Protein 2XUA (pdb70)

Nearest PDB structures (foldseek):
  2xua-assembly1_A  TM=1.000E+00  e=3.420E-52  Paraburkholderia xenovorans LB400
  3om8-assembly1_B  TM=9.610E-01  e=1.926E-29  Pseudomonas aeruginosa PAO1
  3qvm-assembly1_A  TM=8.849E-01  e=1.514E-15  Oleispira antarctica
  4lyd-assembly1_A-2  TM=8.108E-01  e=6.173E-17  Rhizorhabdus wittichii RW1
  4l0c-assembly6_F  TM=7.522E-01  e=4.398E-15  Pseudomonas putida S16

Foldseek 3Di:
DWDCFPVWIKAKDKAADPVDDAAEEEEAEDQLFAQVVVLQRVVCNVGHTYMYIGFALFDPIHPDAFLDALVNRLRRVVRVVRVPQQAHAYEYALSLCNQLCCQLPPVSRHAEYERELHFLAWDECVPLVVLLVCLVPPQLVCLVVVLCQAWPPVLVVCVVVSCSSVRNSPGRSSSSSSVSVNRNPGRRLVRLLSRDHEYEYEHEPAEPRQHPVRSVSSQVSYPNYHYHYDPTYRNCCPSVVVVVSVVVSVSVVD/DWDCFLNWIKAKDKAAPLPDDAAAEEEAEDQLFAQVVVLQRVLVNVRHIYMYIGQALFDPIHNDAFLDALVSRLRRVVRVVVSVRQAHEYEYALSLCNQLVCQLVPVRNYAEYERELHFLAWDECVPLVVLLVCCVPPNLVVLVVVVCLFWPPVVCVPVPVSVSSVRNSPRRSSSSSSVSVHRNPGRCLVRLLRGDHEYEFEHECAEPRRHLVRSVSSQVSYVNYYYHYHPTYRNCCPVVVVVVSVVVSVSVVD

CATH classification: 3.40.50.1820

InterPro domains:
  IPR000073 Alpha/beta hydrolase fold-1 [PF00561] (24-247)
  IPR000073 Alpha/beta hydrolase fold-1 [PR00111] (49-64)
  IPR000073 Alpha/beta hydrolase fold-1 [PR00111] (93-106)
  IPR000073 Alpha/beta hydrolase fold-1 [PR00111] (107-120)
  IPR026968 3-oxoadipate enol-lactonase 1/2 [TIGR02427] (11-260)
  IPR029058 Alpha/Beta hydrolase fold [G3DSA:3.40.50.1820] (1-263)
  IPR029058 Alpha/Beta hydrolase fold [SSF53474] (1-260)
  IPR050471 AB hydrolase [PTHR43433] (20-259)

Secondary structure (DSSP, 8-state):
-EEE-SSSEEEEEEES-SSS-PPEEEEEPPTT-----GGGHHHHHTTSEEEEEPPTTSTTS---SS---HHHHHHHHHH--TT---SEEEEEE--HHHHHHHHHH-GGGEEEEEEES--SS-S-HHHHHHHHHHHHHH--TTHHHHHHHHS-S-----HHHH--HHHHHTS-HHHHHHHHHHHHH---GGGGGG--S-EEEEEETT-SSS-HHHHHHHHHHSTT-EEEEES--SSHHHHTHHHHHHHHHHHHT-/-EEEETTEEEEEEEES-TTS-SPEEEEEPPTT-----HHHHHHHHHHSEEEEEPPTTSTTS---SS---HHHHHHHHHH--TT----EEEEEE--HHHHHHHHHH-GGGEEEEEEES--SS-S-HHHHHHHHHHHHHH--HHHHHHGGGTS-S-----HHHH--HHHHHTS-HHHHHHHHHHHHH---TTTGGG--S-EEEEEETT-SSS-HHHHHHHHHHSTT-EEEEESS-S-HHHHTHHHHHHHHHHHHH-

Structure (mmCIF, N/CA/C/O backbone):
data_2XUA
#
_entry.id   2XUA
#
_cell.length_a   66.720
_cell.length_b   101.160
_cell.length_c   72.520
_cell.angle_alpha   90.00
_cell.angle_beta   90.00
_cell.angle_gamma   90.00
#
_symmetry.space_group_name_H-M   'P 21 21 2'
#
loop_
_entity.id
_entity.type
_entity.pdbx_description
1 polymer '3-OXOADIPATE ENOL-LACTONASE'
2 non-polymer 'LAEVULINIC ACID'
3 water water
#
loop_
_atom_site.group_PDB
_atom_site.id
_atom_site.type_symbol
_atom_site.label_atom_id
_atom_site.label_alt_id
_atom_site.label_comp_id
_atom_site.label_asym_id
_atom_site.label_entity_id
_atom_site.label_seq_id
_atom_site.pdbx_PDB_ins_code
_atom_site.Cartn_x
_atom_site.Cartn_y
_atom_site.Cartn_z
_atom_site.occupancy
_atom_site.B_iso_or_equiv
_atom_site.auth_seq_id
_atom_site.auth_comp_id
_atom_site.auth_asym_id
_atom_site.auth_atom_id
_atom_site.pdbx_PDB_model_num
ATOM 1 N N . PRO A 1 5 ? -8.588 -19.627 28.392 1.00 28.53 5 PRO A N 1
ATOM 2 C CA . PRO A 1 5 ? -8.368 -20.370 29.658 1.00 26.79 5 PRO A CA 1
ATOM 3 C C . PRO A 1 5 ? -7.777 -21.782 29.463 1.00 26.47 5 PRO A C 1
ATOM 4 O O . PRO A 1 5 ? -8.263 -22.587 28.622 1.00 24.68 5 PRO A O 1
ATOM 8 N N . TYR A 1 6 ? -6.698 -22.043 30.202 1.00 25.79 6 TYR A N 1
ATOM 9 C CA . TYR A 1 6 ? -5.843 -23.257 30.066 1.00 26.45 6 TYR A CA 1
ATOM 10 C C . TYR A 1 6 ? -5.425 -23.567 31.467 1.00 26.01 6 TYR A C 1
ATOM 11 O O . TYR A 1 6 ? -5.241 -22.628 32.263 1.00 24.61 6 TYR A O 1
ATOM 20 N N . ALA A 1 7 ? -5.299 -24.855 31.773 1.00 25.45 7 ALA A N 1
ATOM 21 C CA . ALA A 1 7 ? -4.897 -25.340 33.120 1.00 25.78 7 ALA A CA 1
ATO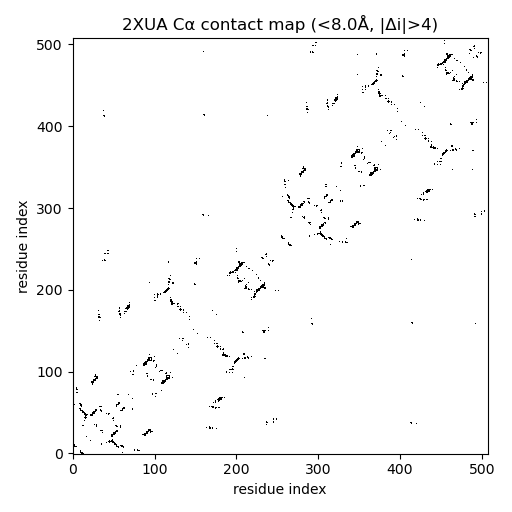M 22 C C . ALA A 1 7 ? -3.772 -26.316 32.885 1.00 27.38 7 ALA A C 1
ATOM 23 O O . ALA A 1 7 ? -3.883 -27.164 31.995 1.00 27.09 7 ALA A O 1
ATOM 25 N N . ALA A 1 8 ? -2.642 -26.160 33.589 1.00 28.88 8 ALA A N 1
ATOM 26 C CA . ALA A 1 8 ? -1.560 -27.156 33.514 1.00 30.32 8 ALA A CA 1
ATOM 27 C C . ALA A 1 8 ? -2.009 -28.342 34.390 1.00 31.99 8 ALA A C 1
ATOM 28 O O . ALA A 1 8 ? -2.201 -28.184 35.599 1.00 31.61 8 ALA A O 1
ATOM 30 N N . VAL A 1 9 ? -2.246 -29.513 33.805 1.00 33.09 9 VAL A N 1
ATOM 31 C CA . VAL A 1 9 ? -2.785 -30.582 34.653 1.00 35.07 9 VAL A CA 1
ATOM 32 C C . VAL A 1 9 ? -1.823 -31.713 34.890 1.00 36.48 9 VAL A C 1
ATOM 33 O O . VAL A 1 9 ? -1.344 -31.867 36.004 1.00 38.23 9 VAL A O 1
ATOM 37 N N . ASN A 1 10 ? -1.446 -32.500 33.912 1.00 36.96 10 ASN A N 1
ATOM 38 C CA . ASN A 1 10 ? -0.435 -33.455 34.382 1.00 38.62 10 ASN A CA 1
ATOM 39 C C . ASN A 1 10 ? 0.941 -33.223 33.771 1.00 37.26 10 ASN A C 1
ATOM 40 O O . ASN A 1 10 ? 1.605 -34.148 33.341 1.00 37.83 10 ASN A O 1
ATOM 45 N N . GLY A 1 11 ? 1.370 -31.958 33.778 1.00 37.20 11 GLY A N 1
ATOM 46 C CA . GLY A 1 11 ? 2.429 -31.517 32.857 1.00 36.74 11 GLY A CA 1
ATOM 47 C C . GLY A 1 11 ? 1.847 -31.453 31.446 1.00 36.42 11 GLY A C 1
ATOM 48 O O . GLY A 1 11 ? 2.594 -31.307 30.460 1.00 37.35 11 GLY A O 1
ATOM 49 N N . THR A 1 12 ? 0.510 -31.528 31.348 1.00 33.89 12 THR A N 1
ATOM 50 C CA . THR A 1 12 ? -0.154 -31.283 30.079 1.00 32.20 12 THR A CA 1
ATOM 51 C C . THR A 1 12 ? -1.131 -30.080 30.131 1.00 30.35 12 THR A C 1
ATOM 52 O O . THR A 1 12 ? -1.749 -29.798 31.147 1.00 30.93 12 THR A O 1
ATOM 56 N N . GLU A 1 13 ? -1.217 -29.329 29.054 1.00 27.95 13 GLU A N 1
ATOM 57 C CA . GLU A 1 13 ? -2.042 -28.136 29.084 1.00 26.88 13 GLU A CA 1
ATOM 58 C C . GLU A 1 13 ? -3.403 -28.394 28.424 1.00 25.87 13 GLU A C 1
ATOM 59 O O . GLU A 1 13 ? -3.452 -28.790 27.245 1.00 25.39 13 GLU A O 1
ATOM 65 N N . LEU A 1 14 ? -4.479 -28.144 29.176 1.00 24.09 14 LEU A N 1
ATOM 66 C CA . LEU A 1 14 ? -5.840 -28.330 28.689 1.00 22.55 14 LEU A CA 1
ATOM 67 C C . LEU A 1 14 ? -6.630 -27.056 28.616 1.00 21.72 14 LEU A C 1
ATOM 68 O O . LEU A 1 14 ? -6.724 -26.314 29.589 1.00 21.37 14 LEU A O 1
ATOM 73 N N . HIS A 1 15 ? -7.239 -26.836 27.451 1.00 21.70 15 HIS A N 1
ATOM 74 C CA . HIS A 1 15 ? -8.151 -25.732 27.246 1.00 20.60 15 HIS A CA 1
ATOM 75 C C . HIS A 1 15 ? -9.499 -26.105 27.836 1.00 20.62 15 HIS A C 1
ATOM 76 O O . HIS A 1 15 ? -9.986 -27.260 27.719 1.00 17.85 15 HIS A O 1
ATOM 83 N N . TYR A 1 16 ? -10.097 -25.149 28.522 1.00 19.45 16 TYR A N 1
ATOM 84 C CA . TYR A 1 16 ? -11.370 -25.420 29.184 1.00 20.43 16 TYR A CA 1
ATOM 85 C C . TYR A 1 16 ? -12.213 -24.177 29.132 1.00 20.11 16 TYR A C 1
ATOM 86 O O . TYR A 1 16 ? -11.769 -23.083 28.697 1.00 20.82 16 TYR A O 1
ATOM 95 N N . ARG A 1 17 ? -13.464 -24.337 29.524 1.00 21.14 17 ARG A N 1
ATOM 96 C CA . ARG A 1 17 ? -14.433 -23.275 29.359 1.00 20.16 17 ARG A CA 1
ATOM 97 C C . ARG A 1 17 ? -15.503 -23.465 30.409 1.00 22.00 17 ARG A C 1
ATOM 98 O O . ARG A 1 17 ? -16.069 -24.581 30.541 1.00 22.01 17 ARG A O 1
ATOM 106 N N . ILE A 1 18 ? -15.783 -22.402 31.172 1.00 20.44 18 ILE A N 1
ATOM 107 C CA . ILE A 1 18 ? -16.771 -22.490 32.232 1.00 19.68 18 ILE A CA 1
ATOM 108 C C . ILE A 1 18 ? -18.043 -21.660 31.879 1.00 20.93 18 ILE A C 1
ATOM 109 O O . ILE A 1 18 ? -17.930 -20.560 31.368 1.00 18.96 18 ILE A O 1
ATOM 114 N N . ASP A 1 19 ? -19.239 -22.199 32.121 1.00 21.03 19 ASP A N 1
ATOM 115 C CA . 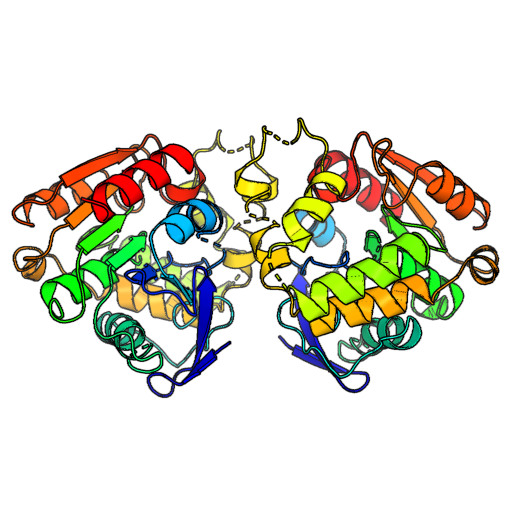ASP A 1 19 ? -20.479 -21.452 31.991 1.00 22.27 19 ASP A CA 1
ATOM 116 C C . ASP A 1 19 ? -21.285 -21.611 33.260 1.00 23.53 19 ASP A C 1
ATOM 117 O O . ASP A 1 19 ? -21.021 -22.474 34.043 1.00 22.20 19 ASP A O 1
ATOM 122 N N . GLY A 1 20 ? -22.282 -20.764 33.451 1.00 26.00 20 GLY A N 1
ATOM 123 C CA . GLY A 1 20 ? -23.117 -20.842 34.610 1.00 30.67 20 GLY A CA 1
ATOM 124 C C . GLY A 1 20 ? -22.670 -19.871 35.684 1.00 34.51 20 GLY A C 1
ATOM 125 O O . GLY A 1 20 ? -21.637 -19.197 35.572 1.00 34.87 20 GLY A O 1
ATOM 126 N N . GLU A 1 21 ? -23.411 -19.879 36.765 1.00 38.99 21 GLU A N 1
ATOM 127 C CA . GLU A 1 21 ? -23.264 -18.901 37.820 1.00 42.74 21 GLU A CA 1
ATOM 128 C C . GLU A 1 21 ? -21.995 -19.041 38.614 1.00 44.05 21 GLU A C 1
ATOM 129 O O . GLU A 1 21 ? -21.944 -19.758 39.596 1.00 44.47 21 GLU A O 1
ATOM 135 N N . ARG A 1 22 ? -20.958 -18.371 38.165 1.00 45.51 22 ARG A N 1
ATOM 136 C CA . ARG A 1 22 ? -19.677 -18.569 38.785 1.00 47.12 22 ARG A CA 1
ATOM 137 C C . ARG A 1 22 ? -19.622 -18.143 40.284 1.00 48.11 22 ARG A C 1
ATOM 138 O O . ARG A 1 22 ? -19.069 -18.849 41.112 1.00 47.93 22 ARG A O 1
ATOM 146 N N . HIS A 1 23 ? -20.208 -17.006 40.610 1.00 48.70 23 HIS A N 1
ATOM 147 C CA . HIS A 1 23 ? -20.283 -16.558 41.992 1.00 50.21 23 HIS A CA 1
ATOM 148 C C . HIS A 1 23 ? -21.245 -17.440 42.768 1.00 49.63 23 HIS A C 1
ATOM 149 O O . HIS A 1 23 ? -21.056 -17.713 43.940 1.00 49.59 23 HIS A O 1
ATOM 156 N N . GLY A 1 24 ? -22.294 -17.846 42.069 1.00 48.98 24 GLY A N 1
ATOM 157 C CA . GLY A 1 24 ? -23.264 -18.838 42.514 1.00 47.51 24 GLY A CA 1
ATOM 158 C C . GLY A 1 24 ? -22.785 -20.178 43.073 1.00 46.85 24 GLY A C 1
ATOM 159 O O . GLY A 1 24 ? -21.581 -20.514 43.194 1.00 47.14 24 GLY A O 1
ATOM 160 N N . ASN A 1 25 ? -23.780 -20.972 43.409 1.00 45.47 25 ASN A N 1
ATOM 161 C CA . ASN A 1 25 ? -23.590 -22.061 44.328 1.00 43.51 25 ASN A CA 1
ATOM 162 C C . ASN A 1 25 ? -23.981 -23.434 43.745 1.00 40.58 25 ASN A C 1
ATOM 163 O O . ASN A 1 25 ? -24.026 -24.432 44.465 1.00 40.44 25 ASN A O 1
ATOM 168 N N . ALA A 1 26 ? -24.268 -23.469 42.445 1.00 36.95 26 ALA A N 1
ATOM 169 C CA . ALA A 1 26 ? -24.893 -24.641 41.844 1.00 32.49 26 ALA A CA 1
ATOM 170 C C . ALA A 1 26 ? -23.887 -25.775 41.708 1.00 29.29 26 ALA A C 1
ATOM 171 O O . ALA A 1 26 ? -22.706 -25.528 41.552 1.00 28.60 26 ALA A O 1
ATOM 173 N N . PRO A 1 27 ? -24.364 -27.031 41.798 1.00 27.40 27 PRO A N 1
ATOM 174 C CA . PRO A 1 27 ? -23.551 -28.223 41.522 1.00 26.08 27 PRO A CA 1
ATOM 175 C C . PRO A 1 27 ? -22.844 -28.079 40.180 1.00 24.01 27 PRO A C 1
ATOM 176 O O . PRO A 1 27 ? -23.392 -27.417 39.264 1.00 22.61 27 PRO A O 1
ATOM 180 N N . TRP A 1 28 ? -21.682 -28.713 40.054 1.00 22.94 28 TRP A N 1
ATOM 181 C CA . TRP A 1 28 ? -20.973 -28.723 38.796 1.00 22.55 28 TRP A CA 1
ATOM 182 C C . TRP A 1 28 ? -21.448 -29.862 37.902 1.00 21.59 28 TRP A C 1
ATOM 183 O O . TRP A 1 28 ? -21.870 -30.943 38.383 1.00 20.23 28 TRP A O 1
ATOM 194 N N . ILE A 1 29 ? -21.331 -29.622 36.597 1.00 20.84 29 ILE A N 1
ATOM 195 C CA . ILE A 1 29 ? -21.388 -30.714 35.619 1.00 18.88 29 ILE A CA 1
ATOM 196 C C . ILE A 1 29 ? -20.134 -30.618 34.779 1.00 19.03 29 ILE A C 1
ATOM 197 O O . ILE A 1 29 ? -19.758 -29.525 34.307 1.00 19.45 29 ILE A O 1
ATOM 202 N N . VAL A 1 30 ? -19.422 -31.720 34.657 1.00 17.05 30 VAL A N 1
ATOM 203 C CA . VAL A 1 30 ? -18.267 -31.758 33.723 1.00 16.36 30 VAL A CA 1
ATOM 204 C C . VAL A 1 30 ? -18.719 -32.487 32.467 1.00 15.95 30 VAL A C 1
ATOM 205 O O . VAL A 1 30 ? -19.318 -33.569 32.582 1.00 15.98 30 VAL A O 1
ATOM 209 N N . LEU A 1 31 ? -18.397 -31.942 31.284 1.00 14.94 31 LEU A N 1
ATOM 210 C CA . LEU A 1 31 ? -18.724 -32.560 29.997 1.00 12.94 31 LEU A CA 1
ATOM 211 C C . LEU A 1 31 ? -17.464 -33.055 29.337 1.00 14.46 31 LEU A C 1
ATOM 212 O O . LEU A 1 31 ? -16.427 -32.350 29.331 1.00 15.89 31 LEU A O 1
ATOM 217 N N . SER A 1 32 ? -17.527 -34.243 28.743 1.00 13.89 32 SER A N 1
ATOM 218 C CA . SER A 1 32 ? -16.359 -34.851 28.154 1.00 14.25 32 SER A CA 1
ATOM 219 C C . SER A 1 32 ? -16.622 -35.264 26.718 1.00 14.31 32 SER A C 1
ATOM 220 O O . SER A 1 32 ? -17.589 -35.932 26.428 1.00 14.04 32 SER A O 1
ATOM 223 N N . ASN A 1 33 ? -15.763 -34.807 25.803 1.00 14.38 33 ASN A N 1
ATOM 224 C CA . ASN A 1 33 ? -16.053 -34.821 24.350 1.00 14.34 33 ASN A CA 1
ATOM 225 C C . ASN A 1 33 ? -15.781 -36.147 23.681 1.00 14.10 33 ASN A C 1
ATOM 226 O O . ASN A 1 33 ? -15.108 -36.997 24.270 1.00 14.65 33 ASN A O 1
ATOM 231 N N . SER A 1 34 ? -16.240 -36.293 22.428 1.00 14.47 34 SER A N 1
ATOM 232 C CA . SER A 1 34 ? -16.006 -37.486 21.572 1.00 16.42 34 SER A CA 1
ATOM 233 C C . SER A 1 34 ? -14.659 -37.342 20.863 1.00 16.74 34 SER A C 1
ATOM 234 O O . SER A 1 34 ? -14.137 -36.214 20.733 1.00 15.82 34 SER A O 1
ATOM 237 N N . LEU A 1 35 ? -14.098 -38.463 20.406 1.00 15.02 35 LEU A N 1
ATOM 238 C CA . LEU A 1 35 ? -12.903 -38.409 19.590 1.00 15.18 35 LEU A CA 1
ATOM 239 C C . LEU A 1 35 ? -13.117 -37.498 18.349 1.00 14.45 35 LEU A C 1
ATOM 240 O O . LEU A 1 35 ? -14.165 -37.566 17.665 1.00 15.24 35 LEU A O 1
ATOM 245 N N . GLY A 1 36 ? -12.166 -36.607 18.084 1.00 14.04 36 GLY A N 1
ATOM 246 C CA . GLY A 1 36 ? -12.235 -35.801 16.863 1.00 13.98 36 GLY A CA 1
ATOM 247 C C . GLY A 1 36 ? -13.142 -34.579 16.978 1.00 13.69 36 GLY A C 1
ATOM 248 O O . GLY A 1 36 ? -13.485 -33.980 15.980 1.00 15.25 36 GLY A O 1
ATOM 249 N N . THR A 1 37 ? -13.541 -34.217 18.188 1.00 14.37 37 THR A N 1
ATOM 250 C CA . THR A 1 37 ? -14.364 -33.013 18.475 1.00 12.51 37 THR A CA 1
ATOM 251 C C . THR A 1 37 ? -13.625 -32.079 19.440 1.00 13.33 37 THR A C 1
ATOM 252 O O . THR A 1 37 ? -12.533 -32.376 19.920 1.00 12.48 37 THR A O 1
ATOM 256 N N . ASP A 1 38 ? -14.233 -30.940 19.718 1.00 12.73 38 ASP A N 1
ATOM 257 C CA . ASP A 1 38 ? -13.753 -30.081 20.730 1.00 12.95 38 ASP A CA 1
ATOM 258 C C . ASP A 1 38 ? -14.961 -29.624 21.488 1.00 14.04 38 ASP A C 1
ATOM 259 O O . ASP A 1 38 ? -16.071 -30.140 21.286 1.00 13.63 38 ASP A O 1
ATOM 264 N N . LEU A 1 39 ? -14.746 -28.732 22.439 1.00 14.37 39 LEU A N 1
ATOM 265 C CA . LEU A 1 39 ? -15.780 -28.416 23.435 1.00 16.31 39 LEU A CA 1
ATOM 266 C C . LEU A 1 39 ? -16.959 -27.687 22.850 1.00 14.92 39 LEU A C 1
ATOM 267 O O . LEU A 1 39 ? -17.961 -27.433 23.513 1.00 15.51 39 LEU A O 1
ATOM 272 N N . SER A 1 40 ? -16.830 -27.322 21.591 1.00 15.30 40 SER A N 1
ATOM 273 C CA . SER A 1 40 ? -17.953 -26.678 20.864 1.00 15.79 40 SER A CA 1
ATOM 274 C C . SER A 1 40 ? -19.060 -27.685 20.609 1.00 15.63 40 SER A C 1
ATOM 275 O O . SER A 1 40 ? -20.264 -27.343 20.438 1.00 15.16 40 SER A O 1
ATOM 286 N N . TRP A 1 42 ? -20.620 -29.419 22.598 1.00 13.38 42 TRP A N 1
ATOM 287 C CA . TRP A 1 42 ? -21.634 -29.270 23.678 1.00 13.38 42 TRP A CA 1
ATOM 288 C C . TRP A 1 42 ? -22.493 -28.012 23.630 1.00 15.19 42 TRP A C 1
ATOM 289 O O . TRP A 1 42 ? -23.415 -27.854 24.433 1.00 15.30 42 TRP A O 1
ATOM 300 N N . ALA A 1 43 ? -22.270 -27.166 22.608 1.00 15.66 43 ALA A N 1
ATOM 301 C CA . ALA A 1 43 ? -22.928 -25.868 22.590 1.00 16.39 43 ALA A CA 1
ATOM 302 C C . ALA A 1 43 ? -24.447 -26.012 22.695 1.00 15.24 43 ALA A C 1
ATOM 303 O O . ALA A 1 43 ? -25.010 -25.268 23.442 1.00 15.74 43 ALA A O 1
ATOM 305 N N . PRO A 1 44 ? -25.117 -26.961 21.978 1.00 15.92 44 PRO A N 1
ATOM 306 C CA . PRO A 1 44 ? -26.584 -27.071 22.239 1.00 15.29 44 PRO A CA 1
ATOM 307 C C . PRO A 1 44 ? -27.071 -27.304 23.678 1.00 15.93 44 PRO A C 1
ATOM 308 O O . PRO A 1 44 ? -28.210 -26.920 23.989 1.00 16.79 44 PRO A O 1
ATOM 312 N N . GLN A 1 45 ? -26.263 -27.913 24.536 1.00 14.83 45 GLN A N 1
ATOM 313 C CA . GLN A 1 45 ? -26.697 -28.241 25.904 1.00 16.61 45 GLN A CA 1
ATOM 314 C C . GLN A 1 45 ? -26.414 -27.109 26.904 1.00 17.55 45 GLN A C 1
ATOM 315 O O . GLN A 1 45 ? -26.949 -27.125 28.007 1.00 17.05 45 GLN A O 1
ATOM 321 N N . VAL A 1 46 ? -25.620 -26.122 26.485 1.00 18.86 46 VAL A N 1
ATOM 322 C CA . VAL A 1 46 ? -24.977 -25.193 27.444 1.00 20.26 46 VAL A CA 1
ATOM 323 C C . VAL A 1 46 ? -26.043 -24.346 28.150 1.00 20.93 46 VAL A C 1
ATOM 324 O O . VAL A 1 46 ? -25.954 -24.146 29.362 1.00 21.17 46 VAL A O 1
ATOM 328 N N . ALA A 1 47 ? -27.054 -23.901 27.407 1.00 20.07 47 ALA A N 1
ATOM 329 C CA . ALA A 1 47 ? -28.103 -23.062 27.985 1.00 22.14 47 ALA A CA 1
ATOM 330 C C . ALA A 1 47 ? -28.906 -23.802 29.041 1.00 21.11 47 ALA A C 1
ATOM 331 O O . ALA A 1 47 ? -29.103 -23.269 30.131 1.00 22.11 47 ALA A O 1
ATOM 333 N N . ALA A 1 48 ? -29.369 -24.995 28.725 1.00 19.94 48 ALA A N 1
ATOM 334 C CA . ALA A 1 48 ? -30.191 -25.735 29.690 1.00 20.62 48 ALA A CA 1
ATOM 335 C C . ALA A 1 48 ? -29.367 -26.095 30.895 1.00 20.62 48 ALA A C 1
ATOM 336 O O . ALA A 1 48 ? -29.781 -25.822 32.031 1.00 22.82 48 ALA A O 1
ATOM 338 N N . LEU A 1 49 ? -28.156 -26.615 30.678 1.00 20.74 49 LEU A N 1
ATOM 339 C CA . LEU A 1 49 ? -27.300 -27.010 31.770 1.00 20.83 49 LEU A CA 1
ATOM 340 C C . LEU A 1 49 ? -26.998 -25.856 32.715 1.00 22.54 49 LEU A C 1
ATOM 341 O O . LEU A 1 49 ? -26.999 -26.034 33.930 1.00 23.06 49 LEU A O 1
ATOM 346 N N . SER A 1 50 ? -26.728 -24.692 32.136 1.00 23.48 50 SER A N 1
ATOM 347 C CA . SER A 1 50 ? -26.425 -23.479 32.884 1.00 24.50 50 SER A CA 1
ATOM 348 C C . SER A 1 50 ? -27.507 -22.992 33.841 1.00 24.47 50 SER A C 1
ATOM 349 O O . SER A 1 50 ? -27.180 -22.326 34.832 1.00 25.55 50 SER A O 1
ATOM 352 N N . LYS A 1 51 ? -28.762 -23.339 33.560 1.00 26.09 51 LYS A N 1
ATOM 353 C CA . LYS A 1 51 ? -29.897 -23.046 34.423 1.00 27.49 51 LYS A CA 1
ATOM 354 C C . LYS A 1 51 ? -29.844 -23.798 35.733 1.00 28.42 51 LYS A C 1
ATOM 355 O O . LYS A 1 51 ? -30.536 -23.401 36.644 1.00 28.87 51 LYS A O 1
ATOM 361 N N . HIS A 1 52 ? -29.035 -24.867 35.831 1.00 27.28 52 HIS A N 1
ATOM 362 C CA . HIS A 1 52 ? -29.041 -25.834 37.010 1.00 26.24 52 HIS A CA 1
ATOM 363 C C . HIS A 1 52 ? -27.625 -26.088 37.606 1.00 25.10 52 HIS A C 1
ATOM 364 O O . HIS A 1 52 ? -27.474 -26.467 38.770 1.00 26.22 52 HIS A O 1
ATOM 371 N N . PHE A 1 53 ? -26.592 -25.935 36.785 1.00 22.53 53 PHE A N 1
ATOM 372 C CA . PHE A 1 53 ? -25.235 -26.239 37.162 1.00 21.02 53 PHE A CA 1
ATOM 373 C C . PHE A 1 53 ? -24.266 -25.119 36.842 1.00 20.95 53 PHE A C 1
ATOM 374 O O . PHE A 1 53 ? -24.541 -24.238 35.965 1.00 18.70 53 PHE A O 1
ATOM 382 N N . ARG A 1 54 ? -23.111 -25.183 37.483 1.00 18.90 54 ARG A N 1
ATOM 383 C CA . ARG A 1 54 ? -21.917 -24.608 36.879 1.00 18.55 54 ARG A CA 1
ATOM 384 C C . ARG A 1 54 ? -21.374 -25.711 35.903 1.00 19.37 54 ARG A C 1
ATOM 385 O O . ARG A 1 54 ? -21.251 -26.883 36.294 1.00 19.06 54 ARG A O 1
ATOM 393 N N . VAL A 1 55 ? -20.997 -25.284 34.694 1.00 17.39 55 VAL A N 1
ATOM 394 C CA . VAL A 1 55 ? -20.632 -26.185 33.586 1.00 18.22 55 VAL A CA 1
ATOM 395 C C . VAL A 1 55 ? -19.152 -26.091 33.296 1.00 19.43 55 VAL A C 1
ATOM 396 O O . VAL A 1 55 ? -18.622 -24.969 33.089 1.00 19.94 55 VAL A O 1
ATOM 400 N N . LEU A 1 56 ? -18.475 -27.245 33.257 1.00 18.00 56 LEU A N 1
ATOM 401 C CA . LEU A 1 56 ? -17.072 -27.247 32.888 1.00 18.31 56 LEU A CA 1
ATOM 402 C C . LEU A 1 56 ? -16.926 -28.073 31.611 1.00 18.36 56 LEU A C 1
ATOM 403 O O . LEU A 1 56 ? -17.286 -29.268 31.575 1.00 17.67 56 LEU A O 1
ATOM 408 N N . ARG A 1 57 ? -16.423 -27.435 30.553 1.00 18.10 57 ARG A N 1
ATOM 409 C CA . ARG A 1 57 ? -16.078 -28.142 29.330 1.00 16.66 57 ARG A CA 1
ATOM 410 C C . ARG A 1 57 ? -14.615 -28.035 29.113 1.00 17.94 57 ARG A C 1
ATOM 411 O O . ARG A 1 57 ? -13.939 -27.120 29.642 1.00 18.81 57 ARG A O 1
ATOM 419 N N . TYR A 1 58 ? -14.080 -28.979 28.354 1.00 17.13 58 TYR A N 1
ATOM 420 C CA . TYR A 1 58 ? -12.665 -28.928 28.092 1.00 15.88 58 TYR A CA 1
ATOM 421 C C . TYR A 1 58 ? -12.337 -29.643 26.824 1.00 16.46 58 TYR A C 1
ATOM 422 O O . TYR A 1 58 ? -13.119 -30.480 26.356 1.00 16.51 58 TYR A O 1
ATOM 431 N N . ASP A 1 59 ? -11.176 -29.344 26.261 1.00 16.69 59 ASP A N 1
ATOM 432 C CA . ASP A 1 59 ? -10.674 -30.106 25.134 1.00 16.81 59 ASP A CA 1
ATOM 433 C C . ASP A 1 59 ? -9.785 -31.187 25.646 1.00 18.03 59 ASP A C 1
ATOM 434 O O . ASP A 1 59 ? -8.731 -30.947 26.309 1.00 18.36 59 ASP A O 1
ATOM 439 N N . THR A 1 60 ? -10.153 -32.397 25.299 1.00 16.13 60 THR A N 1
ATOM 440 C CA . THR A 1 60 ? -9.348 -33.571 25.646 1.00 15.94 60 THR A CA 1
ATOM 441 C C . THR A 1 60 ? -7.921 -33.485 25.113 1.00 16.82 60 THR A C 1
ATOM 442 O O . THR A 1 60 ? -7.640 -32.800 24.107 1.00 17.33 60 THR A O 1
ATOM 446 N N . ARG A 1 61 ? -6.990 -34.135 25.826 1.00 16.92 61 ARG A N 1
ATOM 447 C CA . ARG A 1 61 ? -5.617 -34.133 25.383 1.00 17.18 61 ARG A CA 1
ATOM 448 C C . ARG A 1 61 ? -5.562 -34.549 23.929 1.00 17.78 61 ARG A C 1
ATOM 449 O O . ARG A 1 61 ? -6.327 -35.443 23.492 1.00 17.83 61 ARG A O 1
ATOM 457 N N . GLY A 1 62 ? -4.694 -33.893 23.169 1.00 16.53 62 GLY A N 1
ATOM 458 C CA . GLY A 1 62 ? -4.619 -34.165 21.740 1.00 16.82 62 GLY A CA 1
ATOM 459 C C . GLY A 1 62 ? -5.690 -33.476 20.892 1.00 17.35 62 GLY A C 1
ATOM 460 O O . GLY A 1 62 ? -5.693 -33.661 19.700 1.00 19.77 62 GLY A O 1
ATOM 461 N N . HIS A 1 63 ? -6.594 -32.701 21.484 1.00 15.54 63 HIS A N 1
ATOM 462 C CA . HIS A 1 63 ? -7.769 -32.171 20.771 1.00 17.65 63 HIS A CA 1
ATOM 463 C C . HIS A 1 63 ? -7.899 -30.645 20.876 1.00 18.29 63 HIS A C 1
ATOM 464 O O . HIS A 1 63 ? -7.330 -30.045 21.794 1.00 17.84 63 HIS A O 1
ATOM 471 N N . GLY A 1 64 ? -8.604 -30.025 19.915 1.00 18.32 64 GLY A N 1
ATOM 472 C CA . GLY A 1 64 ? -9.045 -28.639 20.080 1.00 18.96 64 GLY A CA 1
ATOM 473 C C . GLY A 1 64 ? -7.853 -27.753 20.392 1.00 18.78 64 GLY A C 1
ATOM 474 O O . GLY A 1 64 ? -6.814 -27.847 19.713 1.00 18.78 64 GLY A O 1
ATOM 475 N N . HIS A 1 65 ? -7.971 -26.914 21.422 1.00 19.08 65 HIS A N 1
ATOM 476 C CA . HIS A 1 65 ? -6.857 -26.015 21.747 1.00 21.24 65 HIS A CA 1
ATOM 477 C C . HIS A 1 65 ? -5.989 -26.569 22.885 1.00 23.24 65 HIS A C 1
ATOM 478 O O . HIS A 1 65 ? -5.101 -25.869 23.438 1.00 24.38 65 HIS A O 1
ATOM 485 N N . SER A 1 66 ? -6.182 -27.842 23.227 1.00 21.60 66 SER A N 1
ATOM 486 C CA . SER A 1 66 ? -5.352 -28.424 24.265 1.00 21.43 66 SER A CA 1
ATOM 487 C C . SER A 1 66 ? -4.041 -28.925 23.677 1.00 22.05 66 SER A C 1
ATOM 488 O O . SER A 1 66 ? -3.885 -29.077 22.453 1.00 22.39 66 SER A O 1
ATOM 491 N N . GLU A 1 67 ? -3.090 -29.182 24.557 1.00 22.68 67 GLU A N 1
ATOM 492 C CA . GLU A 1 67 ? -1.828 -29.758 24.140 1.00 24.08 67 GLU A CA 1
ATOM 493 C C . GLU A 1 67 ? -1.996 -31.172 23.570 1.00 23.21 67 GLU A C 1
ATOM 494 O O . GLU A 1 67 ? -2.908 -31.909 23.977 1.00 20.63 67 GLU A O 1
ATOM 500 N N . ALA A 1 68 ? -1.090 -31.548 22.659 1.00 23.33 68 ALA A N 1
ATOM 501 C CA . ALA A 1 68 ? -0.922 -32.949 22.261 1.00 25.34 68 ALA A CA 1
ATOM 502 C C . ALA A 1 68 ? 0.377 -33.643 22.729 1.00 25.17 68 ALA A C 1
ATOM 503 O O . ALA A 1 68 ? 1.327 -33.731 21.983 1.00 24.41 68 ALA A O 1
ATOM 505 N N . PRO A 1 69 ? 0.397 -34.173 23.959 1.00 26.25 69 PRO A N 1
ATOM 506 C CA . PRO A 1 69 ? 1.674 -34.803 24.391 1.00 26.34 69 PRO A CA 1
ATOM 507 C C . PRO A 1 69 ? 1.973 -36.121 23.663 1.00 27.27 69 PRO A C 1
ATOM 508 O O . PRO A 1 69 ? 1.174 -36.576 22.842 1.00 24.83 69 PRO A O 1
ATOM 512 N N . LYS A 1 70 ? 3.133 -36.724 23.966 1.00 27.81 70 LYS A N 1
ATOM 513 C CA . LYS A 1 70 ? 3.539 -37.928 23.267 1.00 28.37 70 LYS A CA 1
ATOM 514 C C . LYS A 1 70 ? 2.570 -39.033 23.699 1.00 26.90 70 LYS A C 1
ATOM 515 O O . LYS A 1 70 ? 2.147 -39.086 24.880 1.00 26.93 70 LYS A O 1
ATOM 521 N N . GLY A 1 71 ? 2.176 -39.867 22.740 1.00 26.53 71 GLY A N 1
ATOM 522 C CA . GLY A 1 71 ? 1.353 -41.048 23.017 1.00 25.07 71 GLY A CA 1
ATOM 523 C C . GLY A 1 71 ? 2.173 -42.329 23.062 1.00 26.16 71 GLY A C 1
ATOM 524 O O . GLY A 1 71 ? 3.396 -42.282 23.078 1.00 26.73 71 GLY A O 1
ATOM 525 N N . PRO A 1 72 ? 1.509 -43.504 23.091 1.00 26.08 72 PRO A N 1
ATOM 526 C CA . PRO A 1 72 ? 0.051 -43.629 23.107 1.00 24.99 72 PRO A CA 1
ATOM 527 C C . PRO A 1 72 ? -0.526 -43.070 24.394 1.00 24.52 72 PRO A C 1
ATOM 528 O O . PRO A 1 72 ? 0.202 -42.895 25.371 1.00 24.73 72 PRO A O 1
ATOM 532 N N . TYR A 1 73 ? -1.814 -42.690 24.408 1.00 23.00 73 TYR A N 1
ATOM 533 C CA . TYR A 1 73 ? -2.416 -42.247 25.649 1.00 19.85 73 TYR A CA 1
ATOM 534 C C . TYR A 1 73 ? -3.091 -43.456 26.216 1.00 19.06 73 TYR A C 1
ATOM 535 O O . TYR A 1 73 ? -3.214 -44.487 25.534 1.00 19.67 73 TYR A O 1
ATOM 544 N N . THR A 1 74 ? -3.574 -43.344 27.443 1.00 18.11 74 THR A N 1
ATOM 545 C CA . THR A 1 74 ? -4.224 -44.441 28.121 1.00 19.44 74 THR A CA 1
ATOM 546 C C . THR A 1 74 ? -5.476 -43.912 28.772 1.00 19.54 74 THR A C 1
ATOM 547 O O . THR A 1 74 ? -5.581 -42.714 29.010 1.00 16.84 74 THR A O 1
ATOM 551 N N . ILE A 1 75 ? -6.395 -44.827 29.125 1.00 19.71 75 ILE A N 1
ATOM 552 C CA . ILE A 1 75 ? -7.571 -44.429 29.879 1.00 19.96 75 ILE A CA 1
ATOM 553 C C . ILE A 1 75 ? -7.232 -43.749 31.193 1.00 20.46 75 ILE A C 1
ATOM 554 O O . ILE A 1 75 ? -7.984 -42.900 31.682 1.00 19.17 75 ILE A O 1
ATOM 559 N N . GLU A 1 76 ? -6.108 -44.150 31.816 1.00 20.27 76 GLU A N 1
ATOM 560 C CA . GLU A 1 76 ? -5.773 -43.611 33.105 1.00 19.86 76 GLU A CA 1
ATOM 561 C C . GLU A 1 76 ? -5.305 -42.175 32.951 1.00 19.40 76 GLU A C 1
ATOM 562 O O . GLU A 1 76 ? -5.503 -41.367 33.839 1.00 18.60 76 GLU A O 1
ATOM 568 N N . GLN A 1 77 ? -4.611 -41.871 31.867 1.00 19.88 77 GLN A N 1
ATOM 569 C CA . GLN A 1 77 ? -4.282 -40.453 31.603 1.00 20.29 77 GLN A CA 1
ATOM 570 C C . GLN A 1 77 ? -5.547 -39.639 31.355 1.00 20.49 77 GLN A C 1
ATOM 571 O O . GLN A 1 77 ? -5.692 -38.509 31.791 1.00 19.39 77 GLN A O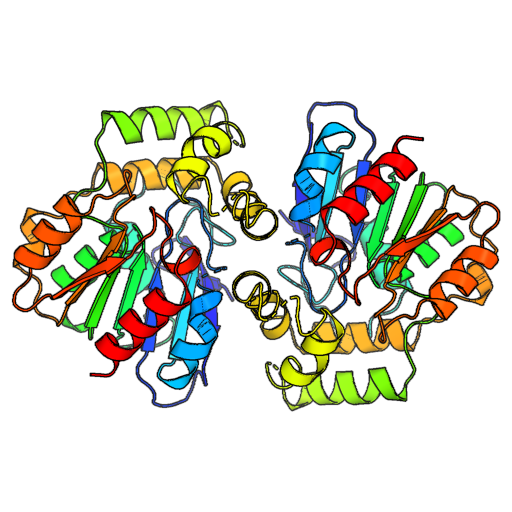 1
ATOM 577 N N . LEU A 1 78 ? -6.487 -40.226 30.623 1.00 20.67 78 LEU A N 1
ATOM 578 C CA . LEU A 1 78 ? -7.698 -39.456 30.267 1.00 20.25 78 LEU A CA 1
ATOM 579 C C . LEU A 1 78 ? -8.532 -39.224 31.509 1.00 21.03 78 LEU A C 1
ATOM 580 O O . LEU A 1 78 ? -9.170 -38.160 31.658 1.00 21.00 78 LEU A O 1
ATOM 585 N N . THR A 1 79 ? -8.506 -40.191 32.442 1.00 21.13 79 THR A N 1
ATOM 586 C CA . THR A 1 79 ? -9.209 -40.059 33.719 1.00 21.26 79 THR A CA 1
ATOM 587 C C . THR A 1 79 ? -8.495 -39.040 34.611 1.00 21.70 79 THR A C 1
ATOM 588 O O . THR A 1 79 ? -9.129 -38.187 35.263 1.00 20.79 79 THR A O 1
ATOM 592 N N . GLY A 1 80 ? -7.173 -39.166 34.665 1.00 21.88 80 GLY A N 1
ATOM 593 C CA . GLY A 1 80 ? -6.347 -38.273 35.474 1.00 22.17 80 GLY A CA 1
ATOM 594 C C . GLY A 1 80 ? -6.466 -36.805 35.042 1.00 22.61 80 GLY A C 1
ATOM 595 O O . GLY A 1 80 ? -6.393 -35.931 35.865 1.00 22.80 80 GLY A O 1
ATOM 596 N N . ASP A 1 81 ? -6.646 -36.529 33.744 1.00 23.00 81 ASP A N 1
ATOM 597 C CA . ASP A 1 81 ? -6.825 -35.138 33.267 1.00 21.99 81 ASP A CA 1
ATOM 598 C C . ASP A 1 81 ? -8.080 -34.483 33.831 1.00 22.20 81 ASP A C 1
ATOM 599 O O . ASP A 1 81 ? -8.087 -33.315 34.187 1.00 21.98 81 ASP A O 1
ATOM 604 N N . VAL A 1 82 ? -9.161 -35.259 33.923 1.00 21.88 82 VAL A N 1
ATOM 605 C CA . VAL A 1 82 ? -10.370 -34.748 34.433 1.00 20.52 82 VAL A CA 1
ATOM 606 C C . VAL A 1 82 ? -10.226 -34.440 35.922 1.00 20.93 82 VAL A C 1
ATOM 607 O O . VAL A 1 82 ? -10.670 -33.390 36.383 1.00 18.73 82 VAL A O 1
ATOM 611 N N . LEU A 1 83 ? -9.626 -35.378 36.664 1.00 20.78 83 LEU A N 1
ATOM 612 C CA . LEU A 1 83 ? -9.447 -35.188 38.090 1.00 22.03 83 LEU A CA 1
ATOM 613 C C . LEU A 1 83 ? -8.514 -33.984 38.332 1.00 22.56 83 LEU A C 1
ATOM 614 O O . LEU A 1 83 ? -8.813 -33.118 39.145 1.00 23.27 83 LEU A O 1
ATOM 619 N N . GLY A 1 84 ? -7.419 -33.946 37.584 1.00 24.09 84 GLY A N 1
ATOM 620 C CA . GLY A 1 84 ? -6.464 -32.857 37.694 1.00 24.00 84 GLY A CA 1
ATOM 621 C C . GLY A 1 84 ? -7.077 -31.520 37.391 1.00 23.88 84 GLY A C 1
ATOM 622 O O . GLY A 1 84 ? -6.746 -30.525 38.084 1.00 23.89 84 GLY A O 1
ATOM 623 N N . LEU A 1 85 ? -7.898 -31.459 36.331 1.00 23.23 85 LEU A N 1
ATOM 624 C CA . LEU A 1 85 ? -8.678 -30.232 36.007 1.00 24.11 85 LEU A CA 1
ATOM 625 C C . LEU A 1 85 ? -9.582 -29.793 37.136 1.00 23.90 85 LEU A C 1
ATOM 626 O O . LEU A 1 85 ? -9.601 -28.615 37.515 1.00 23.99 85 LEU A O 1
ATOM 639 N N . ASP A 1 87 ? -9.249 -30.719 40.334 1.00 28.18 87 ASP A N 1
ATOM 640 C CA . ASP A 1 87 ? -8.289 -30.264 41.360 1.00 28.67 87 ASP A CA 1
ATOM 641 C C . ASP A 1 87 ? -7.945 -28.803 41.162 1.00 30.56 87 ASP A C 1
ATOM 642 O O . ASP A 1 87 ? -8.236 -27.972 42.038 1.00 31.90 87 ASP A O 1
ATOM 647 N N . THR A 1 88 ? -7.390 -28.491 39.983 1.00 31.20 88 THR A N 1
ATOM 648 C CA . THR A 1 88 ? -6.983 -27.130 39.603 1.00 31.11 88 THR A CA 1
ATOM 649 C C . THR A 1 88 ? -8.080 -26.098 39.874 1.00 31.38 88 THR A C 1
ATOM 650 O O . THR A 1 88 ? -7.816 -25.045 40.426 1.00 30.65 88 THR A O 1
ATOM 654 N N . LEU A 1 89 ? -9.320 -26.416 39.514 1.00 30.32 89 LEU A N 1
ATOM 655 C CA . LEU A 1 89 ? -10.427 -25.483 39.707 1.00 29.48 89 LEU A CA 1
ATOM 656 C C . LEU A 1 89 ? -11.134 -25.631 41.043 1.00 28.94 89 LEU A C 1
ATOM 657 O O . LEU A 1 89 ? -12.205 -25.058 41.266 1.00 28.44 89 LEU A O 1
ATOM 662 N N . LYS A 1 90 ? -10.551 -26.446 41.910 1.00 29.70 90 LYS A N 1
ATOM 663 C CA . LYS A 1 90 ? -11.075 -26.680 43.255 1.00 31.02 90 LYS A CA 1
ATOM 664 C C . LYS A 1 90 ? -12.512 -27.177 43.219 1.00 30.91 90 LYS A C 1
ATOM 665 O O . LYS A 1 90 ? -13.366 -26.695 43.975 1.00 30.04 90 LYS A O 1
ATOM 671 N N . ILE A 1 91 ? -12.769 -28.138 42.320 1.00 29.55 91 ILE A N 1
ATOM 672 C CA . ILE A 1 91 ? -14.090 -28.754 42.223 1.00 29.41 91 ILE A CA 1
ATOM 673 C C . ILE A 1 91 ? -13.957 -30.050 42.992 1.00 29.76 91 ILE A C 1
ATOM 674 O O . ILE A 1 91 ? -13.142 -30.899 42.646 1.00 30.02 91 ILE A O 1
ATOM 679 N N . ALA A 1 92 ? -14.721 -30.180 44.066 1.00 29.40 92 ALA A N 1
ATOM 680 C CA . ALA A 1 92 ? -14.432 -31.259 44.988 1.00 30.47 92 ALA A CA 1
ATOM 681 C C . ALA A 1 92 ? -15.094 -32.490 44.400 1.00 29.94 92 ALA A C 1
ATOM 682 O O . ALA A 1 92 ? -14.495 -33.541 44.374 1.00 30.41 92 ALA A O 1
ATOM 684 N N . ARG A 1 93 ? -16.310 -32.278 43.889 1.00 29.62 93 ARG A N 1
ATOM 685 C CA . ARG A 1 93 ? -17.196 -33.305 43.348 1.00 30.20 93 ARG A CA 1
ATOM 686 C C . ARG A 1 93 ? -18.099 -32.754 42.194 1.00 28.13 93 ARG A C 1
ATOM 687 O O . ARG A 1 93 ? -18.608 -31.640 42.291 1.00 28.12 93 ARG A O 1
ATOM 695 N N . ALA A 1 94 ? -18.354 -33.528 41.137 1.00 26.60 94 ALA A N 1
ATOM 696 C CA . ALA A 1 94 ? -19.203 -33.008 40.048 1.00 25.34 94 ALA A CA 1
ATOM 697 C C . ALA A 1 94 ? -20.031 -34.096 39.399 1.00 23.85 94 ALA A C 1
ATOM 698 O O . ALA A 1 94 ? -19.616 -35.246 39.367 1.00 23.94 94 ALA A O 1
ATOM 700 N N . ASN A 1 95 ? -21.165 -33.724 38.843 1.00 22.86 95 ASN A N 1
ATOM 701 C CA . ASN A 1 95 ? -21.810 -34.560 37.809 1.00 21.09 95 ASN A CA 1
ATOM 702 C C . ASN A 1 95 ? -20.936 -34.609 36.557 1.00 19.45 95 ASN A C 1
ATOM 703 O O . ASN A 1 95 ? -20.086 -33.743 36.310 1.00 18.55 95 ASN A O 1
ATOM 708 N N . PHE A 1 96 ? -21.111 -35.687 35.806 1.00 17.38 96 PHE A N 1
ATOM 709 C CA . PHE A 1 96 ? -20.271 -35.975 34.677 1.00 15.78 96 PHE A CA 1
ATOM 710 C C . PHE A 1 96 ? -21.129 -36.502 33.528 1.00 15.69 96 PHE A C 1
ATOM 711 O O . PHE A 1 96 ? -22.006 -37.393 33.708 1.00 16.27 96 PHE A O 1
ATOM 719 N N . CYS A 1 97 ? -20.944 -35.901 32.357 1.00 15.73 97 CYS A N 1
ATOM 720 C CA . CYS A 1 97 ? -21.657 -36.323 31.133 1.00 14.47 97 CYS A CA 1
ATOM 721 C C . CYS A 1 97 ? -20.631 -36.389 29.996 1.00 16.12 97 CYS A C 1
ATOM 722 O O . CYS A 1 97 ? -19.984 -35.365 29.638 1.00 14.59 97 CYS A O 1
ATOM 725 N N . GLY A 1 98 ? -20.438 -37.602 29.476 1.00 14.77 98 GLY A N 1
ATOM 726 C CA . GLY A 1 98 ? -19.398 -37.846 28.523 1.00 15.44 98 GLY A CA 1
ATOM 727 C C . GLY A 1 98 ? -19.971 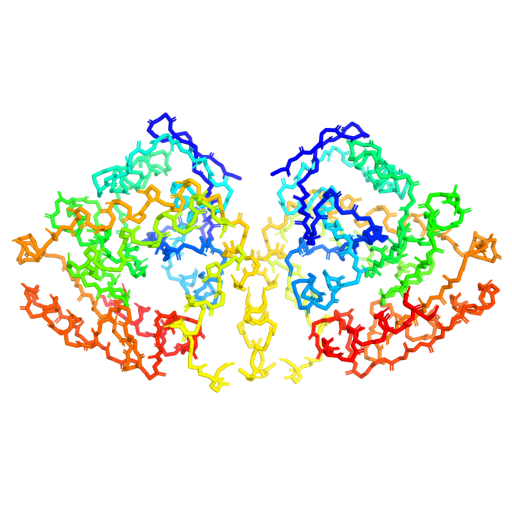-38.560 27.316 1.00 16.24 98 GLY A C 1
ATOM 728 O O . GLY A 1 98 ? -20.862 -39.433 27.445 1.00 15.40 98 GLY A O 1
ATOM 729 N N . LEU A 1 99 ? -19.439 -38.215 26.143 1.00 13.49 99 LEU A N 1
ATOM 730 C CA . LEU A 1 99 ? -19.955 -38.850 24.926 1.00 15.08 99 LEU A CA 1
ATOM 731 C C . LEU A 1 99 ? -18.855 -39.638 24.231 1.00 14.89 99 LEU A C 1
ATOM 732 O O . LEU A 1 99 ? -17.761 -39.117 23.957 1.00 15.22 99 LEU A O 1
ATOM 737 N N . SER A 1 100 ? -19.182 -40.885 23.892 1.00 14.92 100 SER A N 1
ATOM 738 C CA . SER A 1 100 ? -18.267 -41.888 23.299 1.00 14.36 100 SER A CA 1
ATOM 739 C C . SER A 1 100 ? -17.018 -42.076 24.169 1.00 14.26 100 SER A C 1
ATOM 740 O O . SER A 1 100 ? -17.137 -42.512 25.312 1.00 15.31 100 SER A O 1
ATOM 751 N N . GLY A 1 102 ? -15.642 -39.889 25.756 1.00 13.54 102 GLY A N 1
ATOM 752 C CA . GLY A 1 102 ? -16.036 -39.116 26.954 1.00 13.44 102 GLY A CA 1
ATOM 753 C C . GLY A 1 102 ? -16.832 -40.049 27.903 1.00 12.94 102 GLY A C 1
ATOM 754 O O . GLY A 1 102 ? -16.667 -40.009 29.134 1.00 11.56 102 GLY A O 1
ATOM 755 N N . GLY A 1 103 ? -17.696 -40.897 27.339 1.00 13.23 103 GLY A N 1
ATOM 756 C CA . GLY A 1 103 ? -18.473 -41.854 28.193 1.00 12.89 103 GLY A CA 1
ATOM 757 C C . GLY A 1 103 ? -17.551 -42.894 28.799 1.00 14.95 103 GLY A C 1
ATOM 758 O O . GLY A 1 103 ? -17.651 -43.215 29.991 1.00 16.34 103 GLY A O 1
ATOM 759 N N . LEU A 1 104 ? -16.593 -43.364 28.001 1.00 14.46 104 LEU A N 1
ATOM 760 C CA . LEU A 1 104 ? -15.630 -44.340 28.482 1.00 16.89 104 LEU A CA 1
ATOM 761 C C . LEU A 1 104 ? -14.825 -43.809 29.678 1.00 17.25 104 LEU A C 1
ATOM 762 O O . LEU A 1 104 ? -14.645 -44.515 30.673 1.00 15.72 104 LEU A O 1
ATOM 767 N N . THR A 1 105 ? -14.303 -42.582 29.549 1.00 16.69 105 THR A N 1
ATOM 768 C CA . THR A 1 105 ? -13.744 -41.874 30.703 1.00 16.91 105 THR A CA 1
ATOM 769 C C . THR A 1 105 ? -14.728 -41.817 31.911 1.00 16.80 105 THR A C 1
ATOM 770 O O . THR A 1 105 ? -14.315 -41.990 33.064 1.00 16.94 105 THR A O 1
ATOM 774 N N . GLY A 1 106 ? -16.017 -41.587 31.629 1.00 16.79 106 GLY A N 1
ATOM 775 C CA . GLY A 1 106 ? -17.035 -41.523 32.683 1.00 16.97 106 GLY A CA 1
ATOM 776 C C . GLY A 1 106 ? -17.122 -42.882 33.391 1.00 17.26 106 GLY A C 1
ATOM 777 O O . GLY A 1 106 ? -17.329 -42.954 34.593 1.00 17.56 106 GLY A O 1
ATOM 778 N N . VAL A 1 107 ? -17.025 -43.952 32.627 1.00 17.20 107 VAL A N 1
ATOM 779 C CA . VAL A 1 107 ? -17.045 -45.263 33.240 1.00 18.78 107 VAL A CA 1
ATOM 780 C C . VAL A 1 107 ? -15.866 -45.364 34.214 1.00 19.13 107 VAL A C 1
ATOM 781 O O . VAL A 1 107 ? -16.085 -45.718 35.364 1.00 20.84 107 VAL A O 1
ATOM 785 N N . ALA A 1 108 ? -14.639 -45.101 33.760 1.00 19.31 108 ALA A N 1
ATOM 786 C CA . ALA A 1 108 ? -13.451 -45.171 34.657 1.00 20.58 108 ALA A CA 1
ATOM 787 C C . ALA A 1 108 ? -13.602 -44.287 35.888 1.00 20.81 108 ALA A C 1
ATOM 788 O O . ALA A 1 108 ? -13.266 -44.718 37.029 1.00 22.16 108 ALA A O 1
ATOM 790 N N . LEU A 1 109 ? -14.122 -43.073 35.687 1.00 20.25 109 LEU A N 1
ATOM 791 C CA . LEU A 1 109 ? -14.299 -42.092 36.771 1.00 20.81 109 LEU A CA 1
ATOM 792 C C . LEU A 1 109 ? -15.340 -42.570 37.804 1.00 20.56 109 LEU A C 1
ATOM 793 O O . LEU A 1 109 ? -15.118 -42.464 39.008 1.00 21.25 109 LEU A O 1
ATOM 798 N N . ALA A 1 110 ? -16.479 -43.036 37.316 1.00 20.01 110 ALA A N 1
ATOM 799 C CA . ALA A 1 110 ? -17.531 -43.501 38.185 1.00 21.28 110 ALA A CA 1
ATOM 800 C C . ALA A 1 110 ? -17.146 -44.801 38.956 1.00 21.77 110 ALA A C 1
ATOM 801 O O . ALA A 1 110 ? -17.540 -44.966 40.120 1.00 21.80 110 ALA A O 1
ATOM 803 N N . ALA A 1 111 ? -16.417 -45.702 38.298 1.00 22.58 111 ALA A N 1
ATOM 804 C CA . ALA A 1 111 ? -16.049 -46.982 38.888 1.00 24.35 111 ALA A CA 1
ATOM 805 C C . ALA A 1 111 ? -14.940 -46.773 39.937 1.00 25.22 111 ALA A C 1
ATOM 806 O O . ALA A 1 111 ? -14.962 -47.338 41.026 1.00 25.47 111 ALA A O 1
ATOM 808 N N . ARG A 1 112 ? -13.986 -45.919 39.605 1.00 25.02 112 ARG A N 1
ATOM 809 C CA . ARG A 1 112 ? -12.780 -45.796 40.374 1.00 24.68 112 ARG A CA 1
ATOM 810 C C . ARG A 1 112 ? -12.750 -44.522 41.236 1.00 24.51 112 ARG A C 1
ATOM 811 O O . ARG A 1 112 ? -11.984 -44.460 42.169 1.00 25.25 112 ARG A O 1
ATOM 819 N N . HIS A 1 113 ? -13.564 -43.504 40.951 1.00 24.32 113 HIS A N 1
ATOM 820 C CA . HIS A 1 113 ? -13.425 -42.225 41.650 1.00 24.28 113 HIS A CA 1
ATOM 821 C C . HIS A 1 113 ? -14.745 -41.628 42.019 1.00 24.59 113 HIS A C 1
ATOM 822 O O . HIS A 1 113 ? -14.991 -40.470 41.730 1.00 24.79 113 HIS A O 1
ATOM 829 N N . ALA A 1 114 ? -15.606 -42.421 42.666 1.00 24.76 114 ALA A N 1
ATOM 830 C CA . ALA A 1 114 ? -16.958 -42.012 42.968 1.00 24.53 114 ALA A CA 1
ATOM 831 C C . ALA A 1 114 ? -16.985 -40.880 44.019 1.00 24.88 114 ALA A C 1
ATOM 832 O O . ALA A 1 114 ? -17.979 -40.163 44.127 1.00 22.69 114 ALA A O 1
ATOM 834 N N . ASP A 1 115 ? -15.896 -40.736 44.791 1.00 26.00 115 ASP A N 1
ATOM 835 C CA . ASP A 1 115 ? -15.782 -39.626 45.753 1.00 27.20 115 ASP A CA 1
ATOM 836 C C . ASP A 1 115 ? -15.668 -38.295 45.016 1.00 26.40 115 ASP A C 1
ATOM 837 O O . ASP A 1 115 ? -15.636 -37.263 45.640 1.00 27.58 115 ASP A O 1
ATOM 842 N N . ARG A 1 116 ? -15.553 -38.324 43.681 1.00 25.67 116 ARG A N 1
ATOM 843 C CA . ARG A 1 116 ? -15.420 -37.093 42.878 1.00 24.65 116 ARG A CA 1
ATOM 844 C C . ARG A 1 116 ? -16.588 -36.872 41.947 1.00 25.08 116 ARG A C 1
ATOM 845 O O . ARG A 1 116 ? -16.712 -35.809 41.362 1.00 22.67 116 ARG A O 1
ATOM 853 N N . ILE A 1 117 ? -17.477 -37.870 41.891 1.00 25.50 117 ILE A N 1
ATOM 854 C CA . ILE A 1 117 ? -18.544 -37.947 40.906 1.00 25.64 117 ILE A CA 1
ATOM 855 C C . ILE A 1 117 ? -19.839 -38.061 41.605 1.00 26.49 117 ILE A C 1
ATOM 856 O O . ILE A 1 117 ? -19.973 -38.907 42.479 1.00 28.13 117 ILE A O 1
ATOM 861 N N . GLU A 1 118 ? -20.798 -37.197 41.274 1.00 27.27 118 GLU A N 1
ATOM 862 C CA . GLU A 1 118 ? -22.122 -37.328 41.854 1.00 30.16 118 GLU A CA 1
ATOM 863 C C . GLU A 1 118 ? -22.964 -38.299 41.050 1.00 29.22 118 GLU A C 1
ATOM 864 O O . GLU A 1 118 ? -23.357 -39.339 41.542 1.00 29.37 118 GLU A O 1
ATOM 870 N N . ARG A 1 119 ? -23.302 -37.892 39.829 1.00 29.56 119 ARG A N 1
ATOM 871 C CA . ARG A 1 119 ? -24.078 -38.707 38.880 1.00 28.82 119 ARG A CA 1
ATOM 872 C C . ARG A 1 119 ? -23.350 -38.777 37.554 1.00 27.44 119 ARG A C 1
ATOM 873 O O . ARG A 1 119 ? -22.518 -37.914 37.264 1.00 27.87 119 ARG A O 1
ATOM 881 N N . VAL A 1 120 ? -23.639 -39.807 36.748 1.00 25.91 120 VAL A N 1
ATOM 882 C CA . VAL A 1 120 ? -22.894 -40.014 35.513 1.00 23.95 120 VAL A CA 1
ATOM 883 C C . VAL A 1 120 ? -23.878 -40.223 34.348 1.00 22.52 120 VAL A C 1
ATOM 884 O O . VAL A 1 120 ? -24.862 -40.977 34.506 1.00 22.43 120 VAL A O 1
ATOM 888 N N . ALA A 1 121 ? -23.688 -39.489 33.238 1.00 19.56 121 ALA A N 1
ATOM 889 C CA . ALA A 1 121 ? -24.426 -39.724 32.004 1.00 18.41 121 ALA A CA 1
ATOM 890 C C . ALA A 1 121 ? -23.414 -40.241 30.968 1.00 17.33 121 ALA A C 1
ATOM 891 O O . ALA A 1 121 ? -22.371 -39.624 30.725 1.00 16.46 121 ALA A O 1
ATOM 893 N N . LEU A 1 122 ? -23.708 -41.423 30.461 1.00 15.54 122 LEU A N 1
ATOM 894 C CA . LEU A 1 122 ? -22.784 -42.159 29.620 1.00 15.98 122 LEU A CA 1
ATOM 895 C C . LEU A 1 122 ? -23.396 -42.260 28.263 1.00 15.22 122 LEU A C 1
ATOM 896 O O . LEU A 1 122 ? -24.257 -43.108 28.015 1.00 16.13 122 LEU A O 1
ATOM 901 N N . CYS A 1 123 ? -22.944 -41.425 27.340 1.00 15.11 123 CYS A N 1
ATOM 902 C CA . CYS A 1 123 ? -23.707 -41.217 26.085 1.00 14.27 123 CYS A CA 1
ATOM 903 C C . CYS A 1 123 ? -22.993 -41.740 24.835 1.00 13.53 123 CYS A C 1
ATOM 904 O O . CYS A 1 123 ? -21.811 -41.478 24.651 1.00 12.96 123 CYS A O 1
ATOM 907 N N . ASN A 1 124 ? -23.708 -42.488 23.983 1.00 13.31 124 ASN A N 1
ATOM 908 C CA . ASN A 1 124 ? -23.144 -42.974 22.731 1.00 13.30 124 ASN A CA 1
ATOM 909 C C . ASN A 1 124 ? -21.803 -43.658 22.975 1.00 14.28 124 ASN A C 1
ATOM 910 O O . ASN A 1 124 ? -20.768 -43.422 22.301 1.00 10.96 124 ASN A O 1
ATOM 915 N N . THR A 1 125 ? -21.820 -44.513 23.969 1.00 14.56 125 THR A N 1
ATOM 916 C CA . THR A 1 125 ? -20.564 -45.127 24.422 1.00 15.55 125 THR A CA 1
ATOM 917 C C . THR A 1 125 ? -20.732 -46.633 24.722 1.00 17.51 125 THR A C 1
ATOM 918 O O . THR A 1 125 ? -21.793 -47.212 24.489 1.00 17.90 125 THR A O 1
ATOM 922 N N . ALA A 1 126 ? -19.673 -47.279 25.183 1.00 17.17 126 ALA A N 1
ATOM 923 C CA . ALA A 1 126 ? -19.744 -48.659 25.558 1.00 18.22 126 ALA A CA 1
ATOM 924 C C . ALA A 1 126 ? -18.602 -48.815 26.568 1.00 19.31 126 ALA A C 1
ATOM 925 O O . ALA A 1 126 ? -17.718 -47.963 26.660 1.00 18.38 126 ALA A O 1
ATOM 927 N N . ALA A 1 127 ? -18.634 -49.903 27.332 1.00 20.23 127 ALA A N 1
ATOM 928 C CA . ALA A 1 127 ? -17.545 -50.208 28.262 1.00 20.10 127 ALA A CA 1
ATOM 929 C C . ALA A 1 127 ? -16.234 -50.555 27.492 1.00 19.79 127 ALA A C 1
ATOM 930 O O . ALA A 1 127 ? -15.101 -50.400 28.022 1.00 19.98 127 ALA A O 1
ATOM 932 N N . ARG A 1 128 ? -16.395 -51.056 26.276 1.00 19.43 128 ARG A N 1
ATOM 933 C CA . ARG A 1 128 ? -15.290 -51.353 25.386 1.00 18.84 128 ARG A CA 1
ATOM 934 C C . ARG A 1 128 ? -15.700 -50.874 24.019 1.00 18.40 128 ARG A C 1
ATOM 935 O O . ARG A 1 128 ? -16.613 -51.452 23.402 1.00 14.39 128 ARG A O 1
ATOM 943 N N . ILE A 1 129 ? -15.053 -49.804 23.543 1.00 17.84 129 ILE A N 1
ATOM 944 C CA . ILE A 1 129 ? -15.499 -49.183 22.271 1.00 17.52 129 ILE A CA 1
ATOM 945 C C . ILE A 1 129 ? -14.732 -49.735 21.063 1.00 18.09 129 ILE A C 1
ATOM 946 O O . ILE A 1 129 ? -13.514 -49.703 21.074 1.00 17.52 129 ILE A O 1
ATOM 951 N N . GLY A 1 130 ? -15.455 -50.192 20.021 1.00 18.07 130 GLY A N 1
ATOM 952 C CA . GLY A 1 130 ? -14.822 -50.642 18.734 1.00 18.96 130 GLY A CA 1
ATOM 953 C C . GLY A 1 130 ? -13.925 -51.860 18.956 1.00 19.62 130 GLY A C 1
ATOM 954 O O . GLY A 1 130 ? -14.186 -52.644 19.850 1.00 19.04 130 GLY A O 1
ATOM 955 N N . SER A 1 131 ? -12.866 -52.004 18.162 1.00 19.89 131 SER A N 1
ATOM 956 C CA . SER A 1 131 ? -11.975 -53.188 18.188 1.00 20.19 131 SER A CA 1
ATOM 957 C C . SER A 1 131 ? -10.688 -52.780 17.493 1.00 20.68 131 SER A C 1
ATOM 958 O O . SER A 1 131 ? -10.660 -51.735 16.841 1.00 20.24 131 SER A O 1
ATOM 961 N N . PRO A 1 132 ? -9.617 -53.636 17.554 1.00 20.52 132 PRO A N 1
ATOM 962 C CA . PRO A 1 132 ? -8.413 -53.270 16.806 1.00 20.31 132 PRO A CA 1
ATOM 963 C C . PRO A 1 132 ? -8.654 -53.110 15.275 1.00 22.22 132 PRO A C 1
ATOM 964 O O . PRO A 1 132 ? -7.945 -52.322 14.646 1.00 21.21 132 PRO A O 1
ATOM 968 N N . GLU A 1 133 ? -9.637 -53.818 14.683 1.00 22.22 133 GLU A N 1
ATOM 969 C CA . GLU A 1 133 ? -9.965 -53.633 13.242 1.00 23.24 133 GLU A CA 1
ATOM 970 C C . GLU A 1 133 ? -10.443 -52.190 12.975 1.00 23.13 133 GLU A C 1
ATOM 971 O O . GLU A 1 133 ? -10.239 -51.661 11.905 1.00 24.29 133 GLU A O 1
ATOM 977 N N . VAL A 1 134 ? -11.019 -51.530 13.975 1.00 22.93 134 VAL A N 1
ATOM 978 C CA . VAL A 1 134 ? -11.355 -50.121 13.855 1.00 22.01 134 VAL A CA 1
ATOM 979 C C . VAL A 1 134 ? -10.137 -49.225 14.175 1.00 20.69 134 VAL A C 1
ATOM 980 O O . VAL A 1 134 ? -9.778 -48.375 13.371 1.00 20.44 134 VAL A O 1
ATOM 984 N N . TRP A 1 135 ? -9.486 -49.441 15.317 1.00 18.97 135 TRP A N 1
ATOM 985 C CA . TRP A 1 135 ? -8.565 -48.408 15.871 1.00 18.19 135 TRP A CA 1
ATOM 986 C C . TRP A 1 135 ? -7.169 -48.372 15.259 1.00 17.82 135 TRP A C 1
ATOM 987 O O . TRP A 1 135 ? -6.575 -47.288 15.072 1.00 16.02 135 TRP A O 1
ATOM 998 N N . VAL A 1 136 ? -6.651 -49.549 14.931 1.00 17.58 136 VAL A N 1
ATOM 999 C CA . VAL A 1 136 ? -5.302 -49.609 14.354 1.00 19.14 136 VAL A CA 1
ATOM 1000 C C . VAL A 1 136 ? -5.282 -48.935 12.966 1.00 19.51 136 VAL A C 1
ATOM 1001 O O . VAL A 1 136 ? -4.522 -48.027 12.738 1.00 19.54 136 VAL A O 1
ATOM 1005 N N . PRO A 1 137 ? -6.171 -49.344 12.045 1.00 20.25 137 PRO A N 1
ATOM 1006 C CA . PRO A 1 137 ? -6.125 -48.702 10.731 1.00 20.52 137 PRO A CA 1
ATOM 1007 C C . PRO A 1 137 ? -6.400 -47.182 10.798 1.00 20.87 137 PRO A C 1
ATOM 1008 O O . PRO A 1 137 ? -5.842 -46.422 10.004 1.00 21.15 137 PRO A O 1
ATOM 1012 N N . ARG A 1 138 ? -7.293 -46.787 11.706 1.00 18.55 138 ARG A N 1
ATOM 1013 C CA . ARG A 1 138 ? -7.658 -45.384 11.915 1.00 19.47 138 ARG A CA 1
ATOM 1014 C C . ARG A 1 138 ? -6.425 -44.558 12.364 1.00 18.01 138 ARG A C 1
ATOM 1015 O O . ARG A 1 138 ? -6.168 -43.483 11.853 1.00 17.47 138 ARG A O 1
ATOM 1023 N N . ALA A 1 139 ? -5.662 -45.094 13.291 1.00 17.15 139 ALA A N 1
ATOM 1024 C CA . ALA A 1 139 ? -4.484 -44.373 13.754 1.00 18.88 139 ALA A CA 1
ATOM 1025 C C . ALA A 1 139 ? -3.437 -44.305 12.633 1.00 20.15 139 ALA A C 1
ATOM 1026 O O . ALA A 1 139 ? -2.851 -43.248 12.437 1.00 20.12 139 ALA A O 1
ATOM 1028 N N . VAL A 1 140 ? -3.247 -45.384 11.869 1.00 21.63 140 VAL A N 1
ATOM 1029 C CA . VAL A 1 140 ? -2.267 -45.381 10.743 1.00 23.30 140 VAL A CA 1
ATOM 1030 C C . VAL A 1 140 ? -2.680 -44.359 9.721 1.00 23.51 140 VAL A C 1
ATOM 1031 O O . VAL A 1 140 ? -1.869 -43.492 9.348 1.00 23.78 140 VAL A O 1
ATOM 1035 N N . LYS A 1 141 ? -3.964 -44.395 9.343 1.00 23.94 141 LYS A N 1
ATOM 1036 C CA . LYS A 1 141 ? -4.486 -43.448 8.377 1.00 24.22 141 LYS A CA 1
ATOM 1037 C C . LYS A 1 141 ? -4.329 -41.987 8.842 1.00 23.87 141 LYS A C 1
ATOM 1038 O O . LYS A 1 141 ? -3.898 -41.136 8.024 1.00 23.89 141 LYS A O 1
ATOM 1044 N N . ALA A 1 142 ? -4.721 -41.711 10.096 1.00 22.40 142 ALA A N 1
ATOM 1045 C CA . ALA A 1 142 ? -4.508 -40.403 10.718 1.00 23.29 142 ALA A CA 1
ATOM 1046 C C . ALA A 1 142 ? -3.047 -39.989 10.576 1.00 22.74 142 ALA A C 1
ATOM 1047 O O . ALA A 1 142 ? -2.756 -38.904 10.108 1.00 22.73 142 ALA A O 1
ATOM 1049 N N . ARG A 1 143 ? -2.130 -40.846 11.011 1.00 23.21 143 ARG A N 1
ATOM 1050 C CA . ARG A 1 143 ? -0.702 -40.489 11.004 1.00 24.26 143 ARG A CA 1
ATOM 1051 C C . ARG A 1 143 ? -0.123 -40.334 9.598 1.00 25.24 143 ARG A C 1
ATOM 1052 O O . ARG A 1 143 ? 0.683 -39.414 9.340 1.00 23.82 143 ARG A O 1
ATOM 1060 N N . THR A 1 144 ? -0.556 -41.190 8.676 1.00 24.92 144 THR A N 1
ATOM 1061 C CA . THR A 1 144 ? 0.133 -41.244 7.404 1.00 27.35 144 THR A CA 1
ATOM 1062 C C . THR A 1 144 ? -0.523 -40.352 6.338 1.00 27.16 144 THR A C 1
ATOM 1063 O O . THR A 1 144 ? 0.128 -39.910 5.403 1.00 28.29 144 THR A O 1
ATOM 1067 N N . GLU A 1 145 ? -1.807 -40.102 6.468 1.00 25.39 145 GLU A N 1
ATOM 1068 C CA . GLU A 1 145 ? -2.494 -39.360 5.443 1.00 25.87 145 GLU A CA 1
ATOM 1069 C C . GLU A 1 145 ? -3.056 -38.035 5.992 1.00 24.90 145 GLU A C 1
ATOM 1070 O O . GLU A 1 145 ? -3.450 -37.173 5.229 1.00 24.73 145 GLU A O 1
ATOM 1076 N N . GLY A 1 146 ? -3.083 -37.874 7.303 1.00 24.22 146 GLY A N 1
ATOM 1077 C CA . GLY A 1 146 ? -3.782 -36.699 7.856 1.00 23.60 146 GLY A CA 1
ATOM 1078 C C . GLY A 1 146 ? -5.298 -36.817 8.050 1.00 21.50 146 GLY A C 1
ATOM 1079 O O . GLY A 1 146 ? -5.955 -37.724 7.537 1.00 21.83 146 GLY A O 1
ATOM 1088 N N . HIS A 1 148 ? -7.860 -34.830 7.028 1.00 24.93 148 HIS A N 1
ATOM 1089 C CA . HIS A 1 148 ? -8.753 -34.510 5.918 1.00 28.96 148 HIS A CA 1
ATOM 1090 C C . HIS A 1 148 ? -9.212 -35.842 5.263 1.00 29.02 148 HIS A C 1
ATOM 1091 O O . HIS A 1 148 ? -10.392 -36.074 5.024 1.00 28.13 148 HIS A O 1
ATOM 1098 N N . ALA A 1 149 ? -8.260 -36.749 5.061 1.00 29.57 149 ALA A N 1
ATOM 1099 C CA . ALA A 1 149 ? -8.534 -38.045 4.445 1.00 30.01 149 ALA A CA 1
ATOM 1100 C C . ALA A 1 149 ? -9.513 -38.916 5.270 1.00 30.36 149 ALA A C 1
ATOM 1101 O O . ALA A 1 149 ? -10.260 -39.715 4.710 1.00 32.38 149 ALA A O 1
ATOM 1103 N N . LEU A 1 150 ? -9.499 -38.747 6.593 1.00 28.42 150 LEU A N 1
ATOM 1104 C CA . LEU A 1 150 ? -10.306 -39.543 7.506 1.00 27.98 150 LEU A CA 1
ATOM 1105 C C . LEU A 1 150 ? -11.752 -39.053 7.602 1.00 27.80 150 LEU A C 1
ATOM 1106 O O . LEU A 1 150 ? -12.653 -39.845 7.883 1.00 25.84 150 LEU A O 1
ATOM 1111 N N . ALA A 1 151 ? -11.967 -37.756 7.357 1.00 26.92 151 ALA A N 1
ATOM 1112 C CA . ALA A 1 151 ? -13.280 -37.133 7.618 1.00 27.01 151 ALA A CA 1
ATOM 1113 C C . ALA A 1 151 ? -14.333 -37.746 6.779 1.00 26.43 151 ALA A C 1
ATOM 1114 O O . ALA A 1 151 ? -15.404 -38.011 7.267 1.00 27.26 151 ALA A O 1
ATOM 1116 N N . ASP A 1 152 ? -14.050 -37.945 5.502 1.00 27.89 152 ASP A N 1
ATOM 1117 C CA . ASP A 1 152 ? -15.028 -38.579 4.606 1.00 28.48 152 ASP A CA 1
ATOM 1118 C C . ASP A 1 152 ? -15.566 -39.897 5.143 1.00 27.45 152 ASP A C 1
ATOM 1119 O O . ASP A 1 152 ? -16.752 -40.146 5.025 1.00 27.80 152 ASP A O 1
ATOM 1124 N N . ALA A 1 153 ? -14.708 -40.737 5.710 1.00 25.76 153 ALA A N 1
ATOM 1125 C CA . ALA A 1 153 ? -15.187 -42.040 6.251 1.00 26.00 153 ALA A CA 1
ATOM 1126 C C . ALA A 1 153 ? -15.871 -41.930 7.605 1.00 25.68 153 ALA A C 1
ATOM 1127 O O . ALA A 1 153 ? -16.843 -42.630 7.860 1.00 27.74 153 ALA A O 1
ATOM 1129 N N . VAL A 1 154 ? -15.380 -41.055 8.461 1.00 22.70 154 VAL A N 1
ATOM 1130 C CA . VAL A 1 154 ? -15.808 -41.006 9.841 1.00 22.30 154 VAL A CA 1
ATOM 1131 C C . VAL A 1 154 ? -17.102 -40.216 9.970 1.00 20.74 154 VAL A C 1
ATOM 1132 O O . VAL A 1 154 ? -18.034 -40.678 10.622 1.00 20.21 154 VAL A O 1
ATOM 1136 N N . LEU A 1 155 ? -17.189 -39.073 9.313 1.00 18.69 155 LEU A N 1
ATOM 1137 C CA . LEU A 1 155 ? -18.346 -38.175 9.547 1.00 19.41 155 LEU A CA 1
ATOM 1138 C C . LEU A 1 155 ? -19.710 -38.817 9.277 1.00 17.26 155 LEU A C 1
ATOM 1139 O O . LEU A 1 155 ? -20.668 -38.553 9.991 1.00 17.05 155 LEU A O 1
ATOM 1144 N N . PRO A 1 156 ? -19.814 -39.682 8.242 1.00 17.55 156 PRO A N 1
ATOM 1145 C CA . PRO A 1 156 ? -21.109 -40.348 8.034 1.00 16.60 156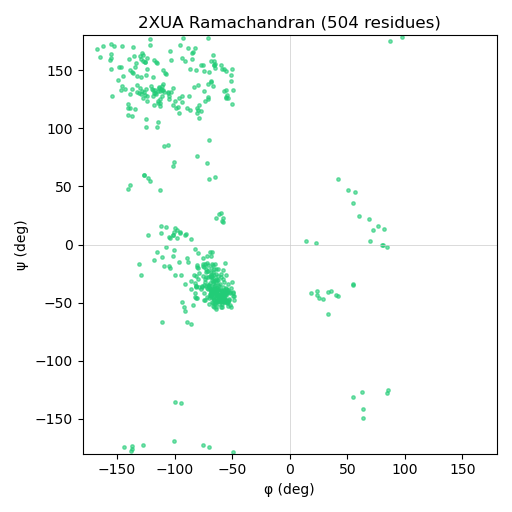 PRO A CA 1
ATOM 1146 C C . PRO A 1 156 ? -21.573 -41.244 9.152 1.00 17.63 156 PRO A C 1
ATOM 1147 O O . PRO A 1 156 ? -22.748 -41.549 9.236 1.00 18.86 156 PRO A O 1
ATOM 1151 N N . ARG A 1 157 ? -20.658 -41.691 9.994 1.00 17.48 157 ARG A N 1
ATOM 1152 C CA . ARG A 1 157 ? -20.995 -42.473 11.177 1.00 19.00 157 ARG A CA 1
ATOM 1153 C C . ARG A 1 157 ? -21.582 -41.619 12.318 1.00 18.19 157 ARG A C 1
ATOM 1154 O O . ARG A 1 157 ? -22.201 -42.158 13.260 1.00 18.32 157 ARG A O 1
ATOM 1162 N N . TRP A 1 158 ? -21.365 -40.307 12.252 1.00 17.01 158 TRP A N 1
ATOM 1163 C CA . TRP A 1 158 ? -21.789 -39.411 13.312 1.00 15.45 158 TRP A CA 1
ATOM 1164 C C . TRP A 1 158 ? -23.224 -38.907 13.221 1.00 14.61 158 TRP A C 1
ATOM 1165 O O . TRP A 1 158 ? -23.845 -38.614 14.223 1.00 14.86 158 TRP A O 1
ATOM 1176 N N . PHE A 1 159 ? -23.739 -38.763 12.008 1.00 14.64 159 PHE A N 1
ATOM 1177 C CA . PHE A 1 159 ? -25.067 -38.193 11.784 1.00 14.25 159 PHE A CA 1
ATOM 1178 C C . PHE A 1 159 ? -25.758 -39.003 10.712 1.00 15.15 159 PHE A C 1
ATOM 1179 O O . PHE A 1 159 ? -25.094 -39.576 9.858 1.00 15.30 159 PHE A O 1
ATOM 1187 N N . THR A 1 160 ? -27.084 -39.080 10.755 1.00 15.05 160 THR A N 1
ATOM 1188 C CA . THR A 1 160 ? -27.780 -39.753 9.629 1.00 15.45 160 THR A CA 1
ATOM 1189 C C . THR A 1 160 ? -27.625 -38.897 8.379 1.00 15.55 160 THR A C 1
ATOM 1190 O O . THR A 1 160 ? -27.358 -37.674 8.504 1.00 13.38 160 THR A O 1
ATOM 1194 N N . ALA A 1 161 ? -27.775 -39.546 7.223 1.00 11.92 161 ALA A N 1
ATOM 1195 C CA . ALA A 1 161 ? -27.597 -38.939 5.908 1.00 14.27 161 ALA A CA 1
ATOM 1196 C C . ALA A 1 161 ? -28.624 -37.820 5.758 1.00 13.25 161 ALA A C 1
ATOM 1197 O O . ALA A 1 161 ? -28.305 -36.719 5.236 1.00 15.99 161 ALA A O 1
ATOM 1199 N N . ASP A 1 162 ? -29.822 -38.042 6.259 1.00 14.17 162 ASP A N 1
ATOM 1200 C CA . ASP A 1 162 ? -30.838 -36.942 6.200 1.00 13.99 162 ASP A CA 1
ATOM 1201 C C . ASP A 1 162 ? -30.399 -35.700 7.019 1.00 14.95 162 ASP A C 1
ATOM 1202 O O . ASP A 1 162 ? -30.581 -34.571 6.571 1.00 14.23 162 ASP A O 1
ATOM 1207 N N . TYR A 1 163 ? -29.858 -35.921 8.219 1.00 12.95 163 TYR A N 1
ATOM 1208 C CA . TYR A 1 163 ? -29.480 -34.811 9.083 1.00 13.35 163 TYR A CA 1
ATOM 1209 C C . TYR A 1 163 ? -28.359 -34.020 8.377 1.00 13.11 163 TYR A C 1
ATOM 1210 O O . TYR A 1 163 ? -28.404 -32.781 8.294 1.00 11.41 163 TYR A O 1
ATOM 1227 N N . GLU A 1 165 ? -27.574 -33.842 5.118 1.00 14.48 165 GLU A N 1
ATOM 1228 C CA . GLU A 1 165 ? -28.198 -33.086 3.988 1.00 14.96 165 GLU A CA 1
ATOM 1229 C C . GLU A 1 165 ? -28.983 -31.856 4.454 1.00 15.59 165 GLU A C 1
ATOM 1230 O O . GLU A 1 165 ? -28.972 -30.801 3.791 1.00 16.52 165 GLU A O 1
ATOM 1236 N N . ARG A 1 166 ? -29.700 -31.976 5.561 1.00 15.05 166 ARG A N 1
ATOM 1237 C CA . ARG A 1 166 ? -30.504 -30.830 6.003 1.00 14.61 166 ARG A CA 1
ATOM 1238 C C . ARG A 1 166 ? -29.699 -29.751 6.708 1.00 13.77 166 ARG A C 1
ATOM 1239 O O . ARG A 1 166 ? -30.141 -28.618 6.789 1.00 13.48 166 ARG A O 1
ATOM 1247 N N . GLU A 1 167 ? -28.559 -30.132 7.280 1.00 11.81 167 GLU A N 1
ATOM 1248 C CA . GLU A 1 167 ? -27.832 -29.256 8.175 1.00 12.21 167 GLU A CA 1
ATOM 1249 C C . GLU A 1 167 ? -26.351 -29.100 7.730 1.00 13.54 167 GLU A C 1
ATOM 1250 O O . GLU A 1 167 ? -25.421 -29.471 8.507 1.00 12.46 167 GLU A O 1
ATOM 1256 N N . PRO A 1 168 ? -26.121 -28.585 6.503 1.00 13.02 168 PRO A N 1
ATOM 1257 C CA . PRO A 1 168 ? -24.760 -28.513 6.000 1.00 13.58 168 PRO A CA 1
ATOM 1258 C C . PRO A 1 168 ? -23.869 -27.503 6.826 1.00 14.38 168 PRO A C 1
ATOM 1259 O O . PRO A 1 168 ? -22.643 -27.650 6.809 1.00 13.63 168 PRO A O 1
ATOM 1263 N N . VAL A 1 169 ? -24.474 -26.521 7.514 1.00 12.39 169 VAL A N 1
ATOM 1264 C CA . VAL A 1 169 ? -23.636 -25.549 8.301 1.00 11.84 169 VAL A CA 1
ATOM 1265 C C . VAL A 1 169 ? -23.132 -26.296 9.559 1.00 13.74 169 VAL A C 1
ATOM 1266 O O . VAL A 1 169 ? -21.936 -26.242 9.881 1.00 11.97 169 VAL A O 1
ATOM 1270 N N . VAL A 1 170 ? -24.046 -26.989 10.253 1.00 12.61 170 VAL A N 1
ATOM 1271 C CA . VAL A 1 170 ? -23.635 -27.802 11.450 1.00 13.60 170 VAL A CA 1
ATOM 1272 C C . VAL A 1 170 ? -22.574 -28.807 10.987 1.00 12.74 170 VAL A C 1
ATOM 1273 O O . VAL A 1 170 ? -21.503 -28.953 11.594 1.00 14.58 170 VAL A O 1
ATOM 1277 N N . LEU A 1 171 ? -22.861 -29.530 9.907 1.00 12.60 171 LEU A N 1
ATOM 1278 C CA . LEU A 1 171 ? -21.881 -30.515 9.467 1.00 12.89 171 LEU A CA 1
ATOM 1279 C C . LEU A 1 171 ? -20.520 -29.842 9.163 1.00 12.35 171 LEU A C 1
ATOM 1280 O O . LEU A 1 171 ? -19.423 -30.334 9.584 1.00 12.37 171 LEU A O 1
ATOM 1285 N N . ALA A 1 172 ? -20.567 -28.735 8.422 1.00 11.78 172 ALA A N 1
ATOM 1286 C CA . ALA A 1 172 ? -19.317 -28.033 8.088 1.00 12.18 172 ALA A CA 1
ATOM 1287 C C . ALA A 1 172 ? -18.559 -27.570 9.319 1.00 11.03 172 ALA A C 1
ATOM 1288 O O . ALA A 1 172 ? -17.328 -27.607 9.323 1.00 10.59 172 ALA A O 1
ATOM 1298 N N . ILE A 1 174 ? -18.675 -28.976 12.385 1.00 11.38 174 ILE A N 1
ATOM 1299 C CA . ILE A 1 174 ? -18.178 -30.132 13.080 1.00 12.55 174 ILE A CA 1
ATOM 1300 C C . ILE A 1 174 ? -17.012 -30.712 12.305 1.00 11.65 174 ILE A C 1
ATOM 1301 O O . ILE A 1 174 ? -16.014 -31.128 12.897 1.00 12.71 174 ILE A O 1
ATOM 1306 N N . ARG A 1 175 ? -17.145 -30.752 10.973 1.00 13.12 175 ARG A N 1
ATOM 1307 C CA . ARG A 1 175 ? -16.143 -31.319 10.108 1.00 14.15 175 ARG A CA 1
ATOM 1308 C C . ARG A 1 175 ? -14.862 -30.448 10.256 1.00 14.55 175 ARG A C 1
ATOM 1309 O O . ARG A 1 175 ? -13.762 -30.993 10.284 1.00 13.30 175 ARG A O 1
ATOM 1317 N N . ASP A 1 176 ? -15.037 -29.126 10.311 1.00 12.29 176 ASP A N 1
ATOM 1318 C CA . ASP A 1 176 ? -13.832 -28.240 10.416 1.00 14.65 176 ASP A CA 1
ATOM 1319 C C . ASP A 1 176 ? -13.030 -28.584 11.672 1.00 14.00 176 ASP A C 1
ATOM 1320 O O . ASP A 1 176 ? -11.792 -28.655 11.597 1.00 15.28 176 ASP A O 1
ATOM 1325 N N . VAL A 1 177 ? -13.711 -28.789 12.824 1.00 12.63 177 VAL A N 1
ATOM 1326 C CA . VAL A 1 177 ? -12.985 -29.137 14.081 1.00 12.21 177 VAL A CA 1
ATOM 1327 C C . VAL A 1 177 ? -12.258 -30.507 13.916 1.00 13.18 177 VAL A C 1
ATOM 1328 O O . VAL A 1 177 ? -11.119 -30.642 14.342 1.00 12.36 177 VAL A O 1
ATOM 1332 N N . PHE A 1 178 ? -12.928 -31.488 13.287 1.00 11.42 178 PHE A N 1
ATOM 1333 C CA . PHE A 1 178 ? -12.363 -32.829 13.098 1.00 12.55 178 PHE A CA 1
ATOM 1334 C C . PHE A 1 178 ? -11.084 -32.767 12.247 1.00 12.34 178 PHE A C 1
ATOM 1335 O O . PHE A 1 178 ? -10.011 -33.336 12.546 1.00 12.73 178 PHE A O 1
ATOM 1343 N N . VAL A 1 179 ? -11.193 -32.038 11.169 1.00 12.05 179 VAL A N 1
ATOM 1344 C CA . VAL A 1 179 ? -10.147 -32.034 10.146 1.00 15.14 179 VAL A CA 1
ATOM 1345 C C . VAL A 1 179 ? -8.913 -31.211 10.651 1.00 14.02 179 VAL A C 1
ATOM 1346 O O . VAL A 1 179 ? -7.748 -31.384 10.205 1.00 13.26 179 VAL A O 1
ATOM 1350 N N . HIS A 1 180 ? -9.156 -30.385 11.637 1.00 12.38 180 HIS A N 1
ATOM 1351 C CA . HIS A 1 180 ? -8.057 -29.625 12.220 1.00 14.20 180 HIS A CA 1
ATOM 1352 C C . HIS A 1 180 ? -7.535 -30.183 13.548 1.00 15.06 180 HIS A C 1
ATOM 1353 O O . HIS A 1 180 ? -6.712 -29.568 14.213 1.00 14.85 180 HIS A O 1
ATOM 1360 N N . THR A 1 181 ? -8.025 -31.367 13.923 1.00 13.46 181 THR A N 1
ATOM 1361 C CA . THR A 1 181 ? -7.510 -32.024 15.139 1.00 15.22 181 THR A CA 1
ATOM 1362 C C . THR A 1 181 ? -6.099 -32.483 14.812 1.00 14.80 181 THR A C 1
ATOM 1363 O O . THR A 1 181 ? -5.817 -32.997 13.703 1.00 15.07 181 THR A O 1
ATOM 1367 N N . ASP A 1 182 ? -5.213 -32.290 15.783 1.00 16.59 182 ASP A N 1
ATOM 1368 C CA . ASP A 1 182 ? -3.834 -32.783 15.708 1.00 17.93 182 ASP A CA 1
ATOM 1369 C C . ASP A 1 182 ? -3.851 -34.283 15.322 1.00 17.12 182 ASP A C 1
ATOM 1370 O O . ASP A 1 182 ? -4.454 -35.066 16.014 1.00 18.51 182 ASP A O 1
ATOM 1375 N N . LYS A 1 183 ? -3.218 -34.672 14.219 1.00 16.22 183 LYS A N 1
ATOM 1376 C CA . LYS A 1 183 ? -3.286 -36.037 13.766 1.00 17.83 183 LYS A CA 1
ATOM 1377 C C . LYS A 1 183 ? -2.623 -37.020 14.747 1.00 17.72 183 LYS A C 1
ATOM 1378 O O . LYS A 1 183 ? -3.151 -38.141 14.972 1.00 17.55 183 LYS A O 1
ATOM 1384 N N . GLU A 1 184 ? -1.517 -36.599 15.365 1.00 18.39 184 GLU A N 1
ATOM 1385 C CA . GLU A 1 184 ? -0.831 -37.443 16.389 1.00 18.52 184 GLU A CA 1
ATOM 1386 C C . GLU A 1 184 ? -1.680 -37.568 17.681 1.00 18.62 184 GLU A C 1
ATOM 1387 O O . GLU A 1 184 ? -1.752 -38.657 18.303 1.00 15.74 184 GLU A O 1
ATOM 1393 N N . GLY A 1 185 ? -2.355 -36.461 18.069 1.00 17.31 185 GLY A N 1
ATOM 1394 C CA . GLY A 1 185 ? -3.158 -36.481 19.288 1.00 17.09 185 GLY A CA 1
ATOM 1395 C C . GLY A 1 185 ? -4.327 -37.419 19.043 1.00 17.48 185 GLY A C 1
ATOM 1396 O O . GLY A 1 185 ? -4.693 -38.242 19.866 1.00 17.78 185 GLY A O 1
ATOM 1397 N N . TYR A 1 186 ? -4.831 -37.329 17.841 1.00 17.74 186 TYR A N 1
ATOM 1398 C CA . TYR A 1 186 ? -5.950 -38.142 17.420 1.00 16.94 186 TYR A CA 1
ATOM 1399 C C . TYR A 1 186 ? -5.534 -39.599 17.428 1.00 18.01 186 TYR A C 1
ATOM 1400 O O . TYR A 1 186 ? -6.185 -40.397 18.063 1.00 17.69 186 TYR A O 1
ATOM 1409 N N . ALA A 1 187 ? -4.468 -39.953 16.727 1.00 18.19 187 ALA A N 1
ATOM 1410 C CA . ALA A 1 187 ? -4.020 -41.357 16.733 1.00 19.39 187 ALA A CA 1
ATOM 1411 C C . ALA A 1 187 ? -3.719 -41.898 18.157 1.00 18.31 187 ALA A C 1
ATOM 1412 O O . ALA A 1 187 ? -4.033 -43.069 18.471 1.00 18.50 187 ALA A O 1
ATOM 1414 N N . SER A 1 188 ? -3.122 -41.059 19.004 1.00 18.31 188 SER A N 1
ATOM 1415 C CA . SER A 1 188 ? -2.700 -41.454 20.335 1.00 17.05 188 SER A CA 1
ATOM 1416 C C . SER A 1 188 ? -3.945 -41.757 21.185 1.00 17.45 188 SER A C 1
ATOM 1417 O O . SER A 1 188 ? -3.917 -42.665 22.049 1.00 16.88 188 SER A O 1
ATOM 1420 N N . ASN A 1 189 ? -5.058 -41.052 20.906 1.00 16.31 189 ASN A N 1
ATOM 1421 C CA . ASN A 1 189 ? -6.338 -41.380 21.582 1.00 15.67 189 ASN A CA 1
ATOM 1422 C C . ASN A 1 189 ? -6.992 -42.620 21.005 1.00 15.94 189 ASN A C 1
ATOM 1423 O O . ASN A 1 189 ? -7.642 -43.381 21.735 1.00 15.44 189 ASN A O 1
ATOM 1428 N N . CYS A 1 190 ? -6.910 -42.802 19.685 1.00 15.55 190 CYS A N 1
ATOM 1429 C CA . CYS A 1 190 ? -7.317 -44.086 19.085 1.00 16.48 190 CYS A CA 1
ATOM 1430 C C . CYS A 1 190 ? -6.659 -45.244 19.853 1.00 17.65 190 CYS A C 1
ATOM 1431 O O . CYS A 1 190 ? -7.303 -46.261 20.176 1.00 16.98 190 CYS A O 1
ATOM 1434 N N . GLU A 1 191 ? -5.392 -45.051 20.187 1.00 16.82 191 GLU A N 1
ATOM 1435 C CA . GLU A 1 191 ? -4.649 -46.098 20.956 1.00 17.03 191 GLU A CA 1
ATOM 1436 C C . GLU A 1 191 ? -5.189 -46.248 22.399 1.00 17.85 191 GLU A C 1
ATOM 1437 O O . GLU A 1 191 ? -5.329 -47.385 22.897 1.00 18.82 191 GLU A O 1
ATOM 1443 N N . ALA A 1 192 ? -5.505 -45.126 23.079 1.00 17.33 192 ALA A N 1
ATOM 1444 C CA . ALA A 1 192 ? -6.086 -45.247 24.407 1.00 16.32 192 ALA A CA 1
ATOM 1445 C C . ALA A 1 192 ? -7.397 -46.026 24.349 1.00 18.00 192 ALA A C 1
ATOM 1446 O O . ALA A 1 192 ? -7.652 -46.892 25.207 1.00 14.98 192 ALA A O 1
ATOM 1448 N N . ILE A 1 193 ? -8.232 -45.693 23.357 1.00 16.32 193 ILE A N 1
ATOM 1449 C CA . ILE A 1 193 ? -9.553 -46.305 23.305 1.00 16.61 193 ILE A CA 1
ATOM 1450 C C . ILE A 1 193 ? -9.481 -47.806 23.013 1.00 17.10 193 ILE A C 1
ATOM 1451 O O . ILE A 1 193 ? -10.231 -48.594 23.646 1.00 18.86 193 ILE A O 1
ATOM 1456 N N . ASP A 1 194 ? -8.605 -48.193 22.093 1.00 15.49 194 ASP A N 1
ATOM 1457 C CA . ASP A 1 194 ? -8.428 -49.557 21.706 1.00 18.29 194 ASP A CA 1
ATOM 1458 C C . ASP A 1 194 ? -7.937 -50.391 22.889 1.00 19.94 194 ASP A C 1
ATOM 1459 O O . ASP A 1 194 ? -8.493 -51.482 23.144 1.00 20.18 194 ASP A O 1
ATOM 1464 N N . ALA A 1 195 ? -6.964 -49.844 23.619 1.00 19.55 195 ALA A N 1
ATOM 1465 C CA . ALA A 1 195 ? -6.403 -50.500 24.837 1.00 20.46 195 ALA A CA 1
ATOM 1466 C C . ALA A 1 195 ? -7.382 -50.587 26.009 1.00 20.83 195 ALA A C 1
ATOM 1467 O O . ALA A 1 195 ? -7.144 -51.337 26.976 1.00 21.68 195 ALA A O 1
ATOM 1469 N N . ALA A 1 196 ? -8.459 -49.815 25.987 1.00 19.45 196 ALA A N 1
ATOM 1470 C CA . ALA A 1 196 ? -9.291 -49.754 27.187 1.00 21.17 196 ALA A CA 1
ATOM 1471 C C . ALA A 1 196 ? -10.481 -50.697 27.118 1.00 21.12 196 ALA A C 1
ATOM 1472 O O . ALA A 1 196 ? -11.353 -50.589 26.248 1.00 23.13 196 ALA A O 1
ATOM 1474 N N . ASP A 1 197 ? -10.531 -51.637 28.038 1.00 20.85 197 ASP A N 1
ATOM 1475 C CA . ASP A 1 197 ? -11.745 -52.405 28.163 1.00 19.55 197 ASP A CA 1
ATOM 1476 C C . ASP A 1 197 ? -12.232 -52.302 29.582 1.00 20.42 197 ASP A C 1
ATOM 1477 O O . ASP A 1 197 ? -11.652 -52.907 30.507 1.00 20.76 197 ASP A O 1
ATOM 1482 N N . LEU A 1 198 ? -13.312 -51.576 29.784 1.00 19.01 198 LEU A N 1
ATOM 1483 C CA . LEU A 1 198 ? -13.740 -51.297 31.143 1.00 18.92 198 LEU A CA 1
ATOM 1484 C C . LEU A 1 198 ? -14.897 -52.216 31.563 1.00 19.47 198 LEU A C 1
ATOM 1485 O O . LEU A 1 198 ? -15.544 -51.953 32.560 1.00 20.47 198 LEU A O 1
ATOM 1490 N N . ARG A 1 199 ? -15.175 -53.239 30.757 1.00 19.75 199 ARG A N 1
ATOM 1491 C CA . ARG A 1 199 ? -16.220 -54.186 31.041 1.00 22.09 199 ARG A CA 1
ATOM 1492 C C . ARG A 1 199 ? -16.029 -54.767 32.456 1.00 23.69 199 ARG A C 1
ATOM 1493 O O . ARG A 1 199 ? -16.953 -54.737 33.210 1.00 24.14 199 ARG A O 1
ATOM 1501 N N . PRO A 1 200 ? -14.801 -55.224 32.826 1.00 26.48 200 PRO A N 1
ATOM 1502 C CA . PRO A 1 200 ? -14.646 -55.739 34.204 1.00 27.86 200 PRO A CA 1
ATOM 1503 C C . PRO A 1 200 ? -15.077 -54.797 35.314 1.00 28.92 200 PRO A C 1
ATOM 1504 O O . PRO A 1 200 ? -15.607 -55.302 36.290 1.00 31.05 200 PRO A O 1
ATOM 1508 N N . GLU A 1 201 ? -14.915 -53.470 35.184 1.00 29.06 201 GLU A N 1
ATOM 1509 C CA . GLU A 1 201 ? -15.295 -52.543 36.264 1.00 29.07 201 GLU A CA 1
ATOM 1510 C C . GLU A 1 201 ? -16.621 -51.802 36.152 1.00 27.64 201 GLU A C 1
ATOM 1511 O O . GLU A 1 201 ? -16.979 -51.076 37.060 1.00 27.63 201 GLU A O 1
ATOM 1517 N N . ALA A 1 202 ? -17.340 -51.939 35.048 1.00 27.14 202 ALA A N 1
ATOM 1518 C CA . ALA A 1 202 ? -18.647 -51.297 34.949 1.00 25.99 202 ALA A CA 1
ATOM 1519 C C . ALA A 1 202 ? -19.564 -51.715 36.107 1.00 25.35 202 ALA A C 1
ATOM 1520 O O . ALA A 1 202 ? -20.307 -50.874 36.638 1.00 23.62 202 ALA A O 1
ATOM 1522 N N . PRO A 1 203 ? -19.479 -52.998 36.535 1.00 25.15 203 PRO A N 1
ATOM 1523 C CA . PRO A 1 203 ? -20.429 -53.390 37.547 1.00 25.19 203 PRO A CA 1
ATOM 1524 C C . PRO A 1 203 ? -20.130 -52.785 38.892 1.00 24.61 203 PRO A C 1
ATOM 1525 O O . PRO A 1 203 ? -20.987 -52.816 39.756 1.00 23.29 203 PRO A O 1
ATOM 1529 N N . GLY A 1 204 ? -18.958 -52.158 39.040 1.00 23.29 204 GLY A N 1
ATOM 1530 C CA . GLY A 1 204 ? -18.572 -51.523 40.297 1.00 23.58 204 GLY A CA 1
ATOM 1531 C C . GLY A 1 204 ? -19.015 -50.070 40.366 1.00 22.95 204 GLY A C 1
ATOM 1532 O O . GLY A 1 204 ? -18.662 -49.337 41.274 1.00 23.09 204 GLY A O 1
ATOM 1533 N N . ILE A 1 205 ? -19.818 -49.637 39.409 1.00 22.20 205 ILE A N 1
ATOM 1534 C CA . ILE A 1 205 ? -20.290 -48.248 39.446 1.00 21.00 205 ILE A CA 1
ATOM 1535 C C . ILE A 1 205 ? -21.475 -48.152 40.431 1.00 20.16 205 ILE A C 1
ATOM 1536 O O . ILE A 1 205 ? -22.489 -48.802 40.254 1.00 20.15 205 ILE A O 1
ATOM 1541 N N . LYS A 1 206 ? -21.314 -47.379 41.490 1.00 20.88 206 LYS A N 1
ATOM 1542 C CA . LYS A 1 206 ? -22.377 -47.234 42.479 1.00 23.35 206 LYS A CA 1
ATOM 1543 C C . LYS A 1 206 ? -23.031 -45.839 42.538 1.00 24.35 206 LYS A C 1
ATOM 1544 O O . LYS A 1 206 ? -23.765 -45.541 43.470 1.00 27.21 206 LYS A O 1
ATOM 1550 N N . VAL A 1 207 ? -22.825 -45.013 41.528 1.00 23.50 207 VAL A N 1
ATOM 1551 C CA . VAL A 1 207 ? -23.489 -43.718 41.512 1.00 21.82 207 VAL A CA 1
ATOM 1552 C C . VAL A 1 207 ? -24.624 -43.820 40.551 1.00 21.61 207 VAL A C 1
ATOM 1553 O O . VAL A 1 207 ? -24.607 -44.738 39.712 1.00 21.07 207 VAL A O 1
ATOM 1557 N N . PRO A 1 208 ? -25.631 -42.919 40.685 1.00 20.13 208 PRO A N 1
ATOM 1558 C CA . PRO A 1 208 ? -26.722 -42.858 39.701 1.00 21.37 208 PRO A CA 1
ATOM 1559 C C . PRO A 1 208 ? -26.128 -42.676 38.286 1.00 21.37 208 PRO A C 1
ATOM 1560 O O . PRO A 1 208 ? -25.207 -41.850 38.095 1.00 21.78 208 PRO A O 1
ATOM 1564 N N . ALA A 1 209 ? -26.555 -43.530 37.349 1.00 20.82 209 ALA A N 1
ATOM 1565 C CA . ALA A 1 209 ? -25.953 -43.575 36.010 1.00 20.13 209 ALA A CA 1
ATOM 1566 C C . ALA A 1 209 ? -27.011 -43.589 34.956 1.00 19.16 209 ALA A C 1
ATOM 1567 O O . ALA A 1 209 ? -27.978 -44.287 35.104 1.00 19.42 209 ALA A O 1
ATOM 1569 N N . LEU A 1 210 ? -26.826 -42.809 33.878 1.00 16.86 210 LEU A N 1
ATOM 1570 C CA . LEU A 1 210 ? -27.737 -42.844 32.758 1.00 15.58 210 LEU A CA 1
ATOM 1571 C C . LEU A 1 210 ? -26.924 -43.248 31.527 1.00 15.18 210 LEU A C 1
ATOM 1572 O O . LEU A 1 210 ? -25.816 -42.766 31.343 1.00 16.93 210 LEU A O 1
ATOM 1577 N N . VAL A 1 211 ? -27.446 -44.145 30.709 1.00 13.95 211 VAL A N 1
ATOM 1578 C CA . VAL A 1 211 ? -26.799 -44.511 29.498 1.00 16.03 211 VAL A CA 1
ATOM 1579 C C . VAL A 1 211 ? -27.671 -44.065 28.361 1.00 15.23 211 VAL A C 1
ATOM 1580 O O . VAL A 1 211 ? -28.803 -44.516 28.266 1.00 15.19 211 VAL A O 1
ATOM 1584 N N . ILE A 1 212 ? -27.138 -43.226 27.484 1.00 14.55 212 ILE A N 1
ATOM 1585 C CA . ILE A 1 212 ? -27.899 -42.863 26.269 1.00 15.32 212 ILE A CA 1
ATOM 1586 C C . ILE A 1 212 ? -27.262 -43.502 25.074 1.00 15.77 212 ILE A C 1
ATOM 1587 O O . ILE A 1 212 ? -26.010 -43.405 24.928 1.00 17.61 212 ILE A O 1
ATOM 1592 N N . SER A 1 213 ? -28.080 -44.177 24.229 1.00 15.54 213 SER A N 1
ATOM 1593 C CA . SER A 1 213 ? -27.559 -44.696 22.937 1.00 15.41 213 SER A CA 1
ATOM 1594 C C . SER A 1 213 ? -28.360 -44.187 21.778 1.00 15.19 213 SER A C 1
ATOM 1595 O O . SER A 1 213 ? -29.496 -43.719 21.956 1.00 14.05 213 SER A O 1
ATOM 1598 N N . GLY A 1 214 ? -27.762 -44.251 20.607 1.00 14.34 214 GLY A N 1
ATOM 1599 C CA . GLY A 1 214 ? -28.440 -43.828 19.389 1.00 16.72 214 GLY A CA 1
ATOM 1600 C C . GLY A 1 214 ? -28.840 -45.054 18.593 1.00 16.71 214 GLY A C 1
ATOM 1601 O O . GLY A 1 214 ? -28.008 -45.940 18.328 1.00 17.35 214 GLY A O 1
ATOM 1602 N N . THR A 1 215 ? -30.096 -45.098 18.176 1.00 16.42 215 THR A N 1
ATOM 1603 C CA . THR A 1 215 ? -30.646 -46.206 17.373 1.00 16.45 215 THR A CA 1
ATOM 1604 C C . THR A 1 215 ? -29.795 -46.421 16.141 1.00 18.15 215 THR A C 1
ATOM 1605 O O . THR A 1 215 ? -29.571 -47.545 15.682 1.00 18.28 215 THR A O 1
ATOM 1609 N N . HIS A 1 216 ? -29.344 -45.337 15.544 1.00 18.73 216 HIS A N 1
ATOM 1610 C CA . HIS A 1 216 ? -28.612 -45.511 14.312 1.00 18.98 216 HIS A CA 1
ATOM 1611 C C . HIS A 1 216 ? -27.087 -45.549 14.472 1.00 17.76 216 HIS A C 1
ATOM 1612 O O . HIS A 1 216 ? -26.370 -45.496 13.496 1.00 17.66 216 HIS A O 1
ATOM 1619 N N . ASP A 1 217 ? -26.620 -45.626 15.698 1.00 16.60 217 ASP A N 1
ATOM 1620 C CA . ASP A 1 217 ? -25.208 -45.522 16.032 1.00 15.56 217 ASP A CA 1
ATOM 1621 C C . ASP A 1 217 ? -24.532 -46.870 15.758 1.00 16.37 217 ASP A C 1
ATOM 1622 O O . ASP A 1 217 ? -24.903 -47.890 16.361 1.00 14.90 217 ASP A O 1
ATOM 1627 N N . LEU A 1 218 ? -23.604 -46.866 14.793 1.00 15.85 218 LEU A N 1
ATOM 1628 C CA . LEU A 1 218 ? -22.793 -48.037 14.447 1.00 18.12 218 LEU A CA 1
ATOM 1629 C C . LEU A 1 218 ? -21.449 -48.017 15.131 1.00 18.18 218 LEU A C 1
ATOM 1630 O O . LEU A 1 218 ? -20.777 -49.054 15.194 1.00 20.65 218 LEU A O 1
ATOM 1635 N N . ALA A 1 219 ? -21.045 -46.872 15.666 1.00 16.87 219 ALA A N 1
ATOM 1636 C CA . ALA A 1 219 ? -19.740 -46.803 16.327 1.00 17.79 219 ALA A CA 1
ATOM 1637 C C . ALA A 1 219 ? -19.809 -47.343 17.783 1.00 17.88 219 ALA A C 1
ATOM 1638 O O . ALA A 1 219 ? -18.874 -47.950 18.263 1.00 18.21 219 ALA A O 1
ATOM 1640 N N . ALA A 1 220 ? -20.917 -47.098 18.471 1.00 16.44 220 ALA A N 1
ATOM 1641 C CA . ALA A 1 220 ? -21.171 -47.667 19.789 1.00 15.88 220 ALA A CA 1
ATOM 1642 C C . ALA A 1 220 ? -22.640 -47.981 19.686 1.00 16.45 220 ALA A C 1
ATOM 1643 O O . ALA A 1 220 ? -23.427 -47.095 19.410 1.00 15.04 220 ALA A O 1
ATOM 1645 N N . THR A 1 221 ? -23.020 -49.244 19.859 1.00 16.05 221 THR A N 1
ATOM 1646 C CA . THR A 1 221 ? -24.350 -49.677 19.428 1.00 16.35 221 THR A CA 1
ATOM 1647 C C . THR A 1 221 ? -25.406 -49.610 20.535 1.00 15.67 221 THR A C 1
ATOM 1648 O O . THR A 1 221 ? -25.067 -49.588 21.719 1.00 16.08 221 THR A O 1
ATOM 1652 N N . PRO A 1 222 ? -26.706 -49.592 20.160 1.00 15.05 222 PRO A N 1
ATOM 1653 C CA . PRO A 1 222 ? -27.741 -49.849 21.175 1.00 14.99 222 PRO A CA 1
ATOM 1654 C C . PRO A 1 222 ? -27.483 -51.128 22.054 1.00 15.79 222 PRO A C 1
ATOM 1655 O O . PRO A 1 222 ? -27.614 -51.085 23.307 1.00 16.81 222 PRO A O 1
ATOM 1659 N N . ALA A 1 223 ? -27.084 -52.233 21.445 1.00 16.45 223 ALA A N 1
ATOM 1660 C CA . ALA A 1 223 ? -26.767 -53.440 22.250 1.00 16.58 223 ALA A CA 1
ATOM 1661 C C . ALA A 1 223 ? -25.686 -53.140 23.311 1.00 17.07 223 ALA A C 1
ATOM 1662 O O . ALA A 1 223 ? -25.811 -53.501 24.507 1.00 16.77 223 ALA A O 1
ATOM 1664 N N . GLN A 1 224 ? -24.614 -52.460 22.890 1.00 15.87 224 GLN A N 1
ATOM 1665 C CA . GLN A 1 224 ? -23.547 -52.074 23.816 1.00 15.65 224 GLN A CA 1
ATOM 1666 C C . GLN A 1 224 ? -23.999 -51.184 24.949 1.00 13.82 224 GLN A C 1
ATOM 1667 O O . GLN A 1 224 ? -23.577 -51.326 26.104 1.00 14.42 224 GLN A O 1
ATOM 1673 N N . GLY A 1 225 ? -24.885 -50.253 24.639 1.00 13.26 225 GLY A N 1
ATOM 1674 C CA . GLY A 1 225 ? -25.403 -49.376 25.668 1.00 13.21 225 GLY A CA 1
ATOM 1675 C C . GLY A 1 225 ? -26.325 -50.137 26.596 1.00 12.48 225 GLY A C 1
ATOM 1676 O O . GLY A 1 225 ? -26.284 -49.999 27.804 1.00 13.75 225 GLY A O 1
ATOM 1677 N N . ARG A 1 226 ? -27.105 -51.042 26.064 1.00 15.26 226 ARG A N 1
ATOM 1678 C CA . ARG A 1 226 ? -27.909 -51.857 26.983 1.00 15.65 226 ARG A CA 1
ATOM 1679 C C . ARG A 1 226 ? -27.032 -52.746 27.868 1.00 15.92 226 ARG A C 1
ATOM 1680 O O . ARG A 1 226 ? -27.324 -52.877 29.023 1.00 16.56 226 ARG A O 1
ATOM 1688 N N . GLU A 1 227 ? -25.947 -53.314 27.336 1.00 17.11 227 GLU A N 1
ATOM 1689 C CA . GLU A 1 227 ? -25.015 -54.140 28.109 1.00 19.32 227 GLU A CA 1
ATOM 1690 C C . GLU A 1 227 ? -24.342 -53.348 29.251 1.00 19.18 227 GLU A C 1
ATOM 1691 O O . GLU A 1 227 ? -24.206 -53.803 30.425 1.00 18.93 227 GLU A O 1
ATOM 1697 N N . LEU A 1 228 ? -23.988 -52.100 28.933 1.00 19.34 228 LEU A N 1
ATOM 1698 C CA . LEU A 1 228 ? -23.356 -51.186 29.897 1.00 19.43 228 LEU A CA 1
ATOM 1699 C C . LEU A 1 228 ? -24.361 -50.844 31.020 1.00 19.28 228 LEU A C 1
ATOM 1700 O O . LEU A 1 228 ? -24.066 -50.918 32.231 1.00 17.74 228 LEU A O 1
ATOM 1705 N N . ALA A 1 229 ? -25.560 -50.440 30.616 1.00 19.04 229 ALA A N 1
ATOM 1706 C CA . ALA A 1 229 ? -26.615 -50.173 31.571 1.00 19.98 229 ALA A CA 1
ATOM 1707 C C . ALA A 1 229 ? -26.957 -51.381 32.436 1.00 21.23 229 ALA A C 1
ATOM 1708 O O . ALA A 1 229 ? -27.248 -51.192 33.601 1.00 21.98 229 ALA A O 1
ATOM 1710 N N . GLN A 1 230 ? -26.993 -52.590 31.852 1.00 23.06 230 GLN A N 1
ATOM 1711 C CA . GLN A 1 230 ? -27.388 -53.801 32.639 1.00 24.13 230 GLN A CA 1
ATOM 1712 C C . GLN A 1 230 ? -26.314 -54.126 33.700 1.00 23.93 230 GLN A C 1
ATOM 1713 O O . GLN A 1 230 ? -26.623 -54.681 34.748 1.00 22.13 230 GLN A O 1
ATOM 1719 N N . ALA A 1 231 ? -25.063 -53.748 33.425 1.00 23.15 231 ALA A N 1
ATOM 1720 C CA . ALA A 1 231 ? -23.926 -54.020 34.318 1.00 22.41 231 ALA A CA 1
ATOM 1721 C C . ALA A 1 231 ? -23.997 -53.122 35.523 1.00 22.34 231 ALA A C 1
ATOM 1722 O O . ALA A 1 231 ? -23.570 -53.500 36.613 1.00 22.59 231 ALA A O 1
ATOM 1724 N N . ILE A 1 232 ? -24.565 -51.936 35.359 1.00 21.37 232 ILE A N 1
ATOM 1725 C CA . ILE A 1 232 ? -24.571 -50.958 36.424 1.00 21.97 232 ILE A CA 1
ATOM 1726 C C . ILE A 1 232 ? -25.905 -51.042 37.198 1.00 22.76 232 ILE A C 1
ATOM 1727 O O . ILE A 1 232 ? -26.937 -50.731 36.649 1.00 23.05 232 ILE A O 1
ATOM 1732 N N . ALA A 1 233 ? -25.879 -51.461 38.467 1.00 23.77 233 ALA A N 1
ATOM 1733 C CA . ALA A 1 233 ? -27.092 -51.411 39.310 1.00 24.70 233 ALA A CA 1
ATOM 1734 C C . ALA A 1 233 ? -27.734 -50.027 39.340 1.00 24.46 233 ALA A C 1
ATOM 1735 O O . ALA A 1 233 ? -27.080 -49.029 39.676 1.00 24.76 233 ALA A O 1
ATOM 1737 N N . GLY A 1 234 ? -29.030 -50.003 39.007 1.00 24.04 234 GLY A N 1
ATOM 1738 C CA . GLY A 1 234 ? -29.857 -48.799 39.065 1.00 24.15 234 GLY A CA 1
ATOM 1739 C C . GLY A 1 234 ? -29.751 -47.927 37.811 1.00 23.55 234 GLY A C 1
ATOM 1740 O O . GLY A 1 234 ? -30.408 -46.913 37.721 1.00 20.20 234 GLY A O 1
ATOM 1741 N N . ALA A 1 235 ? -28.910 -48.334 36.862 1.00 23.26 235 ALA A N 1
ATOM 1742 C CA . ALA A 1 235 ? -28.704 -47.516 35.652 1.00 23.75 235 ALA A CA 1
ATOM 1743 C C . ALA A 1 235 ? -29.939 -47.499 34.775 1.00 24.10 235 ALA A C 1
ATOM 1744 O O . ALA A 1 235 ? -30.639 -48.510 34.618 1.00 25.03 235 ALA A O 1
ATOM 1746 N N . ARG A 1 236 ? -30.210 -46.328 34.223 1.00 23.57 236 ARG A N 1
ATOM 1747 C CA . ARG A 1 236 ? -31.306 -46.119 33.314 1.00 23.42 236 ARG A CA 1
ATOM 1748 C C . ARG A 1 236 ? -30.775 -46.050 31.872 1.00 22.62 236 ARG A C 1
ATOM 1749 O O . ARG A 1 236 ? -29.775 -45.343 31.573 1.00 22.05 236 ARG A O 1
ATOM 1757 N N . TYR A 1 237 ? -31.425 -46.806 30.980 1.00 20.63 237 TYR A N 1
ATOM 1758 C CA . TYR A 1 237 ? -31.058 -46.835 29.594 1.00 18.73 237 TYR A CA 1
ATOM 1759 C C . TYR A 1 237 ? -32.084 -46.027 28.807 1.00 18.96 237 TYR A C 1
ATOM 1760 O O . TYR A 1 237 ? -33.289 -46.314 28.884 1.00 17.65 237 TYR A O 1
ATOM 1769 N N . VAL A 1 238 ? -31.596 -45.072 28.006 1.00 17.49 238 VAL A N 1
ATOM 1770 C CA . VAL A 1 238 ? -32.476 -44.271 27.133 1.00 17.70 238 VAL A CA 1
ATOM 1771 C C . VAL A 1 238 ? -31.974 -44.341 25.689 1.00 18.68 238 VAL A C 1
ATOM 1772 O O . VAL A 1 238 ? -30.790 -44.123 25.454 1.00 18.16 238 VAL A O 1
ATOM 1776 N N . GLU A 1 239 ? -32.850 -44.623 24.722 1.00 16.90 239 GLU A N 1
ATOM 1777 C CA . GLU A 1 239 ? -32.416 -44.634 23.320 1.00 17.41 239 GLU A CA 1
ATOM 1778 C C . GLU A 1 239 ? -33.013 -43.473 22.558 1.00 18.31 239 GLU A C 1
ATOM 1779 O O . GLU A 1 239 ? -34.204 -43.191 22.691 1.00 18.92 239 GLU A O 1
ATOM 1785 N N . LEU A 1 240 ? -32.165 -42.772 21.798 1.00 17.86 240 LEU A N 1
ATOM 1786 C CA . LEU A 1 240 ? -32.597 -41.647 20.999 1.00 17.62 240 LEU A CA 1
ATOM 1787 C C . LEU A 1 240 ? -32.530 -41.994 19.531 1.00 18.45 240 LEU A C 1
ATOM 1788 O O . LEU A 1 240 ? -31.651 -42.744 19.092 1.00 17.73 240 LEU A O 1
ATOM 1793 N N . ASP A 1 241 ? -33.416 -41.374 18.749 1.00 18.12 241 ASP A N 1
ATOM 1794 C CA . ASP A 1 241 ? -33.484 -41.616 17.348 1.00 18.51 241 ASP A CA 1
ATOM 1795 C C . ASP A 1 241 ? -32.396 -40.796 16.661 1.00 18.96 241 ASP A C 1
ATOM 1796 O O . ASP A 1 241 ? -32.652 -39.735 16.002 1.00 19.27 241 ASP A O 1
ATOM 1801 N N . ALA A 1 242 ? -31.170 -41.301 16.795 1.00 16.96 242 ALA A N 1
ATOM 1802 C CA . ALA A 1 242 ? -30.009 -40.566 16.340 1.00 16.36 242 ALA A CA 1
ATOM 1803 C C . ALA A 1 242 ? -28.886 -41.533 16.037 1.00 16.10 242 ALA A C 1
ATOM 1804 O O . ALA A 1 242 ? -28.972 -42.721 16.336 1.00 13.27 242 ALA A O 1
ATOM 1806 N N . SER A 1 243 ? -27.807 -41.006 15.472 1.00 15.09 243 SER A N 1
ATOM 1807 C CA . SER A 1 243 ? -26.647 -41.798 15.240 1.00 15.90 243 SER A CA 1
ATOM 1808 C C . SER A 1 243 ? -25.668 -41.469 16.383 1.00 15.58 243 SER A C 1
ATOM 1809 O O . SER A 1 243 ? -26.093 -41.297 17.509 1.00 15.26 243 SER A O 1
ATOM 1812 N N . HIS A 1 244 ? -24.4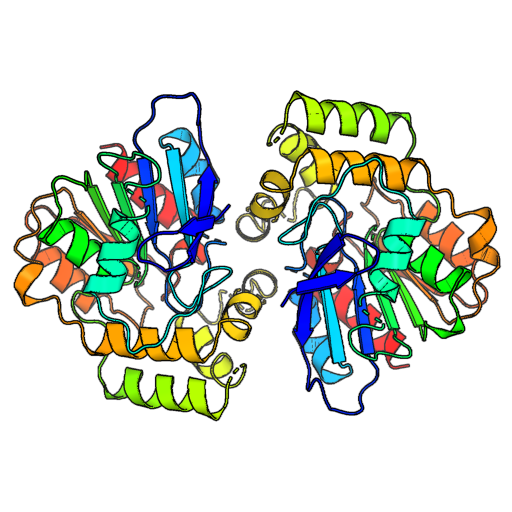08 -41.265 16.078 1.00 14.30 244 HIS A N 1
ATOM 1813 C CA . HIS A 1 244 ? -23.355 -41.289 17.106 1.00 15.41 244 HIS A CA 1
ATOM 1814 C C . HIS A 1 244 ? -23.186 -39.999 17.876 1.00 15.28 244 HIS A C 1
ATOM 1815 O O . HIS A 1 244 ? -22.958 -40.079 19.080 1.00 14.41 244 HIS A O 1
ATOM 1822 N N . ILE A 1 245 ? -23.410 -38.828 17.225 1.00 14.32 245 ILE A N 1
ATOM 1823 C CA . ILE A 1 245 ? -23.325 -37.539 17.935 1.00 13.90 245 ILE A CA 1
ATOM 1824 C C . ILE A 1 245 ? -24.741 -37.087 18.251 1.00 13.25 245 ILE A C 1
ATOM 1825 O O . ILE A 1 245 ? -25.294 -36.130 17.673 1.00 12.44 245 ILE A O 1
ATOM 1830 N N . SER A 1 246 ? -25.346 -37.805 19.186 1.00 12.39 246 SER A N 1
ATOM 1831 C CA . SER A 1 246 ? -26.772 -37.706 19.394 1.00 11.98 246 SER A CA 1
ATOM 1832 C C . SER A 1 246 ? -27.193 -36.362 20.049 1.00 12.87 246 SER A C 1
ATOM 1833 O O . SER A 1 246 ? -28.362 -35.940 19.935 1.00 12.56 246 SER A O 1
ATOM 1836 N N . ASN A 1 247 ? -26.260 -35.712 20.748 1.00 12.59 247 ASN A N 1
ATOM 1837 C CA . ASN A 1 247 ? -26.577 -34.472 21.445 1.00 13.33 247 ASN A CA 1
ATOM 1838 C C . ASN A 1 247 ? -26.737 -33.335 20.464 1.00 14.90 247 ASN A C 1
ATOM 1839 O O . ASN A 1 247 ? -27.306 -32.278 20.835 1.00 15.31 247 ASN A O 1
ATOM 1844 N N . ILE A 1 248 ? -26.243 -33.539 19.231 1.00 14.49 248 ILE A N 1
ATOM 1845 C CA . ILE A 1 248 ? -26.522 -32.583 18.146 1.00 13.99 248 ILE A CA 1
ATOM 1846 C C . ILE A 1 248 ? -27.747 -32.934 17.328 1.00 15.69 248 ILE A C 1
ATOM 1847 O O . ILE A 1 248 ? -28.663 -32.129 17.194 1.00 13.75 248 ILE A O 1
ATOM 1852 N N . GLU A 1 249 ? -27.792 -34.150 16.807 1.00 14.38 249 GLU A N 1
ATOM 1853 C CA . GLU A 1 249 ? -28.893 -34.525 15.918 1.00 15.49 249 GLU A CA 1
ATOM 1854 C C . GLU A 1 249 ? -30.263 -34.537 16.615 1.00 16.03 249 GLU A C 1
ATOM 1855 O O . GLU A 1 249 ? -31.274 -34.171 16.015 1.00 16.25 249 GLU A O 1
ATOM 1861 N N . ARG A 1 250 ? -30.282 -34.931 17.899 1.00 15.20 250 ARG A N 1
ATOM 1862 C CA . ARG A 1 250 ? -31.459 -34.891 18.733 1.00 16.03 250 ARG A CA 1
ATOM 1863 C C . ARG A 1 250 ? -31.188 -34.010 19.979 1.00 16.60 250 ARG A C 1
ATOM 1864 O O . ARG A 1 250 ? -31.346 -34.440 21.124 1.00 15.95 250 ARG A O 1
ATOM 1872 N N . ALA A 1 251 ? -30.764 -32.778 19.748 1.00 16.88 251 ALA A N 1
ATOM 1873 C CA . ALA A 1 251 ? -30.339 -31.888 20.850 1.00 17.30 251 ALA A CA 1
ATOM 1874 C C . ALA A 1 251 ? -31.396 -31.742 21.916 1.00 18.78 251 ALA A C 1
ATOM 1875 O O . ALA A 1 251 ? -31.115 -31.953 23.087 1.00 18.50 251 ALA A O 1
ATOM 1877 N N . ASP A 1 252 ? -32.629 -31.427 21.530 1.00 19.28 252 ASP A N 1
ATOM 1878 C CA . ASP A 1 252 ? -33.673 -31.205 22.548 1.00 21.97 252 ASP A CA 1
ATOM 1879 C C . ASP A 1 252 ? -33.942 -32.442 23.372 1.00 20.72 252 ASP A C 1
ATOM 1880 O O . ASP A 1 252 ? -34.129 -32.357 24.579 1.00 21.15 252 ASP A O 1
ATOM 1885 N N . ALA A 1 253 ? -34.028 -33.589 22.716 1.00 20.64 253 ALA A N 1
ATOM 1886 C CA . ALA A 1 253 ? -34.375 -34.815 23.452 1.00 20.10 253 ALA A CA 1
ATOM 1887 C C . ALA A 1 253 ? -33.197 -35.214 24.341 1.00 19.37 253 ALA A C 1
ATOM 1888 O O . ALA A 1 253 ? -33.374 -35.665 25.468 1.00 19.96 253 ALA A O 1
ATOM 1890 N N . PHE A 1 254 ? -31.987 -34.978 23.858 1.00 16.83 254 PHE A N 1
ATOM 1891 C CA . PHE A 1 254 ? -30.788 -35.321 24.627 1.00 17.00 254 PHE A CA 1
ATOM 1892 C C . PHE A 1 254 ? -30.755 -34.445 25.885 1.00 17.67 254 PHE A C 1
ATOM 1893 O O . PHE A 1 254 ? -30.640 -34.930 27.025 1.00 18.30 254 PHE A O 1
ATOM 1901 N N . THR A 1 255 ? -30.899 -33.139 25.672 1.00 16.87 255 THR A N 1
ATOM 1902 C CA . THR A 1 255 ? -30.740 -32.153 26.718 1.00 17.85 255 THR A CA 1
ATOM 1903 C C . THR A 1 255 ? -31.766 -32.405 27.792 1.00 18.85 255 THR A C 1
ATOM 1904 O O . THR A 1 255 ? -31.442 -32.433 28.972 1.00 20.29 255 THR A O 1
ATOM 1908 N N . LYS A 1 256 ? -33.007 -32.605 27.381 1.00 19.92 256 LYS A N 1
ATOM 1909 C CA . LYS A 1 256 ? -34.051 -32.883 28.337 1.00 20.44 256 LYS A CA 1
ATOM 1910 C C . LYS A 1 256 ? -33.728 -34.185 29.135 1.00 20.19 256 LYS A C 1
ATOM 1911 O O . LYS A 1 256 ? -33.882 -34.227 30.336 1.00 19.33 256 LYS A O 1
ATOM 1917 N N . THR A 1 257 ? -33.315 -35.248 28.457 1.00 19.84 257 THR A N 1
ATOM 1918 C CA . THR A 1 257 ? -32.981 -36.522 29.166 1.00 18.85 257 THR A CA 1
ATOM 1919 C C . THR A 1 257 ? -31.925 -36.289 30.246 1.00 18.24 257 THR A C 1
ATOM 1920 O O . THR A 1 257 ? -32.085 -36.723 31.354 1.00 16.37 257 THR A O 1
ATOM 1924 N N . VAL A 1 258 ? -30.839 -35.607 29.891 1.00 17.62 258 VAL A N 1
ATOM 1925 C CA . VAL A 1 258 ? -29.705 -35.471 30.782 1.00 18.97 258 VAL A CA 1
ATOM 1926 C C . VAL A 1 258 ? -30.082 -34.554 31.975 1.00 20.53 258 VAL A C 1
ATOM 1927 O O . VAL A 1 258 ? -29.824 -34.875 33.138 1.00 20.65 258 VAL A O 1
ATOM 1931 N N . VAL A 1 259 ? -30.724 -33.440 31.672 1.00 20.02 259 VAL A N 1
ATOM 1932 C CA . VAL A 1 259 ? -31.107 -32.478 32.709 1.00 20.70 259 VAL A CA 1
ATOM 1933 C C . VAL A 1 259 ? -32.086 -33.101 33.693 1.00 21.02 259 VAL A C 1
ATOM 1934 O O . VAL A 1 259 ? -31.910 -32.943 34.908 1.00 22.91 259 VAL A O 1
ATOM 1938 N N . ASP A 1 260 ? -33.126 -33.746 33.192 1.00 21.95 260 ASP A N 1
ATOM 1939 C CA . ASP A 1 260 ? -34.090 -34.427 34.056 1.00 23.09 260 ASP A CA 1
ATOM 1940 C C . ASP A 1 260 ? -33.357 -35.441 34.948 1.00 24.07 260 ASP A C 1
ATOM 1941 O O . ASP A 1 260 ? -33.636 -35.511 36.145 1.00 24.58 260 ASP A O 1
ATOM 1946 N N . PHE A 1 261 ? -32.462 -36.255 34.358 1.00 23.43 261 PHE A N 1
ATOM 1947 C CA . PHE A 1 261 ? -31.739 -37.294 35.121 1.00 23.39 261 PHE A CA 1
ATOM 1948 C C . PHE A 1 261 ? -30.861 -36.660 36.215 1.00 23.17 261 PHE A C 1
ATOM 1949 O O . PHE A 1 261 ? -30.866 -37.102 37.365 1.00 22.49 261 PHE A O 1
ATOM 1957 N N . LEU A 1 262 ? -30.111 -35.625 35.848 1.00 23.10 262 LEU A N 1
ATOM 1958 C CA . LEU A 1 262 ? -29.194 -34.969 36.775 1.00 24.84 262 LEU A CA 1
ATOM 1959 C C . LEU A 1 262 ? -29.842 -34.121 37.847 1.00 27.25 262 LEU A C 1
ATOM 1960 O O . LEU A 1 262 ? -29.209 -33.844 38.856 1.00 27.49 262 LEU A O 1
ATOM 1965 N N . THR A 1 263 ? -31.080 -33.699 37.631 1.00 29.83 263 THR A N 1
ATOM 1966 C CA . THR A 1 263 ? -31.759 -32.839 38.611 1.00 32.42 263 THR A CA 1
ATOM 1967 C C . THR A 1 263 ? -32.805 -33.636 39.415 1.00 35.43 263 THR A C 1
ATOM 1968 O O . THR A 1 263 ? -33.580 -33.042 40.174 1.00 35.88 263 THR A O 1
ATOM 1972 N N . GLU A 1 264 ? -32.839 -34.966 39.211 1.00 38.54 264 GLU A N 1
ATOM 1973 C CA . GLU A 1 264 ? -33.349 -35.918 40.213 1.00 41.08 264 GLU A CA 1
ATOM 1974 C C . GLU A 1 264 ? -32.321 -35.924 41.337 1.00 42.07 264 GLU A C 1
ATOM 1975 O O . GLU A 1 264 ? -32.672 -36.007 42.517 1.00 43.80 264 GLU A O 1
ATOM 1989 N N . PRO B 1 5 ? -2.068 -23.301 15.546 1.00 31.66 5 PRO H N 1
ATOM 1990 C CA . PRO B 1 5 ? -1.272 -22.238 14.898 1.00 29.71 5 PRO H CA 1
ATOM 1991 C C . PRO B 1 5 ? -1.544 -20.781 15.332 1.00 28.44 5 PRO H C 1
ATOM 1992 O O . PRO B 1 5 ? -2.677 -20.306 15.273 1.00 27.79 5 PRO H O 1
ATOM 1996 N N . TYR B 1 6 ? -0.485 -20.072 15.726 1.00 26.48 6 TYR H N 1
ATOM 1997 C CA . TYR B 1 6 ? -0.563 -18.664 16.186 1.00 26.76 6 TYR H CA 1
ATOM 1998 C C . TYR B 1 6 ? 0.593 -18.005 15.515 1.00 25.68 6 TYR H C 1
ATOM 1999 O O . TYR B 1 6 ? 1.595 -18.631 15.291 1.00 24.07 6 TYR H O 1
ATOM 2008 N N . ALA B 1 7 ? 0.438 -16.745 15.176 1.00 26.27 7 ALA H N 1
ATOM 2009 C CA . ALA B 1 7 ? 1.565 -15.927 14.689 1.00 26.48 7 ALA H CA 1
ATOM 2010 C C . ALA B 1 7 ? 1.590 -14.650 15.533 1.00 27.07 7 ALA H C 1
ATOM 2011 O O . ALA B 1 7 ? 0.533 -14.037 15.721 1.00 25.99 7 ALA H O 1
ATOM 2013 N N . ALA B 1 8 ? 2.775 -14.276 16.031 1.00 27.58 8 ALA H N 1
ATOM 2014 C CA . ALA B 1 8 ? 3.006 -12.979 16.658 1.00 28.19 8 ALA H CA 1
ATOM 2015 C C . ALA B 1 8 ? 3.206 -11.946 15.549 1.00 29.16 8 ALA H C 1
ATOM 2016 O O . ALA B 1 8 ? 4.179 -12.021 14.778 1.00 29.39 8 ALA H O 1
ATOM 2018 N N . VAL B 1 9 ? 2.266 -11.017 15.440 1.00 28.23 9 VAL H N 1
ATOM 2019 C CA . VAL B 1 9 ? 2.182 -10.123 14.319 1.00 29.81 9 VAL H CA 1
ATOM 2020 C C . VAL B 1 9 ? 1.675 -8.757 14.774 1.00 31.03 9 VAL H C 1
ATOM 2021 O O . VAL B 1 9 ? 0.761 -8.700 15.573 1.00 30.16 9 VAL H O 1
ATOM 2025 N N . ASN B 1 10 ? 2.282 -7.659 14.286 1.00 32.58 10 ASN H N 1
ATOM 2026 C CA . ASN B 1 10 ? 1.755 -6.284 14.540 1.00 33.77 10 ASN H CA 1
ATOM 2027 C C . ASN B 1 10 ? 1.597 -6.020 16.047 1.00 33.61 10 ASN H C 1
ATOM 2028 O O . ASN B 1 10 ? 0.667 -5.321 16.473 1.00 34.42 10 ASN H O 1
ATOM 2033 N N . GLY B 1 11 ? 2.508 -6.564 16.849 1.00 33.47 11 GLY H N 1
ATOM 2034 C CA . GLY B 1 11 ? 2.446 -6.426 18.304 1.00 33.40 11 GLY H CA 1
ATOM 2035 C C . GLY B 1 11 ? 1.310 -7.156 19.025 1.00 33.03 11 GLY H C 1
ATOM 2036 O O . GLY B 1 11 ? 0.964 -6.787 20.154 1.00 33.30 11 GLY H O 1
ATOM 2037 N N . THR B 1 12 ? 0.739 -8.190 18.391 1.00 32.28 12 THR H N 1
ATOM 2038 C CA . THR B 1 12 ? -0.175 -9.158 19.068 1.00 31.50 12 THR H CA 1
ATOM 2039 C C . THR B 1 12 ? 0.144 -10.578 18.637 1.00 30.24 12 THR H C 1
ATOM 2040 O O . THR B 1 12 ? 1.043 -10.791 17.849 1.00 30.63 12 THR H O 1
ATOM 2044 N N . GLU B 1 13 ? -0.700 -11.515 19.072 1.00 28.88 13 GLU H N 1
ATOM 2045 C CA . GLU B 1 13 ? -0.673 -12.908 18.667 1.00 28.13 13 GLU H CA 1
ATOM 2046 C C . GLU B 1 13 ? -2.050 -13.334 18.089 1.00 25.77 13 GLU H C 1
ATOM 2047 O O . GLU B 1 13 ? -3.075 -13.202 18.760 1.00 24.06 13 GLU H O 1
ATOM 2053 N N . LEU B 1 14 ? -2.067 -13.832 16.852 1.00 23.11 14 LEU H N 1
ATOM 2054 C CA . LEU B 1 14 ? -3.308 -14.272 16.220 1.00 19.68 14 LEU H CA 1
ATOM 2055 C C . LEU B 1 14 ? -3.351 -15.768 15.961 1.00 18.89 14 LEU H C 1
ATOM 2056 O O . LEU B 1 14 ? -2.432 -16.323 15.376 1.00 17.43 14 LEU H O 1
ATOM 2061 N N . HIS B 1 15 ? -4.473 -16.370 16.343 1.00 16.12 15 HIS H N 1
ATOM 2062 C CA . HIS B 1 15 ? -4.795 -17.740 15.986 1.00 16.81 15 HIS H CA 1
ATOM 2063 C C . HIS B 1 15 ? -5.216 -17.771 14.510 1.00 15.60 15 HIS H C 1
ATOM 2064 O O . HIS B 1 15 ? -6.039 -16.963 14.058 1.00 15.76 15 HIS H O 1
ATOM 2071 N N . TYR B 1 16 ? -4.660 -18.690 13.738 1.00 14.25 16 TYR H N 1
ATOM 2072 C CA . TYR B 1 16 ? -5.078 -18.789 12.334 1.00 13.47 16 TYR H CA 1
ATOM 2073 C C . TYR B 1 16 ? -5.296 -20.239 11.877 1.00 13.39 16 TYR H C 1
ATOM 2074 O O . TYR B 1 16 ? -4.873 -21.196 12.564 1.00 15.18 16 TYR H O 1
ATOM 2083 N N . ARG B 1 17 ? -5.868 -20.383 10.696 1.00 13.85 17 ARG H N 1
ATOM 2084 C CA . ARG B 1 17 ? -6.159 -21.727 10.136 1.00 14.26 17 ARG H CA 1
ATOM 2085 C C . ARG B 1 17 ? -6.020 -21.732 8.679 1.00 13.79 17 ARG H C 1
ATOM 2086 O O . ARG B 1 17 ? -6.558 -20.847 8.031 1.00 14.76 17 ARG H O 1
ATOM 2094 N N . ILE B 1 18 ? -5.322 -22.735 8.144 1.00 13.19 18 ILE H N 1
ATOM 2095 C CA . ILE B 1 18 ? -5.138 -22.840 6.677 1.00 13.27 18 ILE H CA 1
ATOM 2096 C C . ILE B 1 18 ? -5.879 -24.097 6.072 1.00 14.68 18 ILE H C 1
ATOM 2097 O O . ILE B 1 18 ? -5.819 -25.201 6.648 1.00 13.78 18 ILE H O 1
ATOM 2102 N N . ASP B 1 19 ? -6.600 -23.938 4.963 1.00 14.77 19 ASP H N 1
ATOM 2103 C CA . ASP B 1 19 ? -7.153 -25.102 4.265 1.00 15.64 19 ASP H CA 1
ATOM 2104 C C . ASP B 1 19 ? -6.759 -25.048 2.789 1.00 16.28 19 ASP H C 1
ATOM 2105 O O . ASP B 1 19 ? -6.376 -24.000 2.292 1.00 14.53 19 ASP H O 1
ATOM 2110 N N . GLY B 1 20 ? -6.872 -26.198 2.094 1.00 16.93 20 GLY H N 1
ATOM 2111 C CA . GLY B 1 20 ? -6.353 -26.348 0.750 1.00 16.66 20 GLY H CA 1
ATOM 2112 C C . GLY B 1 20 ? -4.885 -26.786 0.879 1.00 19.48 20 GLY H C 1
ATOM 2113 O O . GLY B 1 20 ? -4.339 -26.853 1.968 1.00 20.43 20 GLY H O 1
ATOM 2114 N N . GLU B 1 21 ? -4.220 -27.091 -0.224 1.00 21.57 21 GLU H N 1
ATOM 2115 C CA . GLU B 1 21 ? -2.842 -27.649 -0.154 1.00 22.99 21 GLU H CA 1
ATOM 2116 C C . GLU B 1 21 ? -1.885 -26.478 0.109 1.00 22.04 21 GLU H C 1
ATOM 2117 O O . GLU B 1 21 ? -1.685 -25.680 -0.779 1.00 21.70 21 GLU H O 1
ATOM 2123 N N . ARG B 1 22 ? -1.302 -26.354 1.290 1.00 22.60 22 ARG H N 1
ATOM 2124 C CA . ARG B 1 22 ? -0.747 -25.030 1.697 1.00 23.69 22 ARG H CA 1
ATOM 2125 C C . ARG B 1 22 ? 0.537 -24.621 0.896 1.00 23.93 22 ARG H C 1
ATOM 2126 O O . ARG B 1 22 ? 0.818 -23.416 0.689 1.00 20.53 22 ARG H O 1
ATOM 2134 N N . HIS B 1 23 ? 1.209 -25.649 0.347 1.00 23.32 23 HIS H N 1
ATOM 2135 C CA . HIS B 1 23 ? 2.323 -25.435 -0.618 1.00 23.75 23 HIS H CA 1
ATOM 2136 C C . HIS B 1 23 ? 2.007 -25.594 -2.101 1.00 22.97 23 HIS H C 1
ATOM 2137 O O . HIS B 1 23 ? 2.929 -25.682 -2.960 1.00 22.70 23 HIS H O 1
ATOM 2144 N N . GLY B 1 24 ? 0.713 -25.622 -2.404 1.00 20.58 24 GLY H N 1
ATOM 2145 C CA . GLY B 1 24 ? 0.266 -25.647 -3.790 1.00 18.56 24 GLY H CA 1
ATOM 2146 C C . GLY B 1 24 ? 0.417 -24.283 -4.439 1.00 17.37 24 GLY H C 1
ATOM 2147 O O . GLY B 1 24 ? 0.977 -23.318 -3.840 1.00 16.59 24 GLY H O 1
ATOM 2148 N N . ASN B 1 25 ? -0.121 -24.194 -5.653 1.00 17.16 25 ASN H N 1
ATOM 2149 C CA . ASN B 1 25 ? 0.034 -22.984 -6.472 1.00 15.67 25 ASN H CA 1
ATOM 2150 C C . ASN B 1 25 ? -1.271 -22.218 -6.665 1.00 16.63 25 ASN H C 1
ATOM 2151 O O . ASN B 1 25 ? -1.334 -21.341 -7.508 1.00 16.49 25 ASN H O 1
ATOM 2156 N N . ALA B 1 26 ? -2.333 -22.586 -5.936 1.00 15.42 26 ALA H N 1
ATOM 2157 C CA . ALA B 1 26 ? -3.634 -21.912 -6.178 1.00 13.80 26 ALA H CA 1
ATOM 2158 C C . ALA B 1 26 ? -3.502 -20.534 -5.544 1.00 13.87 26 ALA H C 1
ATOM 2159 O O . ALA B 1 26 ? -2.719 -20.371 -4.584 1.00 12.81 26 ALA H O 1
ATOM 2161 N N . PRO B 1 27 ? -4.274 -19.551 -6.049 1.00 13.07 27 PRO H N 1
ATOM 2162 C CA . PRO B 1 27 ? -4.302 -18.246 -5.419 1.00 14.05 27 PRO H CA 1
ATOM 2163 C C . PRO B 1 27 ? -4.769 -18.381 -3.964 1.00 15.12 27 PRO H C 1
ATOM 2164 O O . PRO B 1 27 ? -5.571 -19.275 -3.631 1.00 15.10 27 PRO H O 1
ATOM 2168 N N . TRP B 1 28 ? -4.302 -17.479 -3.123 1.00 15.00 28 TRP H N 1
ATOM 2169 C CA . TRP B 1 28 ? -4.751 -17.398 -1.747 1.00 14.89 28 TRP H CA 1
ATOM 2170 C C . TRP B 1 28 ? -6.076 -16.651 -1.645 1.00 14.93 28 TRP H C 1
ATOM 2171 O O . TRP B 1 28 ? -6.365 -15.779 -2.463 1.00 14.65 28 TRP H O 1
ATOM 2182 N N . ILE B 1 29 ? -6.878 -17.007 -0.637 1.00 14.93 29 ILE H N 1
ATOM 2183 C CA . ILE B 1 29 ? -8.012 -16.175 -0.184 1.00 14.05 29 ILE H CA 1
ATOM 2184 C C . ILE B 1 29 ? -7.897 -16.026 1.325 1.00 15.34 29 ILE H C 1
ATOM 2185 O O . ILE B 1 29 ? -7.583 -17.028 2.018 1.00 15.27 29 ILE H O 1
ATOM 2190 N N . VAL B 1 30 ? -8.082 -14.792 1.833 1.00 13.29 30 VAL H N 1
ATOM 2191 C CA . VAL B 1 30 ? -8.052 -14.555 3.293 1.00 12.42 30 VAL H CA 1
ATOM 2192 C C . VAL B 1 30 ? -9.472 -14.189 3.652 1.00 12.45 30 VAL H C 1
ATOM 2193 O O . VAL B 1 30 ? -10.096 -13.410 2.953 1.00 12.84 30 VAL H O 1
ATOM 2197 N N . LEU B 1 31 ? -9.997 -14.776 4.717 1.00 11.54 31 LEU H N 1
ATOM 2198 C CA . LEU B 1 31 ? -11.398 -14.471 5.112 1.00 11.02 31 LEU H CA 1
ATOM 2199 C C . LEU B 1 31 ? -11.253 -13.620 6.377 1.00 10.80 31 LEU H C 1
ATOM 2200 O O . LEU B 1 31 ? -10.401 -13.939 7.211 1.00 11.16 31 LEU H O 1
ATOM 2205 N N . SER B 1 32 ? -12.144 -12.657 6.610 1.00 10.37 32 SER H N 1
ATOM 2206 C CA . SER B 1 32 ? -12.052 -11.894 7.843 1.00 10.16 32 SER H CA 1
ATOM 2207 C C . SER B 1 32 ? -13.404 -11.772 8.518 1.00 9.64 32 SER H C 1
ATOM 2208 O O . SER B 1 32 ? -14.400 -11.529 7.861 1.00 10.24 32 SER H O 1
ATOM 2211 N N . ASN B 1 33 ? -13.449 -12.054 9.819 1.00 10.96 33 ASN H N 1
ATOM 2212 C CA . ASN B 1 33 ? -14.680 -12.389 10.547 1.00 10.81 33 ASN H CA 1
ATOM 2213 C C . ASN B 1 33 ? -15.449 -11.106 10.998 1.00 13.11 33 ASN H C 1
ATOM 2214 O O . ASN B 1 33 ? -14.934 -9.981 10.999 1.00 11.24 33 ASN H O 1
ATOM 2219 N N . SER B 1 34 ? -16.690 -11.330 11.379 1.00 13.20 34 SER H N 1
ATOM 2220 C CA . SER B 1 34 ? -17.534 -10.299 12.027 1.00 14.08 34 SER H CA 1
ATOM 2221 C C . SER B 1 34 ? -17.155 -10.109 13.484 1.00 13.62 34 SER H C 1
ATOM 2222 O O . SER B 1 34 ? -16.668 -11.056 14.161 1.00 12.67 34 SER H O 1
ATOM 2225 N N . LEU B 1 35 ? -17.441 -8.913 14.026 1.00 12.18 35 LEU H N 1
ATOM 2226 C CA . LEU B 1 35 ? -17.403 -8.724 15.477 1.00 13.19 35 LEU H CA 1
ATOM 2227 C C . LEU B 1 35 ? -18.177 -9.795 16.267 1.00 11.61 35 LEU H C 1
ATOM 2228 O O . LEU B 1 35 ? -19.328 -10.057 15.979 1.00 12.40 35 LEU H O 1
ATOM 2233 N N . GLY B 1 36 ? -17.561 -10.352 17.330 1.00 11.45 36 GLY H N 1
ATOM 2234 C CA . GLY B 1 36 ? -18.199 -11.351 18.192 1.00 11.89 36 GLY H CA 1
ATOM 2235 C C . GLY B 1 36 ? -18.250 -12.745 17.559 1.00 11.99 36 GLY H C 1
ATOM 2236 O O . GLY B 1 36 ? -18.990 -13.593 18.036 1.00 12.08 36 GLY H O 1
ATOM 2237 N N . THR B 1 37 ? -17.457 -12.995 16.495 1.00 11.86 37 THR H N 1
ATOM 2238 C CA . THR B 1 37 ? -17.388 -14.362 15.926 1.00 12.53 37 THR H CA 1
ATOM 2239 C C . THR B 1 37 ? -15.941 -14.829 15.974 1.00 12.67 37 THR H C 1
ATOM 2240 O O . THR B 1 37 ? -15.044 -14.052 16.256 1.00 12.65 37 THR H O 1
ATOM 2244 N N . ASP B 1 38 ? -15.714 -16.089 15.665 1.00 12.01 38 ASP H N 1
ATOM 2245 C CA . ASP B 1 38 ? -14.360 -16.544 15.453 1.00 10.89 38 ASP H CA 1
ATOM 2246 C C . ASP B 1 38 ? -14.309 -17.237 14.108 1.00 12.63 38 ASP H C 1
ATOM 2247 O O . ASP B 1 38 ? -15.285 -17.220 13.368 1.00 10.40 38 ASP H O 1
ATOM 2252 N N . LEU B 1 39 ? -13.171 -17.869 13.785 1.00 11.88 39 LEU H N 1
ATOM 2253 C CA . LEU B 1 39 ? -13.010 -18.358 12.436 1.00 11.49 39 LEU H CA 1
ATOM 2254 C C . LEU B 1 39 ? -13.904 -19.524 12.029 1.00 11.41 39 LEU H C 1
ATOM 2255 O O . LEU B 1 39 ? -13.932 -19.865 10.838 1.00 11.35 39 LEU H O 1
ATOM 2260 N N . SER B 1 40 ? -14.621 -20.129 12.996 1.00 11.13 40 SER H N 1
ATOM 2261 C CA . SER B 1 40 ? -15.618 -21.169 12.698 1.00 11.75 40 SER H CA 1
ATOM 2262 C C . SER B 1 40 ? -16.782 -20.635 11.894 1.00 12.74 40 SER H C 1
ATOM 2263 O O . SER B 1 40 ? -17.529 -21.408 11.235 1.00 11.37 40 SER H O 1
ATOM 2274 N N . TRP B 1 42 ? -16.841 -19.232 9.146 1.00 11.59 42 TRP H N 1
ATOM 2275 C CA . TRP B 1 42 ? -16.680 -19.425 7.718 1.00 10.73 42 TRP H CA 1
ATOM 2276 C C . TRP B 1 42 ? -16.704 -20.916 7.355 1.00 12.08 42 TRP H C 1
ATOM 2277 O O . TRP B 1 42 ? -16.454 -21.272 6.235 1.00 11.79 42 TRP H O 1
ATOM 2288 N N . ALA B 1 43 ? -16.928 -21.796 8.324 1.00 10.69 43 ALA H N 1
ATOM 2289 C CA . ALA B 1 43 ? -16.876 -23.203 8.011 1.00 11.04 43 ALA H CA 1
ATOM 2290 C C . ALA B 1 43 ? -17.757 -23.599 6.785 1.00 11.08 43 ALA H C 1
ATOM 2291 O O . ALA B 1 43 ? -17.326 -24.427 5.963 1.00 11.90 43 ALA H O 1
ATOM 2293 N N . PRO B 1 44 ? -18.961 -22.982 6.600 1.00 11.89 44 PRO H N 1
ATOM 2294 C CA . PRO B 1 44 ? -19.735 -23.453 5.392 1.00 13.40 44 PRO H CA 1
ATOM 2295 C C . PRO B 1 44 ? -19.084 -23.140 4.047 1.00 12.97 44 PRO H C 1
ATOM 2296 O O . PRO B 1 44 ? -19.397 -23.776 3.044 1.00 11.76 44 PRO H O 1
ATOM 2300 N N . GLN B 1 45 ? -18.189 -22.154 4.025 1.00 13.02 45 GLN H N 1
ATOM 2301 C CA . GLN B 1 45 ? -17.503 -21.818 2.792 1.00 11.96 45 GLN H CA 1
ATOM 2302 C C . GLN B 1 45 ? -16.186 -22.606 2.500 1.00 12.34 45 GLN H C 1
ATOM 2303 O O . GLN B 1 45 ? -15.618 -22.510 1.390 1.00 13.22 45 GLN H O 1
ATOM 2309 N N . VAL B 1 46 ? -15.656 -23.267 3.503 1.00 11.65 46 VAL H N 1
ATOM 2310 C CA . VAL B 1 46 ? -14.260 -23.781 3.396 1.00 13.13 46 VAL H CA 1
ATOM 2311 C C . VAL B 1 46 ? -14.053 -24.816 2.275 1.00 13.60 46 VAL H C 1
ATOM 2312 O O . VAL B 1 46 ? -13.118 -24.733 1.462 1.00 12.92 46 VAL H O 1
ATOM 2316 N N . ALA B 1 47 ? -14.989 -25.737 2.196 1.00 15.75 47 ALA H N 1
ATOM 2317 C CA . ALA B 1 47 ? -14.946 -26.824 1.195 1.00 16.27 47 ALA H CA 1
ATOM 2318 C C . ALA B 1 47 ? -14.911 -26.285 -0.238 1.00 15.98 47 ALA H C 1
ATOM 2319 O O . ALA B 1 47 ? -14.022 -26.630 -1.003 1.00 15.76 47 ALA H O 1
ATOM 2321 N N . ALA B 1 48 ? -15.857 -25.424 -0.609 1.00 15.56 48 ALA H N 1
ATOM 2322 C CA . ALA B 1 48 ? -15.899 -24.876 -1.929 1.00 15.28 48 ALA H CA 1
ATOM 2323 C C . ALA B 1 48 ? -14.707 -23.962 -2.222 1.00 14.58 48 ALA H C 1
ATOM 2324 O O . ALA B 1 48 ? -14.228 -23.932 -3.345 1.00 16.34 48 ALA H O 1
ATOM 2326 N N . LEU B 1 49 ? -14.211 -23.227 -1.235 1.00 14.10 49 LEU H N 1
ATOM 2327 C CA . LEU B 1 49 ? -13.114 -22.321 -1.512 1.00 12.80 49 LEU H CA 1
ATOM 2328 C C . LEU B 1 49 ? -11.783 -23.056 -1.649 1.00 13.10 49 LEU H C 1
ATOM 2329 O O . LEU B 1 49 ? -10.966 -22.690 -2.461 1.00 13.91 49 LEU H O 1
ATOM 2334 N N . SER B 1 50 ? -11.608 -24.113 -0.856 1.00 13.75 50 SER H N 1
ATOM 2335 C CA . SER B 1 50 ? -10.461 -25.039 -0.923 1.00 15.62 50 SER H CA 1
ATOM 2336 C C . SER B 1 50 ? -10.274 -25.691 -2.230 1.00 17.19 50 SER H C 1
ATOM 2337 O O . SER B 1 50 ? -9.218 -26.250 -2.450 1.00 17.46 50 SER H O 1
ATOM 2340 N N . LYS B 1 51 ? -11.331 -25.759 -3.040 1.00 18.96 51 LYS H N 1
ATOM 2341 C CA . LYS B 1 51 ? -11.223 -26.378 -4.345 1.00 21.55 51 LYS H CA 1
ATOM 2342 C C . LYS B 1 51 ? -10.460 -25.461 -5.286 1.00 21.98 51 LYS H C 1
ATOM 2343 O O . LYS B 1 51 ? -9.701 -25.925 -6.128 1.00 22.98 51 LYS H O 1
ATOM 2349 N N . HIS B 1 52 ? -10.623 -24.165 -5.078 1.00 20.52 52 HIS H N 1
ATOM 2350 C CA . HIS B 1 52 ? -10.059 -23.176 -5.976 1.00 20.78 52 HIS H CA 1
ATOM 2351 C C . HIS B 1 52 ? -8.909 -22.389 -5.423 1.00 18.63 52 HIS H C 1
ATOM 2352 O O . HIS B 1 52 ? -8.214 -21.803 -6.186 1.00 18.67 52 HIS H O 1
ATOM 2359 N N . PHE B 1 53 ? -8.736 -22.369 -4.103 1.00 17.32 53 PHE H N 1
ATOM 2360 C CA . PHE B 1 53 ? -7.837 -21.456 -3.391 1.00 16.47 53 PHE H CA 1
ATOM 2361 C C . PHE B 1 53 ? -7.115 -22.159 -2.284 1.00 14.55 53 PHE H C 1
ATOM 2362 O O . PHE B 1 53 ? -7.574 -23.222 -1.805 1.00 15.17 53 PHE H O 1
ATOM 2370 N N . ARG B 1 54 ? -5.999 -21.561 -1.858 1.00 12.68 54 ARG H N 1
ATOM 2371 C CA . ARG B 1 54 ? -5.475 -21.803 -0.524 1.00 13.32 54 ARG H CA 1
ATOM 2372 C C . ARG B 1 54 ? -6.169 -20.780 0.410 1.00 13.62 54 ARG H C 1
ATOM 2373 O O . ARG B 1 54 ? -6.255 -19.593 0.078 1.00 13.37 54 ARG H O 1
ATOM 2381 N N . VAL B 1 55 ? -6.750 -21.307 1.503 1.00 13.53 55 VAL H N 1
ATOM 2382 C CA . VAL B 1 55 ? -7.570 -20.545 2.427 1.00 13.04 55 VAL H CA 1
ATOM 2383 C C . VAL B 1 55 ? -6.910 -20.213 3.721 1.00 12.49 55 VAL H C 1
ATOM 2384 O O . VAL B 1 55 ? -6.431 -21.090 4.461 1.00 15.00 55 VAL H O 1
ATOM 2388 N N . LEU B 1 56 ? -6.879 -18.928 4.040 1.00 12.81 56 LEU H N 1
ATOM 2389 C CA . LEU B 1 56 ? -6.469 -18.485 5.336 1.00 12.04 56 LEU H CA 1
ATOM 2390 C C . LEU B 1 56 ? -7.614 -17.866 6.113 1.00 12.46 56 LEU H C 1
ATOM 2391 O O . LEU B 1 56 ? -8.266 -16.898 5.623 1.00 13.69 56 LEU H O 1
ATOM 2396 N N . ARG B 1 57 ? -7.849 -18.401 7.310 1.00 12.27 57 ARG H N 1
ATOM 2397 C CA . ARG B 1 57 ? -8.779 -17.793 8.277 1.00 12.39 57 ARG H CA 1
ATOM 2398 C C . ARG B 1 57 ? -8.011 -17.419 9.522 1.00 10.24 57 ARG H C 1
ATOM 2399 O O . ARG B 1 57 ? -6.948 -18.024 9.816 1.00 11.65 57 ARG H O 1
ATOM 2407 N N . TYR B 1 58 ? -8.547 -16.486 10.311 1.00 10.89 58 TYR H N 1
ATOM 2408 C CA . TYR B 1 58 ? -7.863 -16.109 11.516 1.00 11.98 58 TYR H CA 1
ATOM 2409 C C . TYR B 1 58 ? -8.883 -15.535 12.496 1.00 13.29 58 TYR H C 1
ATOM 2410 O O . TYR B 1 58 ? -9.984 -15.147 12.107 1.00 13.42 58 TYR H O 1
ATOM 2419 N N . ASP B 1 59 ? -8.521 -15.541 13.766 1.00 13.18 59 ASP H N 1
ATOM 2420 C CA . ASP B 1 59 ? -9.307 -14.863 14.791 1.00 13.72 59 ASP H CA 1
ATOM 2421 C C . ASP B 1 59 ? -8.798 -13.434 14.891 1.00 14.92 59 ASP H C 1
ATOM 2422 O O . ASP B 1 59 ? -7.631 -13.178 15.247 1.00 13.18 59 ASP H O 1
ATOM 2427 N N . THR B 1 60 ? -9.691 -12.503 14.592 1.00 16.04 60 THR H N 1
ATOM 2428 C CA . THR B 1 60 ? -9.346 -11.069 14.715 1.00 15.61 60 THR H CA 1
ATOM 2429 C C . THR B 1 60 ? -8.852 -10.789 16.138 1.00 15.52 60 THR H C 1
ATOM 2430 O O . THR B 1 60 ? -9.271 -11.430 17.090 1.00 15.47 60 THR H O 1
ATOM 2434 N N . ARG B 1 61 ? -7.960 -9.825 16.327 1.00 16.74 61 ARG H N 1
ATOM 2435 C CA . ARG B 1 61 ? -7.538 -9.504 17.697 1.00 17.09 61 ARG H CA 1
ATOM 2436 C C . ARG B 1 61 ? -8.775 -9.270 18.589 1.00 16.70 61 ARG H C 1
ATOM 2437 O O . ARG B 1 61 ? -9.805 -8.776 18.144 1.00 15.91 61 ARG H O 1
ATOM 2445 N N . GLY B 1 62 ? -8.654 -9.653 19.834 1.00 17.44 62 GLY H N 1
ATOM 2446 C CA . GLY B 1 62 ? -9.737 -9.563 20.804 1.00 18.07 62 GLY H CA 1
ATOM 2447 C C . GLY B 1 62 ? -10.747 -10.690 20.715 1.00 18.24 62 GLY H C 1
ATOM 2448 O O . GLY B 1 62 ? -11.704 -10.663 21.475 1.00 17.79 62 GLY H O 1
ATOM 2449 N N . HIS B 1 63 ? -10.564 -11.632 19.764 1.00 17.45 63 HIS H N 1
ATOM 2450 C CA . HIS B 1 63 ? -11.568 -12.701 19.492 1.00 16.71 63 HIS H CA 1
ATOM 2451 C C . HIS B 1 63 ? -10.979 -14.099 19.564 1.00 17.21 63 HIS H C 1
ATOM 2452 O O . HIS B 1 63 ? -9.765 -14.313 19.410 1.00 17.15 63 HIS H O 1
ATOM 2459 N N . GLY B 1 64 ? -11.865 -15.064 19.810 1.00 18.21 64 GLY H N 1
ATOM 2460 C CA . GLY B 1 64 ? -11.562 -16.437 19.527 1.00 17.19 64 GLY H CA 1
ATOM 2461 C C . GLY B 1 64 ? -10.398 -16.836 20.379 1.00 18.96 64 GLY H C 1
ATOM 2462 O O . GLY B 1 64 ? -10.439 -16.649 21.622 1.00 19.26 64 GLY H O 1
ATOM 2463 N N . HIS B 1 65 ? -9.367 -17.368 19.723 1.00 17.34 65 HIS H N 1
ATOM 2464 C CA . HIS B 1 65 ? -8.201 -17.824 20.448 1.00 20.17 65 HIS H CA 1
ATOM 2465 C C . HIS B 1 65 ? -7.029 -16.910 20.240 1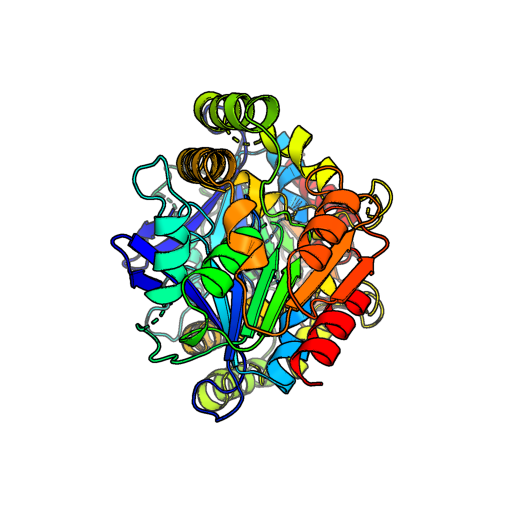.00 20.61 65 HIS H C 1
ATOM 2466 O O . HIS B 1 65 ? -5.887 -17.273 20.550 1.00 22.66 65 HIS H O 1
ATOM 2473 N N . SER B 1 66 ? -7.308 -15.731 19.733 1.00 18.50 66 SER H N 1
ATOM 2474 C CA . SER B 1 66 ? -6.244 -14.776 19.503 1.00 19.42 66 SER H CA 1
ATOM 2475 C C . SER B 1 66 ? -6.077 -13.969 20.804 1.00 20.53 66 SER H C 1
ATOM 2476 O O . SER B 1 66 ? -6.960 -14.006 21.696 1.00 18.96 66 SER H O 1
ATOM 2479 N N . GLU B 1 67 ? -4.999 -13.197 20.883 1.00 20.63 67 GLU H N 1
ATOM 2480 C CA . GLU B 1 67 ? -4.789 -12.333 22.029 1.00 23.92 67 GLU H CA 1
ATOM 2481 C C . GLU B 1 67 ? -5.801 -11.215 21.985 1.00 23.64 67 GLU H C 1
ATOM 2482 O O . GLU B 1 67 ? -6.233 -10.802 20.913 1.00 22.31 67 GLU H O 1
ATOM 2488 N N . ALA B 1 68 ? -6.212 -10.739 23.157 1.00 27.15 68 ALA H N 1
ATOM 2489 C CA . ALA B 1 68 ? -6.892 -9.440 23.219 1.00 30.27 68 ALA H CA 1
ATOM 2490 C C . ALA B 1 68 ? -5.976 -8.342 23.802 1.00 33.53 68 ALA H C 1
ATOM 2491 O O . ALA B 1 68 ? -6.054 -8.059 24.976 1.00 34.20 68 ALA H O 1
ATOM 2493 N N . PRO B 1 69 ? -5.143 -7.694 22.979 1.00 36.09 69 PRO H N 1
ATOM 2494 C CA . PRO B 1 69 ? -4.272 -6.678 23.572 1.00 38.10 69 PRO H CA 1
ATOM 2495 C C . PRO B 1 69 ? -5.037 -5.428 24.033 1.00 40.19 69 PRO H C 1
ATOM 2496 O O . PRO B 1 69 ? -6.287 -5.399 24.026 1.00 40.56 69 PRO H O 1
ATOM 2500 N N . LYS B 1 70 ? -4.281 -4.418 24.480 1.00 41.78 70 LYS H N 1
ATOM 2501 C CA . LYS B 1 70 ? -4.866 -3.232 25.100 1.00 42.86 70 LYS H CA 1
ATOM 2502 C C . LYS B 1 70 ? -5.561 -2.403 24.041 1.00 42.05 70 LYS H C 1
ATOM 2503 O O . LYS B 1 70 ? -4.967 -2.054 23.000 1.00 42.72 70 LYS H O 1
ATOM 2509 N N . GLY B 1 71 ? -6.831 -2.127 24.293 1.00 41.38 71 GLY H N 1
ATOM 2510 C CA . GLY B 1 71 ? -7.592 -1.253 23.407 1.00 40.64 71 GLY H CA 1
ATOM 2511 C C . GLY B 1 71 ? -7.554 0.216 23.844 1.00 39.45 71 GLY H C 1
ATOM 2512 O O . GLY B 1 71 ? -6.957 0.519 24.880 1.00 39.67 71 GLY H O 1
ATOM 2513 N N . PRO B 1 72 ? -8.187 1.126 23.064 1.00 37.88 72 PRO H N 1
ATOM 2514 C CA . PRO B 1 72 ? -9.050 0.849 21.903 1.00 36.12 72 PRO H CA 1
ATOM 2515 C C . PRO B 1 72 ? -8.254 0.242 20.753 1.00 34.17 72 PRO H C 1
ATOM 2516 O O . PRO B 1 72 ? -7.037 0.347 20.763 1.00 34.34 72 PRO H O 1
ATOM 2520 N N . TYR B 1 73 ? -8.921 -0.373 19.768 1.00 30.32 73 TYR H N 1
ATOM 2521 C CA . TYR B 1 73 ? -8.202 -0.839 18.575 1.00 27.99 73 TYR H CA 1
ATOM 2522 C C . TYR B 1 73 ? -8.512 0.114 17.474 1.00 27.08 73 TYR H C 1
ATOM 2523 O O . TYR B 1 73 ? -9.455 0.938 17.559 1.00 27.14 73 TYR H O 1
ATOM 2532 N N . THR B 1 74 ? -7.742 0.019 16.416 1.00 26.61 74 THR H N 1
ATOM 2533 C CA . THR B 1 74 ? -7.983 0.893 15.299 1.00 25.93 74 THR H CA 1
ATOM 2534 C C . THR B 1 74 ? -8.055 0.069 14.046 1.00 26.44 74 THR H C 1
ATOM 2535 O O . THR B 1 74 ? -7.515 -1.056 14.021 1.00 26.32 74 THR H O 1
ATOM 2539 N N . ILE B 1 75 ? -8.679 0.639 13.015 1.00 25.14 75 ILE H N 1
ATOM 2540 C CA . ILE B 1 75 ? -8.740 0.034 11.667 1.00 26.02 75 ILE H CA 1
ATOM 2541 C C . ILE B 1 75 ? -7.324 -0.220 11.077 1.00 26.96 75 ILE H C 1
ATOM 2542 O O . ILE B 1 75 ? -7.119 -1.211 10.316 1.00 24.80 75 ILE H O 1
ATOM 2547 N N . GLU B 1 76 ? -6.351 0.632 11.476 1.00 27.17 76 GLU H N 1
ATOM 2548 C CA . GLU B 1 76 ? -4.931 0.413 11.126 1.00 26.06 76 GLU H CA 1
ATOM 2549 C C . GLU B 1 76 ? -4.318 -0.766 11.845 1.00 25.93 76 GLU H C 1
ATOM 2550 O O . GLU B 1 76 ? -3.413 -1.433 11.296 1.00 26.67 76 GLU H O 1
ATOM 2556 N N . GLN B 1 77 ? -4.719 -1.022 13.077 1.00 24.28 77 GLN H N 1
ATOM 2557 C CA . GLN B 1 77 ? -4.209 -2.207 13.722 1.00 24.20 77 GLN H CA 1
ATOM 2558 C C . GLN B 1 77 ? -4.815 -3.435 12.979 1.00 23.82 77 GLN H C 1
ATOM 2559 O O . GLN B 1 77 ? -4.128 -4.430 12.678 1.00 22.63 77 GLN H O 1
ATOM 2565 N N . LEU B 1 78 ? -6.096 -3.347 12.685 1.00 22.84 78 LEU H N 1
ATOM 2566 C CA . LEU B 1 78 ? -6.791 -4.472 12.053 1.00 22.39 78 LEU H CA 1
ATOM 2567 C C . LEU B 1 78 ? -6.263 -4.779 10.672 1.00 23.36 78 LEU H C 1
ATOM 2568 O O . LEU B 1 78 ? -6.169 -5.947 10.283 1.00 24.96 78 LEU H O 1
ATOM 2573 N N . THR B 1 79 ? -5.935 -3.757 9.914 1.00 22.85 79 THR H N 1
ATOM 2574 C CA . THR B 1 79 ? -5.394 -3.950 8.596 1.00 24.94 79 THR H CA 1
ATOM 2575 C C . THR B 1 79 ? -3.978 -4.565 8.712 1.00 24.71 79 THR H C 1
ATOM 2576 O O . THR B 1 79 ? -3.632 -5.498 7.965 1.00 24.06 79 THR H O 1
ATOM 2580 N N . GLY B 1 80 ? -3.188 -4.047 9.649 1.00 23.04 80 GLY H N 1
ATOM 2581 C CA . GLY B 1 80 ? -1.817 -4.464 9.842 1.00 24.28 80 GLY H CA 1
ATOM 2582 C C . GLY B 1 80 ? -1.719 -5.886 10.381 1.00 23.62 80 GLY H C 1
ATOM 2583 O O . GLY B 1 80 ? -0.735 -6.607 10.146 1.00 22.04 80 GLY H O 1
ATOM 2584 N N . ASP B 1 81 ? -2.760 -6.287 11.104 1.00 22.84 81 ASP H N 1
ATOM 2585 C CA . ASP B 1 81 ? -2.880 -7.649 11.532 1.00 22.86 81 ASP H CA 1
ATOM 2586 C C . ASP B 1 81 ? -2.925 -8.584 10.306 1.00 21.37 81 ASP H C 1
ATOM 2587 O O . ASP B 1 81 ? -2.214 -9.580 10.305 1.00 22.00 81 ASP H O 1
ATOM 2592 N N . VAL B 1 82 ? -3.735 -8.262 9.301 1.00 21.16 82 VAL H N 1
ATOM 2593 C CA . VAL B 1 82 ? -3.926 -9.127 8.086 1.00 21.29 82 VAL H CA 1
ATOM 2594 C C . VAL B 1 82 ? -2.602 -9.151 7.393 1.00 22.39 82 VAL H C 1
ATOM 2595 O O . VAL B 1 82 ? -2.041 -10.214 7.141 1.00 21.65 82 VAL H O 1
ATOM 2599 N N . LEU B 1 83 ? -2.048 -7.958 7.176 1.00 21.33 83 LEU H N 1
ATOM 2600 C CA . LEU B 1 83 ? -0.736 -7.862 6.521 1.00 22.08 83 LEU H CA 1
ATOM 2601 C C . LEU B 1 83 ? 0.410 -8.612 7.187 1.00 21.14 83 LEU H C 1
ATOM 2602 O O . LEU B 1 83 ? 1.128 -9.330 6.500 1.00 22.23 83 LEU H O 1
ATOM 2607 N N . GLY B 1 84 ? 0.527 -8.522 8.495 1.00 20.17 84 GLY H N 1
ATOM 2608 C CA . GLY B 1 84 ? 1.557 -9.215 9.243 1.00 22.05 84 GLY H CA 1
ATOM 2609 C C . GLY B 1 84 ? 1.382 -10.724 9.219 1.00 22.42 84 GLY H C 1
ATOM 2610 O O . GLY B 1 84 ? 2.371 -11.492 9.081 1.00 22.31 84 GLY H O 1
ATOM 2611 N N . LEU B 1 85 ? 0.120 -11.171 9.333 1.00 21.52 85 LEU H N 1
ATOM 2612 C CA . LEU B 1 85 ? -0.184 -12.594 9.113 1.00 20.13 85 LEU H CA 1
ATOM 2613 C C . LEU B 1 85 ? 0.217 -13.079 7.717 1.00 19.90 85 LEU H C 1
ATOM 2614 O O . LEU B 1 85 ? 0.864 -14.130 7.574 1.00 19.22 85 LEU H O 1
ATOM 2627 N N . ASP B 1 87 ? 2.362 -11.677 5.689 1.00 21.76 87 ASP H N 1
ATOM 2628 C CA . ASP B 1 87 ? 3.824 -11.587 5.652 1.00 22.94 87 ASP H CA 1
ATOM 2629 C C . ASP B 1 87 ? 4.493 -12.786 6.315 1.00 22.09 87 ASP H C 1
ATOM 2630 O O . ASP B 1 87 ? 5.434 -13.389 5.751 1.00 23.39 87 ASP H O 1
ATOM 2635 N N . THR B 1 88 ? 4.004 -13.135 7.498 1.00 23.20 88 THR H N 1
ATOM 2636 C CA . THR B 1 88 ? 4.454 -14.311 8.284 1.00 22.12 88 THR H CA 1
ATOM 2637 C C . THR B 1 88 ? 4.355 -15.590 7.475 1.00 21.39 88 THR H C 1
ATOM 2638 O O . THR B 1 88 ? 5.239 -16.437 7.566 1.00 18.28 88 THR H O 1
ATOM 2642 N N . LEU B 1 89 ? 3.255 -15.739 6.732 1.00 20.49 89 LEU H N 1
ATOM 2643 C CA . LEU B 1 89 ? 3.034 -16.935 5.868 1.00 21.15 89 LEU H CA 1
ATOM 2644 C C . LEU B 1 89 ? 3.661 -16.851 4.468 1.00 20.30 89 LEU H C 1
ATOM 2645 O O . LEU B 1 89 ? 3.540 -17.751 3.667 1.00 19.56 89 LEU H O 1
ATOM 2650 N N . LYS B 1 90 ? 4.417 -15.765 4.228 1.00 21.65 90 LYS H N 1
ATOM 2651 C CA . LYS B 1 90 ? 5.016 -15.459 2.915 1.00 22.42 90 LYS H CA 1
ATOM 2652 C C . LYS B 1 90 ? 3.961 -15.285 1.817 1.00 20.93 90 LYS H C 1
ATOM 2653 O O . LYS B 1 90 ? 4.217 -15.503 0.617 1.00 22.09 90 LYS H O 1
ATOM 2659 N N . ILE B 1 91 ? 2.748 -14.927 2.221 1.00 19.75 91 ILE H N 1
ATOM 2660 C CA . ILE B 1 91 ? 1.676 -14.729 1.235 1.00 18.83 91 ILE H CA 1
ATOM 2661 C C . ILE B 1 91 ? 1.873 -13.347 0.572 1.00 19.85 91 ILE H C 1
ATOM 2662 O O . ILE B 1 91 ? 1.827 -12.342 1.278 1.00 19.96 91 ILE H O 1
ATOM 2667 N N . ALA B 1 92 ? 2.060 -13.298 -0.740 1.00 20.19 92 ALA H N 1
ATOM 2668 C CA . ALA B 1 92 ? 2.369 -12.015 -1.339 1.00 21.84 92 ALA H CA 1
ATOM 2669 C C . ALA B 1 92 ? 1.132 -11.235 -1.791 1.00 21.38 92 ALA H C 1
ATOM 2670 O O . ALA B 1 92 ? 1.169 -10.012 -1.807 1.00 22.93 92 ALA H O 1
ATOM 2672 N N . ARG B 1 93 ? 0.105 -11.939 -2.241 1.00 21.18 93 ARG H N 1
ATOM 2673 C CA . ARG B 1 93 ? -1.134 -11.312 -2.676 1.00 21.04 93 ARG H CA 1
ATOM 2674 C C . ARG B 1 93 ? -2.272 -12.268 -2.361 1.00 19.89 93 ARG H C 1
ATOM 2675 O O . ARG B 1 93 ? -2.074 -13.494 -2.349 1.00 20.58 93 ARG H O 1
ATOM 2683 N N . ALA B 1 94 ? -3.479 -11.749 -2.137 1.00 19.87 94 ALA H N 1
ATOM 2684 C CA . ALA B 1 94 ? -4.609 -12.647 -1.884 1.00 17.64 94 ALA H CA 1
ATOM 2685 C C . ALA B 1 94 ? -5.922 -12.002 -2.250 1.00 16.66 94 ALA H C 1
ATOM 2686 O O . ALA B 1 94 ? -6.081 -10.764 -2.190 1.00 16.62 94 ALA H O 1
ATOM 2688 N N . ASN B 1 95 ? -6.867 -12.843 -2.631 1.00 15.02 95 ASN H N 1
ATOM 2689 C CA . ASN B 1 95 ? -8.260 -12.503 -2.584 1.00 15.61 95 ASN H CA 1
ATOM 2690 C C . ASN B 1 95 ? -8.663 -12.309 -1.124 1.00 16.44 95 ASN H C 1
ATOM 2691 O O . ASN B 1 95 ? -8.022 -12.814 -0.188 1.00 15.90 95 ASN H O 1
ATOM 2696 N N . PHE B 1 96 ? -9.710 -11.532 -0.913 1.00 17.23 96 PHE H N 1
ATOM 2697 C CA . PHE B 1 96 ? -10.092 -11.182 0.431 1.00 17.89 96 PHE H CA 1
ATOM 2698 C C . PHE B 1 96 ? -11.592 -11.152 0.453 1.00 17.05 96 PHE H C 1
ATOM 2699 O O . PHE B 1 96 ? -12.235 -10.577 -0.439 1.00 17.56 96 PHE H O 1
ATOM 2707 N N . CYS B 1 97 ? -12.143 -11.778 1.494 1.00 17.01 97 CYS H N 1
ATOM 2708 C CA . CYS B 1 97 ? -13.602 -11.839 1.705 1.00 15.68 97 CYS H CA 1
ATOM 2709 C C . CYS B 1 97 ? -13.808 -11.622 3.176 1.00 15.05 97 CYS H C 1
ATOM 2710 O O . CYS B 1 97 ? -13.380 -12.434 4.018 1.00 14.29 97 CYS H O 1
ATOM 2713 N N . GLY B 1 98 ? -14.492 -10.539 3.491 1.00 14.76 98 GLY H N 1
ATOM 2714 C CA . GLY B 1 98 ? -14.679 -10.137 4.889 1.00 15.05 98 GLY H CA 1
ATOM 2715 C C . GLY B 1 98 ? -16.127 -9.820 5.091 1.00 15.36 98 GLY H C 1
ATOM 2716 O O . GLY B 1 98 ? -16.788 -9.355 4.156 1.00 16.86 98 GLY H O 1
ATOM 2717 N N . LEU B 1 99 ? -16.613 -10.143 6.283 1.00 15.54 99 LEU H N 1
ATOM 2718 C CA . LEU B 1 99 ? -17.994 -9.936 6.616 1.00 14.43 99 LEU H CA 1
ATOM 2719 C C . LEU B 1 99 ? -18.081 -8.926 7.759 1.00 13.26 99 LEU H C 1
ATOM 2720 O O . LEU B 1 99 ? -17.419 -9.072 8.744 1.00 12.09 99 LEU H O 1
ATOM 2725 N N . SER B 1 100 ? -18.940 -7.910 7.559 1.00 13.64 100 SER H N 1
ATOM 2726 C CA . SER B 1 100 ? -19.115 -6.781 8.486 1.00 13.97 100 SER H CA 1
ATOM 2727 C C . SER B 1 100 ? -17.827 -6.016 8.822 1.00 14.31 100 SER H C 1
ATOM 2728 O O . SER B 1 100 ? -17.254 -5.449 7.910 1.00 15.07 100 SER H O 1
ATOM 2739 N N . GLY B 1 102 ? -15.114 -7.332 9.019 1.00 17.55 102 GLY H N 1
ATOM 2740 C CA . GLY B 1 102 ? -14.193 -7.963 8.051 1.00 16.69 102 GLY H CA 1
ATOM 2741 C C . GLY B 1 102 ? -14.267 -7.303 6.691 1.00 17.49 102 GLY H C 1
ATOM 2742 O O . GLY B 1 102 ? -13.233 -7.077 6.030 1.00 17.76 102 GLY H O 1
ATOM 2743 N N . GLY B 1 103 ? -15.488 -6.972 6.256 1.00 18.15 103 GLY H N 1
ATOM 2744 C CA . GLY B 1 103 ? -15.668 -6.260 4.970 1.00 18.19 103 GLY H CA 1
ATOM 2745 C C . GLY B 1 103 ? -15.041 -4.886 5.068 1.00 18.77 103 GLY H C 1
ATOM 2746 O O . GLY B 1 103 ? -14.371 -4.455 4.127 1.00 17.92 103 GLY H O 1
ATOM 2747 N N . LEU B 1 104 ? -15.257 -4.212 6.210 1.00 18.91 104 LEU H N 1
ATOM 2748 C CA . LEU B 1 104 ? -14.614 -2.881 6.511 1.00 20.00 104 LEU H CA 1
ATOM 2749 C C . LEU B 1 104 ? -13.060 -2.922 6.421 1.00 19.35 104 LEU H C 1
ATOM 2750 O O . LEU B 1 104 ? -12.413 -2.079 5.731 1.00 20.37 104 LEU H O 1
ATOM 2755 N N . THR B 1 105 ? -12.453 -3.925 7.071 1.00 19.07 105 THR H N 1
ATOM 2756 C CA . THR B 1 105 ? -11.008 -4.230 6.921 1.00 18.60 105 THR H CA 1
ATOM 2757 C C . THR B 1 105 ? -10.612 -4.425 5.444 1.00 19.87 105 THR H C 1
ATOM 2758 O O . THR B 1 105 ? -9.505 -4.008 4.969 1.00 21.65 105 THR H O 1
ATOM 2762 N N . GLY B 1 106 ? -11.497 -5.078 4.702 1.00 18.74 106 GLY H N 1
ATOM 2763 C CA . GLY B 1 106 ? -11.262 -5.337 3.316 1.00 18.57 106 GLY H CA 1
ATOM 2764 C C . GLY B 1 106 ? -11.293 -4.047 2.499 1.00 19.74 106 GLY H C 1
ATOM 2765 O O . GLY B 1 106 ? -10.511 -3.877 1.550 1.00 16.14 106 GLY H O 1
ATOM 2766 N N . VAL B 1 107 ? -12.202 -3.131 2.857 1.00 19.31 107 VAL H N 1
ATOM 2767 C CA . VAL B 1 107 ? -12.170 -1.803 2.212 1.00 19.90 107 VAL H CA 1
ATOM 2768 C C . VAL B 1 107 ? -10.838 -1.128 2.496 1.00 20.35 107 VAL H C 1
ATOM 2769 O O . VAL B 1 107 ? -10.230 -0.637 1.563 1.00 23.58 107 VAL H O 1
ATOM 2773 N N . ALA B 1 108 ? -10.373 -1.096 3.747 1.00 21.12 108 ALA H N 1
ATOM 2774 C CA . ALA B 1 108 ? -9.063 -0.507 4.066 1.00 21.44 108 ALA H CA 1
ATOM 2775 C C . ALA B 1 108 ? -7.905 -1.171 3.294 1.00 23.78 108 ALA H C 1
ATOM 2776 O O . ALA B 1 108 ? -6.962 -0.486 2.801 1.00 22.71 108 ALA H O 1
ATOM 2778 N N . LEU B 1 109 ? -7.952 -2.499 3.226 1.00 22.51 109 LEU H N 1
ATOM 2779 C CA . LEU B 1 109 ? -6.905 -3.274 2.605 1.00 22.70 109 LEU H CA 1
ATOM 2780 C C . LEU B 1 109 ? -6.910 -2.980 1.122 1.00 23.74 109 LEU H C 1
ATOM 2781 O O . LEU B 1 109 ? -5.850 -2.655 0.572 1.00 24.76 109 LEU H O 1
ATOM 2786 N N . ALA B 1 110 ? -8.072 -3.041 0.469 1.00 23.88 110 ALA H N 1
ATOM 2787 C CA . ALA B 1 110 ? -8.132 -2.777 -0.953 1.00 26.41 110 ALA H CA 1
ATOM 2788 C C . ALA B 1 110 ? -7.759 -1.337 -1.349 1.00 27.87 110 ALA H C 1
ATOM 2789 O O . ALA B 1 110 ? -7.305 -1.147 -2.470 1.00 28.53 110 ALA H O 1
ATOM 2791 N N . ALA B 1 111 ? -8.020 -0.368 -0.456 1.00 28.11 111 ALA H N 1
ATOM 2792 C CA . ALA B 1 111 ? -7.753 1.052 -0.695 1.00 28.38 111 ALA H CA 1
ATOM 2793 C C . ALA B 1 111 ? -6.290 1.417 -0.465 1.00 28.65 111 ALA H C 1
ATOM 2794 O O . ALA B 1 111 ? -5.687 2.161 -1.240 1.00 28.42 111 ALA H O 1
ATOM 2796 N N . ARG B 1 112 ? -5.750 0.929 0.642 1.00 27.94 112 ARG H N 1
ATOM 2797 C CA . ARG B 1 112 ? -4.449 1.319 1.095 1.00 29.17 112 ARG H CA 1
ATOM 2798 C C . ARG B 1 112 ? -3.416 0.227 0.726 1.00 29.34 112 ARG H C 1
ATOM 2799 O O . ARG B 1 112 ? -2.240 0.470 0.874 1.00 29.38 112 ARG H O 1
ATOM 2807 N N . HIS B 1 113 ? -3.860 -0.957 0.265 1.00 29.48 113 HIS H N 1
ATOM 2808 C CA . HIS B 1 113 ? -2.901 -2.042 -0.136 1.00 29.48 113 HIS H CA 1
ATOM 2809 C C . HIS B 1 113 ? -3.305 -2.818 -1.376 1.00 29.17 113 HIS H C 1
ATOM 2810 O O . HIS B 1 113 ? -3.271 -4.069 -1.392 1.00 29.46 113 HIS H O 1
ATOM 2817 N N . ALA B 1 114 ? -3.681 -2.110 -2.442 1.00 28.43 114 ALA H N 1
ATOM 2818 C CA . ALA B 1 114 ? -4.108 -2.742 -3.680 1.00 29.14 114 ALA H CA 1
ATOM 2819 C C . ALA B 1 114 ? -3.121 -3.815 -4.196 1.00 28.96 114 ALA H C 1
ATOM 2820 O O . ALA B 1 114 ? -3.520 -4.794 -4.837 1.00 29.39 114 ALA H O 1
ATOM 2822 N N . ASP B 1 115 ? -1.835 -3.609 -3.942 1.00 28.41 115 ASP H N 1
ATOM 2823 C CA . ASP B 1 115 ? -0.809 -4.547 -4.485 1.00 28.82 115 ASP H CA 1
ATOM 2824 C C . ASP B 1 115 ? -0.778 -5.888 -3.709 1.00 27.17 115 ASP H C 1
ATOM 2825 O O . ASP B 1 115 ? -0.362 -6.910 -4.262 1.00 27.15 115 ASP H O 1
ATOM 2830 N N . ARG B 1 116 ? -1.178 -5.828 -2.435 1.00 25.82 116 ARG H N 1
ATOM 2831 C CA . ARG B 1 116 ? -1.433 -7.026 -1.618 1.00 23.47 116 ARG H CA 1
ATOM 2832 C C . ARG B 1 116 ? -2.755 -7.779 -1.934 1.00 24.04 116 ARG H C 1
ATOM 2833 O O . ARG B 1 116 ? -2.953 -8.923 -1.445 1.00 22.94 116 ARG H O 1
ATOM 2841 N N . ILE B 1 117 ? -3.657 -7.171 -2.721 1.00 24.43 117 ILE H N 1
ATOM 2842 C CA . ILE B 1 117 ? -5.042 -7.681 -2.887 1.00 24.49 117 ILE H CA 1
ATOM 2843 C C . ILE B 1 117 ? -5.375 -8.061 -4.323 1.00 25.29 117 ILE H C 1
ATOM 2844 O O . ILE B 1 117 ? -5.115 -7.288 -5.246 1.00 27.91 117 ILE H O 1
ATOM 2849 N N . GLU B 1 118 ? -5.972 -9.222 -4.576 1.00 25.30 118 GLU H N 1
ATOM 2850 C CA . GLU B 1 118 ? -6.384 -9.532 -5.945 1.00 25.90 118 GLU H CA 1
ATOM 2851 C C . GLU B 1 118 ? -7.794 -9.041 -6.213 1.00 26.34 118 GLU H C 1
ATOM 2852 O O . GLU B 1 118 ? -7.993 -8.184 -7.045 1.00 24.34 118 GLU H O 1
ATOM 2858 N N . ARG B 1 119 ? -8.776 -9.635 -5.539 1.00 27.34 119 ARG H N 1
ATOM 2859 C CA . ARG B 1 119 ? -10.206 -9.332 -5.711 1.00 26.54 119 ARG H CA 1
ATOM 2860 C C . ARG B 1 119 ? -10.795 -9.288 -4.291 1.00 26.08 119 ARG H C 1
ATOM 2861 O O . ARG B 1 119 ? -10.252 -9.921 -3.315 1.00 23.66 119 ARG H O 1
ATOM 2869 N N . VAL B 1 120 ? -11.821 -8.447 -4.102 1.00 23.18 120 VAL H N 1
ATOM 2870 C CA . VAL B 1 120 ? -12.290 -8.266 -2.741 1.00 21.56 120 VAL H CA 1
ATOM 2871 C C . VAL B 1 120 ? -13.781 -8.582 -2.726 1.00 20.35 120 VAL H C 1
ATOM 2872 O O . VAL B 1 120 ? -14.449 -8.203 -3.656 1.00 20.11 120 VAL H O 1
ATOM 2876 N N . ALA B 1 121 ? -14.288 -9.365 -1.753 1.00 17.66 121 ALA H N 1
ATOM 2877 C CA . ALA B 1 121 ? -15.720 -9.585 -1.587 1.00 16.72 121 ALA H CA 1
ATOM 2878 C C . ALA B 1 121 ? -16.080 -8.892 -0.250 1.00 16.16 121 ALA H C 1
ATOM 2879 O O . ALA B 1 121 ? -15.560 -9.269 0.807 1.00 15.23 121 ALA H O 1
ATOM 2881 N N . LEU B 1 122 ? -16.973 -7.903 -0.284 1.00 14.86 122 LEU H N 1
ATOM 2882 C CA . LEU B 1 122 ? -17.178 -7.095 0.898 1.00 16.49 122 LEU H CA 1
ATOM 2883 C C . LEU B 1 122 ? -18.617 -7.368 1.373 1.00 16.50 122 LEU H C 1
ATOM 2884 O O . LEU B 1 122 ? -19.593 -6.918 0.763 1.00 16.83 122 LEU H O 1
ATOM 2889 N N . CYS B 1 123 ? -18.730 -8.131 2.449 1.00 16.12 123 CYS H N 1
ATOM 2890 C CA . CYS B 1 123 ? -20.001 -8.805 2.746 1.00 14.98 123 CYS H CA 1
ATOM 2891 C C . CYS B 1 123 ? -20.663 -8.257 4.022 1.00 14.07 123 CYS H C 1
ATOM 2892 O O . CYS B 1 123 ? -20.004 -8.039 5.033 1.00 14.55 123 CYS H O 1
ATOM 2895 N N . ASN B 1 124 ? -21.974 -8.027 3.940 1.00 15.27 124 ASN H N 1
ATOM 2896 C CA . ASN B 1 124 ? -22.741 -7.466 5.042 1.00 14.10 124 ASN H CA 1
ATOM 2897 C C . ASN B 1 124 ? -22.006 -6.361 5.725 1.00 14.26 124 ASN H C 1
ATOM 2898 O O . ASN B 1 124 ? -21.794 -6.393 6.888 1.00 12.22 124 ASN H O 1
ATOM 2903 N N . THR B 1 125 ? -21.617 -5.348 4.960 1.00 14.75 125 THR H N 1
ATOM 2904 C CA . THR B 1 125 ? -20.688 -4.365 5.466 1.00 14.80 125 THR H CA 1
ATOM 2905 C C . THR B 1 125 ? -21.038 -2.958 4.916 1.00 16.24 125 THR H C 1
ATOM 2906 O O . THR B 1 125 ? -22.053 -2.793 4.238 1.00 16.68 125 THR H O 1
ATOM 2910 N N . ALA B 1 126 ? -20.194 -1.953 5.194 1.00 16.88 126 ALA H N 1
ATOM 2911 C CA . ALA B 1 126 ? -20.421 -0.578 4.710 1.00 17.11 126 ALA H CA 1
ATOM 2912 C C . ALA B 1 126 ? -19.071 0.074 4.914 1.00 18.30 126 ALA H C 1
ATOM 2913 O O . ALA B 1 126 ? -18.277 -0.439 5.734 1.00 19.11 126 ALA H O 1
ATOM 2915 N N . ALA B 1 127 ? -18.821 1.205 4.239 1.00 16.79 127 ALA H N 1
ATOM 2916 C CA . ALA B 1 127 ? -17.557 1.935 4.436 1.00 18.28 127 ALA H CA 1
ATOM 2917 C C . ALA B 1 127 ? -17.521 2.705 5.772 1.00 17.98 127 ALA H C 1
ATOM 2918 O O . ALA B 1 127 ? -16.429 3.117 6.230 1.00 19.77 127 ALA H O 1
ATOM 2920 N N . ARG B 1 128 ? -18.705 2.886 6.363 1.00 18.25 128 ARG H N 1
ATOM 2921 C CA . ARG B 1 128 ? -18.902 3.369 7.732 1.00 19.21 128 ARG H CA 1
ATOM 2922 C C . ARG B 1 128 ? -20.082 2.556 8.337 1.00 18.73 128 ARG H C 1
ATOM 2923 O O . ARG B 1 128 ? -21.235 2.615 7.867 1.00 19.84 128 ARG H O 1
ATOM 2931 N N . ILE B 1 129 ? -19.749 1.703 9.317 1.00 17.69 129 ILE H N 1
ATOM 2932 C CA . ILE B 1 129 ? -20.736 0.779 9.939 1.00 17.05 129 ILE H CA 1
ATOM 2933 C C . ILE B 1 129 ? -21.267 1.435 11.225 1.00 17.52 129 ILE H C 1
ATOM 2934 O O . ILE B 1 129 ? -20.515 1.856 12.123 1.00 18.11 129 ILE H O 1
ATOM 2939 N N . GLY B 1 130 ? -22.590 1.522 11.262 1.00 18.94 130 GLY H N 1
ATOM 2940 C CA . GLY B 1 130 ? -23.343 1.995 12.418 1.00 19.98 130 GLY H CA 1
ATOM 2941 C C . GLY B 1 130 ? -23.042 3.454 12.741 1.00 20.66 130 GLY H C 1
ATOM 2942 O O . GLY B 1 130 ? -22.842 4.264 11.837 1.00 19.26 130 GLY H O 1
ATOM 2943 N N . SER B 1 131 ? -22.965 3.763 14.027 1.00 21.38 131 SER H N 1
ATOM 2944 C CA . SER B 1 131 ? -22.883 5.197 14.465 1.00 22.77 131 SER H CA 1
ATOM 2945 C C . SER B 1 131 ? -22.491 5.239 15.929 1.00 22.28 131 SER H C 1
ATOM 2946 O O . SER B 1 131 ? -22.546 4.187 16.596 1.00 22.65 131 SER H O 1
ATOM 2949 N N . PRO B 1 132 ? -22.114 6.445 16.465 1.00 22.49 132 PRO H N 1
ATOM 2950 C CA . PRO B 1 132 ? -21.662 6.466 17.849 1.00 22.98 132 PRO H CA 1
ATOM 2951 C C . PRO B 1 132 ? -22.780 6.036 18.810 1.00 23.06 132 PRO H C 1
ATOM 2952 O O . PRO B 1 132 ? -22.504 5.430 19.861 1.00 21.65 132 PRO H O 1
ATOM 2956 N N . GLU B 1 133 ? -24.038 6.323 18.435 1.00 23.65 133 GLU H N 1
ATOM 2957 C CA . GLU B 1 133 ? -25.223 5.987 19.257 1.00 24.24 133 GLU H CA 1
ATOM 2958 C C . GLU B 1 133 ? -25.378 4.465 19.412 1.00 25.80 133 GLU H C 1
ATOM 2959 O O . GLU B 1 133 ? -26.003 3.987 20.374 1.00 25.82 133 GLU H O 1
ATOM 2965 N N . VAL B 1 134 ? -24.766 3.703 18.505 1.00 25.33 134 VAL H N 1
ATOM 2966 C CA . VAL B 1 134 ? -24.817 2.232 18.630 1.00 25.59 134 VAL H CA 1
ATOM 2967 C C . VAL B 1 134 ? -23.572 1.759 19.385 1.00 23.62 134 VAL H C 1
ATOM 2968 O O . VAL B 1 134 ? -23.674 1.051 20.360 1.00 23.78 134 VAL H O 1
ATOM 2972 N N . TRP B 1 135 ? -22.411 2.221 18.967 1.00 23.06 135 TRP H N 1
ATOM 2973 C CA . TRP B 1 135 ? -21.146 1.616 19.387 1.00 21.10 135 TRP H CA 1
ATOM 2974 C C . TRP B 1 135 ? -20.702 2.048 20.745 1.00 22.05 135 TRP H C 1
ATOM 2975 O O . TRP B 1 135 ? -19.965 1.316 21.433 1.00 20.81 135 TRP H O 1
ATOM 2986 N N . VAL B 1 136 ? -21.071 3.277 21.138 1.00 21.52 136 VAL H N 1
ATOM 2987 C CA . VAL B 1 136 ? -20.580 3.776 22.432 1.00 20.85 136 VAL H CA 1
ATOM 2988 C C . VAL B 1 136 ? -21.253 3.019 23.604 1.00 21.30 136 VAL H C 1
ATOM 2989 O O . VAL B 1 136 ? -20.551 2.466 24.473 1.00 20.60 136 VAL H O 1
ATOM 2993 N N . PRO B 1 137 ? -22.608 2.921 23.609 1.00 20.70 137 PRO H N 1
ATOM 2994 C CA . PRO B 1 137 ? -23.328 2.119 24.615 1.00 21.63 137 PRO H CA 1
ATOM 2995 C C . PRO B 1 137 ? -23.004 0.632 24.528 1.00 21.22 137 PRO H C 1
ATOM 2996 O O . PRO B 1 137 ? -22.999 -0.076 25.521 1.00 22.40 137 PRO H O 1
ATOM 3000 N N . ARG B 1 138 ? -22.742 0.150 23.334 1.00 21.68 138 ARG H N 1
ATOM 3001 C CA . ARG B 1 138 ? -22.383 -1.243 23.161 1.00 20.48 138 ARG H CA 1
ATOM 3002 C C . ARG B 1 138 ? -21.136 -1.618 23.937 1.00 19.40 138 ARG H C 1
ATOM 3003 O O . ARG B 1 138 ? -21.116 -2.648 24.643 1.00 19.43 138 ARG H O 1
ATOM 3011 N N . ALA B 1 139 ? -20.107 -0.775 23.805 1.00 18.62 139 ALA H N 1
ATOM 3012 C CA . ALA B 1 139 ? -18.826 -0.922 24.463 1.00 18.57 139 ALA H CA 1
ATOM 3013 C C . ALA B 1 139 ? -18.987 -0.818 25.942 1.00 18.37 139 ALA H C 1
ATOM 3014 O O . ALA B 1 139 ? -18.396 -1.589 26.673 1.00 17.45 139 ALA H O 1
ATOM 3016 N N . VAL B 1 140 ? -19.822 0.109 26.390 1.00 18.98 140 VAL H N 1
ATOM 3017 C CA . VAL B 1 140 ? -20.094 0.252 27.838 1.00 20.20 140 VAL H CA 1
ATOM 3018 C C . VAL B 1 140 ? -20.728 -1.023 28.383 1.00 20.01 140 VAL H C 1
ATOM 3019 O O . VAL B 1 140 ? -20.319 -1.583 29.414 1.00 20.23 140 VAL H O 1
ATOM 3023 N N . LYS B 1 141 ? -21.735 -1.502 27.671 1.00 21.95 141 LYS H N 1
ATOM 3024 C CA . LYS B 1 141 ? -22.449 -2.684 28.091 1.00 21.82 141 LYS H CA 1
ATOM 3025 C C . LYS B 1 141 ? -21.502 -3.893 28.134 1.00 21.14 141 LYS H C 1
ATOM 3026 O O . LYS B 1 141 ? -21.520 -4.661 29.096 1.00 20.48 141 LYS H O 1
ATOM 3032 N N . ALA B 1 142 ? -20.661 -4.038 27.114 1.00 21.13 142 ALA H N 1
ATOM 3033 C CA . ALA B 1 142 ? -19.827 -5.222 27.056 1.00 20.75 142 ALA H CA 1
ATOM 3034 C C . ALA B 1 142 ? -18.893 -5.182 28.249 1.00 21.84 142 ALA H C 1
ATOM 3035 O O . ALA B 1 142 ? -18.756 -6.191 28.963 1.00 19.99 142 ALA H O 1
ATOM 3037 N N . ARG B 1 143 ? -18.254 -3.998 28.444 1.00 21.52 143 ARG H N 1
ATOM 3038 C CA . ARG B 1 143 ? -17.224 -3.804 29.488 1.00 22.73 143 ARG H CA 1
ATOM 3039 C C . ARG B 1 143 ? -17.729 -3.904 30.916 1.00 22.27 143 ARG H C 1
ATOM 3040 O O . ARG B 1 143 ? -17.012 -4.396 31.789 1.00 21.94 143 ARG H O 1
ATOM 3048 N N . THR B 1 144 ? -18.988 -3.518 31.153 1.00 23.76 144 THR H N 1
ATOM 3049 C CA . THR B 1 144 ? -19.502 -3.376 32.531 1.00 23.57 144 THR H CA 1
ATOM 3050 C C . THR B 1 144 ? -20.526 -4.392 32.901 1.00 25.28 144 THR H C 1
ATOM 3051 O O . THR B 1 144 ? -20.879 -4.527 34.084 1.00 25.39 144 THR H O 1
ATOM 3055 N N . GLU B 1 145 ? -21.002 -5.135 31.909 1.00 25.98 145 GLU H N 1
ATOM 3056 C CA . GLU B 1 145 ? -22.078 -6.117 32.139 1.00 26.96 145 GLU H CA 1
ATOM 3057 C C . GLU B 1 145 ? -21.748 -7.497 31.528 1.00 27.20 145 GLU H C 1
ATOM 3058 O O . GLU B 1 145 ? -22.354 -8.507 31.904 1.00 27.37 145 GLU H O 1
ATOM 3064 N N . GLY B 1 146 ? -20.769 -7.545 30.625 1.00 25.96 146 GLY H N 1
ATOM 3065 C CA . GLY B 1 146 ? -20.325 -8.819 30.062 1.00 26.63 146 GLY H CA 1
ATOM 3066 C C . GLY B 1 146 ? -21.192 -9.234 28.874 1.00 25.64 146 GLY H C 1
ATOM 3067 O O . GLY B 1 146 ? -22.114 -8.536 28.488 1.00 25.35 146 GLY H O 1
ATOM 3076 N N . HIS B 1 148 ? -23.047 -11.996 27.970 1.00 26.24 148 HIS H N 1
ATOM 3077 C CA . HIS B 1 148 ? -24.355 -12.664 27.989 1.00 28.39 148 HIS H CA 1
ATOM 3078 C C . HIS B 1 148 ? -25.484 -11.693 27.760 1.00 28.78 148 HIS H C 1
ATOM 3079 O O . HIS B 1 148 ? -26.406 -11.940 26.966 1.00 27.26 148 HIS H O 1
ATOM 3086 N N . ALA B 1 149 ? -25.375 -10.546 28.423 1.00 30.51 149 ALA H N 1
ATOM 3087 C CA . ALA B 1 149 ? -26.315 -9.429 28.250 1.00 32.20 149 ALA H CA 1
ATOM 3088 C C . ALA B 1 149 ? -26.440 -8.926 26.794 1.00 32.42 149 ALA H C 1
ATOM 3089 O O . ALA B 1 149 ? -27.563 -8.688 26.244 1.00 33.02 149 ALA H O 1
ATOM 3091 N N . LEU B 1 150 ? -25.281 -8.805 26.154 1.00 31.42 150 LEU H N 1
ATOM 3092 C CA . LEU B 1 150 ? -25.189 -8.320 24.793 1.00 30.24 150 LEU H CA 1
ATOM 3093 C C . LEU B 1 150 ? -25.741 -9.315 23.794 1.00 30.26 150 LEU H C 1
ATOM 3094 O O . LEU B 1 150 ? -26.363 -8.922 22.809 1.00 26.90 150 LEU H O 1
ATOM 3099 N N . ALA B 1 151 ? -25.514 -10.603 24.067 1.00 29.52 151 ALA H N 1
ATOM 3100 C CA . ALA B 1 151 ? -25.915 -11.676 23.175 1.00 30.99 151 ALA H CA 1
ATOM 3101 C C . ALA B 1 151 ? -27.402 -11.585 22.884 1.00 30.84 151 ALA H C 1
ATOM 3102 O O . ALA B 1 151 ? -27.807 -11.820 21.749 1.00 30.97 151 ALA H O 1
ATOM 3104 N N . ASP B 1 152 ? -28.220 -11.230 23.877 1.00 31.76 152 ASP H N 1
ATOM 3105 C CA . ASP B 1 152 ? -29.688 -11.267 23.660 1.00 32.73 152 ASP H CA 1
ATOM 3106 C C . ASP B 1 152 ? -30.118 -10.121 22.743 1.00 31.92 152 ASP H C 1
ATOM 3107 O O . ASP B 1 152 ? -31.119 -10.224 22.024 1.00 33.47 152 ASP H O 1
ATOM 3112 N N . ALA B 1 153 ? -29.358 -9.035 22.760 1.00 29.99 153 ALA H N 1
ATOM 3113 C CA . ALA B 1 153 ? -29.644 -7.891 21.923 1.00 29.89 153 ALA H CA 1
ATOM 3114 C C . ALA B 1 153 ? -29.036 -8.056 20.552 1.00 28.69 153 ALA H C 1
ATOM 3115 O O . ALA B 1 153 ? -29.640 -7.660 19.563 1.00 29.49 153 ALA H O 1
ATOM 3117 N N . VAL B 1 154 ? -27.831 -8.624 20.495 1.00 26.90 154 VAL H N 1
ATOM 3118 C CA . VAL B 1 154 ? -27.061 -8.667 19.223 1.00 25.58 154 VAL H CA 1
ATOM 3119 C C . VAL B 1 154 ? -27.467 -9.786 18.297 1.00 24.43 154 VAL H C 1
ATOM 3120 O O . VAL B 1 154 ? -27.667 -9.557 17.102 1.00 23.98 154 VAL H O 1
ATOM 3124 N N . LEU B 1 155 ? -27.615 -10.986 18.836 1.00 22.47 155 LEU H N 1
ATOM 3125 C CA . LEU B 1 155 ? -27.910 -12.182 17.995 1.00 23.17 155 LEU H CA 1
ATOM 3126 C C . LEU B 1 155 ? -29.127 -12.110 17.108 1.00 20.97 155 LEU H C 1
ATOM 3127 O O . LEU B 1 155 ? -29.106 -12.582 15.983 1.00 20.09 155 LEU H O 1
ATOM 3132 N N . PRO B 1 156 ? -30.218 -11.528 17.610 1.00 20.98 156 PRO H N 1
ATOM 3133 C CA . PRO B 1 156 ? -31.362 -11.399 16.742 1.00 20.38 156 PRO H CA 1
ATOM 3134 C C . PRO B 1 156 ? -31.092 -10.480 15.581 1.00 19.73 156 PRO H C 1
ATOM 3135 O O . PRO B 1 156 ? -31.845 -10.517 14.603 1.00 20.66 156 PRO H O 1
ATOM 3139 N N . ARG B 1 157 ? -30.047 -9.658 15.655 1.00 18.62 157 ARG H N 1
ATOM 3140 C CA . ARG B 1 157 ? -29.731 -8.817 14.489 1.00 17.91 157 ARG H CA 1
ATOM 3141 C C . ARG B 1 157 ? -28.982 -9.590 13.397 1.00 16.82 157 ARG H C 1
ATOM 3142 O O . ARG B 1 157 ? -28.735 -9.050 12.312 1.00 15.35 157 ARG H O 1
ATOM 3150 N N . TRP B 1 158 ? -28.597 -10.829 13.690 1.00 15.58 158 TRP H N 1
ATOM 3151 C CA . TRP B 1 158 ? -27.712 -11.584 12.786 1.00 14.55 158 TRP H CA 1
ATOM 3152 C C . TRP B 1 158 ? -28.479 -12.555 11.923 1.00 15.03 158 TRP H C 1
ATOM 3153 O O . TRP B 1 158 ? -28.021 -12.904 10.847 1.00 15.97 158 TRP H O 1
ATOM 3164 N N . PHE B 1 159 ? -29.644 -13.018 12.387 1.00 15.16 159 PHE H N 1
ATOM 3165 C CA . PHE B 1 159 ? -30.425 -13.979 11.591 1.00 15.57 159 PHE H CA 1
ATOM 3166 C C . PHE B 1 159 ? -31.856 -13.564 11.584 1.00 16.76 159 PHE H C 1
ATOM 3167 O O . PHE B 1 159 ? -32.275 -12.927 12.563 1.00 15.71 159 PHE H O 1
ATOM 3175 N N . THR B 1 160 ? -32.619 -13.918 10.540 1.00 16.76 160 THR H N 1
ATOM 3176 C CA . THR B 1 160 ? -34.078 -13.679 10.600 1.00 17.91 160 THR H CA 1
ATOM 3177 C C . THR B 1 160 ? -34.654 -14.566 11.710 1.00 18.83 160 THR H C 1
ATOM 3178 O O . THR B 1 160 ? -34.009 -15.560 12.123 1.00 17.25 160 THR H O 1
ATOM 3182 N N . ALA B 1 161 ? -35.782 -14.142 12.276 1.00 17.57 161 ALA H N 1
ATOM 3183 C CA . ALA B 1 161 ? -36.520 -14.925 13.282 1.00 18.25 161 ALA H CA 1
ATOM 3184 C C . ALA B 1 161 ? -36.740 -16.360 12.818 1.00 17.45 161 ALA H C 1
ATOM 3185 O O . ALA B 1 161 ? -36.640 -17.319 13.607 1.00 18.96 161 ALA H O 1
ATOM 3187 N N . ASP B 1 162 ? -37.067 -16.519 11.555 1.00 19.07 162 ASP H N 1
ATOM 3188 C CA . ASP B 1 162 ? -37.427 -17.842 11.085 1.00 20.30 162 ASP H CA 1
ATOM 3189 C C . ASP B 1 162 ? -36.184 -18.746 11.079 1.00 20.78 162 ASP H C 1
ATOM 3190 O O . ASP B 1 162 ? -36.264 -19.911 11.435 1.00 20.13 162 ASP H O 1
ATOM 3195 N N . TYR B 1 163 ? -35.052 -18.226 10.617 1.00 18.77 163 TYR H N 1
ATOM 3196 C CA . TYR B 1 163 ? -33.833 -19.056 10.595 1.00 17.67 163 TYR H CA 1
ATOM 3197 C C . TYR B 1 163 ? -33.506 -19.444 12.007 1.00 18.45 163 TYR H C 1
ATOM 3198 O O . TYR B 1 163 ? -33.073 -20.568 12.253 1.00 17.90 163 TYR H O 1
ATOM 3215 N N . GLU B 1 165 ? -35.444 -19.777 14.602 1.00 22.42 165 GLU H N 1
ATOM 3216 C CA . GLU B 1 165 ? -36.408 -20.811 15.048 1.00 22.97 165 GLU H CA 1
ATOM 3217 C C . GLU B 1 165 ? -36.042 -22.194 14.436 1.00 21.97 165 GLU H C 1
ATOM 3218 O O . GLU B 1 165 ? -35.973 -23.161 15.152 1.00 22.02 165 GLU H O 1
ATOM 3224 N N . ARG B 1 166 ? -35.740 -22.236 13.146 1.00 19.41 166 ARG H N 1
ATOM 3225 C CA . ARG B 1 166 ? -35.450 -23.473 12.417 1.00 20.23 166 ARG H CA 1
ATOM 3226 C C . ARG B 1 166 ? -34.082 -24.078 12.777 1.00 18.80 166 ARG H C 1
ATOM 3227 O O . ARG B 1 166 ? -33.886 -25.305 12.644 1.00 17.02 166 ARG H O 1
ATOM 3235 N N . GLU B 1 167 ? -33.146 -23.243 13.271 1.00 17.94 167 GLU H N 1
ATOM 3236 C CA . GLU B 1 167 ? -31.728 -23.643 13.373 1.00 17.00 167 GLU H CA 1
ATOM 3237 C C . GLU B 1 167 ? -31.140 -23.455 14.809 1.00 16.55 167 GLU H C 1
ATOM 3238 O O . GLU B 1 167 ? -30.178 -22.690 15.004 1.00 16.06 167 GLU H O 1
ATOM 3244 N N . PRO B 1 168 ? -31.732 -24.128 15.812 1.00 16.41 168 PRO H N 1
ATOM 3245 C CA . PRO B 1 168 ? -31.312 -23.866 17.174 1.00 17.03 168 PRO H CA 1
ATOM 3246 C C . PRO B 1 168 ? -29.872 -24.361 17.444 1.00 16.57 168 PRO H C 1
ATOM 3247 O O . PRO B 1 168 ? -29.259 -23.840 18.359 1.00 14.95 168 PRO H O 1
ATOM 3251 N N . VAL B 1 169 ? -29.368 -25.375 16.707 1.00 15.26 169 VAL H N 1
ATOM 3252 C CA . VAL B 1 169 ? -28.004 -25.870 16.949 1.00 13.93 169 VAL H CA 1
ATOM 3253 C C . VAL B 1 169 ? -26.973 -24.832 16.406 1.00 12.99 169 VAL H C 1
ATOM 3254 O O . VAL B 1 169 ? -26.009 -24.507 17.099 1.00 14.01 169 VAL H O 1
ATOM 3258 N N . VAL B 1 170 ? -27.184 -24.370 15.177 1.00 13.53 170 VAL H N 1
ATOM 3259 C CA . VAL B 1 170 ? -26.344 -23.288 14.589 1.00 11.86 170 VAL H CA 1
ATOM 3260 C C . VAL B 1 170 ? -26.379 -22.110 15.560 1.00 12.82 170 VAL H C 1
ATOM 3261 O O . VAL B 1 170 ? -25.360 -21.579 15.927 1.00 12.42 170 VAL H O 1
ATOM 3265 N N . LEU B 1 171 ? -27.567 -21.694 16.001 1.00 14.56 171 LEU H N 1
ATOM 3266 C CA . LEU B 1 171 ? -27.604 -20.549 16.954 1.00 14.64 171 LEU H CA 1
ATOM 3267 C C . LEU B 1 171 ? -26.799 -20.764 18.216 1.00 14.69 171 LEU H C 1
ATOM 3268 O O . LEU B 1 171 ? -26.084 -19.849 18.662 1.00 16.69 171 LEU H O 1
ATOM 3273 N N . ALA B 1 172 ? -26.982 -21.924 18.858 1.00 13.21 172 ALA H N 1
ATOM 3274 C CA . ALA B 1 172 ? -26.260 -22.234 20.082 1.00 13.90 172 ALA H CA 1
ATOM 3275 C C . ALA B 1 172 ? -24.739 -22.185 19.885 1.00 14.35 172 ALA H C 1
ATOM 3276 O O . ALA B 1 172 ? -24.002 -21.693 20.750 1.00 11.73 172 ALA H O 1
ATOM 3286 N N . ILE B 1 174 ? -22.982 -20.500 17.511 1.00 14.92 174 ILE H N 1
ATOM 3287 C CA . ILE B 1 174 ? -22.637 -19.100 17.249 1.00 15.87 174 ILE H CA 1
ATOM 3288 C C . ILE B 1 174 ? -22.689 -18.285 18.568 1.00 15.33 174 ILE H C 1
ATOM 3289 O O . ILE B 1 174 ? -21.791 -17.471 18.873 1.00 15.05 174 ILE H O 1
ATOM 3294 N N . ARG B 1 175 ? -23.745 -18.522 19.366 1.00 16.29 175 ARG H N 1
ATOM 3295 C CA . ARG B 1 175 ? -23.906 -17.837 20.644 1.00 17.00 175 ARG H CA 1
ATOM 3296 C C . ARG B 1 175 ? -22.757 -18.220 21.553 1.00 18.69 175 ARG H C 1
ATOM 3297 O O . ARG B 1 175 ? -22.255 -17.367 22.281 1.00 18.11 175 ARG H O 1
ATOM 3305 N N . ASP B 1 176 ? -22.309 -19.493 21.497 1.00 16.95 176 ASP H N 1
ATOM 3306 C CA . ASP B 1 176 ? -21.238 -19.899 22.443 1.00 18.05 176 ASP H CA 1
ATOM 3307 C C . ASP B 1 176 ? -19.993 -19.108 22.149 1.00 16.80 176 ASP H C 1
ATOM 3308 O O . ASP B 1 176 ? -19.286 -18.680 23.072 1.00 16.46 176 ASP H O 1
ATOM 3313 N N . VAL B 1 177 ? -19.704 -18.890 20.879 1.00 13.95 177 VAL H N 1
ATOM 3314 C CA . VAL B 1 177 ? -18.484 -18.133 20.520 1.00 13.56 177 VAL H CA 1
ATOM 3315 C C . VAL B 1 177 ? -18.656 -16.669 20.928 1.00 14.58 177 VAL H C 1
ATOM 3316 O O . VAL B 1 177 ? -17.746 -16.038 21.530 1.00 13.25 177 VAL H O 1
ATOM 3320 N N . PHE B 1 178 ? -19.841 -16.139 20.639 1.00 12.62 178 PHE H N 1
ATOM 3321 C CA . PHE B 1 178 ? -20.106 -14.721 20.987 1.00 14.72 178 PHE H CA 1
ATOM 3322 C C . PHE B 1 178 ? -19.934 -14.515 22.510 1.00 15.00 178 PHE H C 1
ATOM 3323 O O . PHE B 1 178 ? -19.134 -13.694 22.940 1.00 15.50 178 PHE H O 1
ATOM 3331 N N . VAL B 1 179 ? -20.586 -15.340 23.331 1.00 15.01 179 VAL H N 1
ATOM 3332 C CA . VAL B 1 179 ? -20.587 -15.075 24.758 1.00 16.24 179 VAL H CA 1
ATOM 3333 C C . VAL B 1 179 ? -19.254 -15.331 25.427 1.00 16.64 179 VAL H C 1
ATOM 3334 O O . VAL B 1 179 ? -19.074 -14.866 26.534 1.00 15.65 179 VAL H O 1
ATOM 3338 N N . HIS B 1 180 ? -18.340 -16.058 24.766 1.00 14.71 180 HIS H N 1
ATOM 3339 C CA . HIS B 1 180 ? -17.034 -16.291 25.323 1.00 15.40 180 HIS H CA 1
ATOM 3340 C C . HIS B 1 180 ? -15.977 -15.392 24.717 1.00 15.93 180 HIS H C 1
ATOM 3341 O O . HIS B 1 180 ? -14.790 -15.522 25.041 1.00 15.17 180 HIS H O 1
ATOM 3348 N N . THR B 1 181 ? -16.418 -14.424 23.905 1.00 14.68 181 THR H N 1
ATOM 3349 C CA . THR B 1 181 ? -15.476 -13.404 23.377 1.00 17.36 181 THR H CA 1
ATOM 3350 C C . THR B 1 181 ? -14.987 -12.544 24.531 1.00 18.22 181 THR H C 1
ATOM 3351 O O . THR B 1 181 ? -15.796 -12.118 25.369 1.00 17.96 181 THR H O 1
ATOM 3355 N N . ASP B 1 182 ? -13.676 -12.260 24.575 1.00 19.46 182 ASP H N 1
ATOM 3356 C CA . ASP B 1 182 ? -13.162 -11.396 25.619 1.00 20.63 182 ASP H CA 1
ATOM 3357 C C . ASP B 1 182 ? -13.941 -10.033 25.582 1.00 19.34 182 ASP H C 1
ATOM 3358 O O . ASP B 1 182 ? -14.025 -9.393 24.533 1.00 18.57 182 ASP H O 1
ATOM 3363 N N . LYS B 1 183 ? -14.515 -9.610 26.702 1.00 18.92 183 LYS H N 1
ATOM 3364 C CA . LYS B 1 183 ? -15.375 -8.406 26.673 1.00 18.95 183 LYS H CA 1
ATOM 3365 C C . LYS B 1 183 ? -14.629 -7.117 26.351 1.00 18.25 183 LYS H C 1
ATOM 3366 O O . LYS B 1 183 ? -15.165 -6.257 25.664 1.00 17.40 183 LYS H O 1
ATOM 3372 N N . GLU B 1 184 ? -13.386 -7.010 26.843 1.00 16.72 184 GLU H N 1
ATOM 3373 C CA . GLU B 1 184 ? -12.505 -5.866 26.542 1.00 18.42 184 GLU H CA 1
ATOM 3374 C C . GLU B 1 184 ? -12.104 -5.906 25.076 1.00 18.83 184 GLU H C 1
ATOM 3375 O O . GLU B 1 184 ? -12.162 -4.875 24.382 1.00 18.62 184 GLU H O 1
ATOM 3381 N N . GLY B 1 185 ? -11.768 -7.121 24.586 1.00 19.06 185 GLY H N 1
ATOM 3382 C CA . GLY B 1 185 ? -11.450 -7.309 23.158 1.00 18.13 185 GLY H CA 1
ATOM 3383 C C . GLY B 1 185 ? -12.601 -6.861 22.277 1.00 17.07 185 GLY H C 1
ATOM 3384 O O . GLY B 1 185 ? -12.421 -6.171 21.290 1.00 18.09 185 GLY H O 1
ATOM 3385 N N . TYR B 1 186 ? -13.799 -7.281 22.627 1.00 16.53 186 TYR H N 1
ATOM 3386 C CA . TYR B 1 186 ? -15.011 -6.933 21.863 1.00 15.66 186 TYR H CA 1
ATOM 3387 C C . TYR B 1 186 ? -15.261 -5.409 21.905 1.00 16.72 186 TYR H C 1
ATOM 3388 O O . TYR B 1 186 ? -15.414 -4.763 20.881 1.00 17.19 186 TYR H O 1
ATOM 3397 N N . ALA B 1 187 ? -15.323 -4.837 23.101 1.00 17.99 187 ALA H N 1
ATOM 3398 C CA . ALA B 1 187 ? -15.449 -3.374 23.208 1.00 18.92 187 ALA H CA 1
ATOM 3399 C C . ALA B 1 187 ? -14.338 -2.617 22.417 1.00 18.94 187 ALA H C 1
ATOM 3400 O O . ALA B 1 187 ? -14.608 -1.612 21.754 1.00 20.74 187 ALA H O 1
ATOM 3402 N N . SER B 1 188 ? -13.094 -3.080 22.449 1.00 19.56 188 SER H N 1
ATOM 3403 C CA . SER B 1 188 ? -12.068 -2.327 21.713 1.00 19.43 188 SER H CA 1
ATOM 3404 C C . SER B 1 188 ? -12.302 -2.322 20.212 1.00 18.34 188 SER H C 1
ATOM 3405 O O . SER B 1 188 ? -11.911 -1.390 19.525 1.00 16.67 188 SER H O 1
ATOM 3408 N N . ASN B 1 189 ? -12.905 -3.401 19.708 1.00 18.62 189 ASN H N 1
ATOM 3409 C CA . ASN B 1 189 ? -13.267 -3.507 18.288 1.00 17.26 189 ASN H CA 1
ATOM 3410 C C . ASN B 1 189 ? -14.468 -2.635 18.026 1.00 17.24 189 ASN H C 1
ATOM 3411 O O . ASN B 1 189 ? -14.558 -1.994 16.968 1.00 20.10 189 ASN H O 1
ATOM 3416 N N . CYS B 1 190 ? -15.379 -2.534 18.985 1.00 17.20 190 CYS H N 1
ATOM 3417 C CA . CYS B 1 190 ? -16.459 -1.553 18.818 1.00 17.94 190 CYS H CA 1
ATOM 3418 C C . CYS B 1 190 ? -15.899 -0.168 18.514 1.00 17.46 190 CYS H C 1
ATOM 3419 O O . CYS B 1 190 ? -16.336 0.504 17.579 1.00 16.09 190 CYS H O 1
ATOM 3422 N N . GLU B 1 191 ? -14.907 0.212 19.323 1.00 18.18 191 GLU H N 1
ATOM 3423 C CA . GLU B 1 191 ? -14.201 1.476 19.179 1.00 18.96 191 GLU H CA 1
ATOM 3424 C C . GLU B 1 191 ? -13.553 1.596 17.813 1.00 19.34 191 GLU H C 1
ATOM 3425 O O . GLU B 1 191 ? -13.790 2.588 17.086 1.00 18.79 191 GLU H O 1
ATOM 3431 N N . ALA B 1 192 ? -12.826 0.543 17.397 1.00 19.28 192 ALA H N 1
ATOM 3432 C CA . ALA B 1 192 ? -12.269 0.572 16.047 1.00 18.26 192 ALA H CA 1
ATOM 3433 C C . ALA B 1 192 ? -13.241 0.828 14.918 1.00 17.95 192 ALA H C 1
ATOM 3434 O O . ALA B 1 192 ? -12.918 1.580 13.972 1.00 18.02 192 ALA H O 1
ATOM 3436 N N . ILE B 1 193 ? -14.362 0.085 14.910 1.00 16.82 193 ILE H N 1
ATOM 3437 C CA . ILE B 1 193 ? -15.333 0.200 13.841 1.00 16.46 193 ILE H CA 1
ATOM 3438 C C . ILE B 1 193 ? -15.964 1.632 13.890 1.00 17.45 193 ILE H C 1
ATOM 3439 O O . ILE B 1 193 ? -16.151 2.278 12.858 1.00 17.99 193 ILE H O 1
ATOM 3444 N N . ASP B 1 194 ? -16.285 2.097 15.094 1.00 18.85 194 ASP H N 1
ATOM 3445 C CA . ASP B 1 194 ? -16.998 3.408 15.227 1.00 20.86 194 ASP H CA 1
ATOM 3446 C C . ASP B 1 194 ? -16.109 4.531 14.681 1.00 21.00 194 ASP H C 1
ATOM 3447 O O . ASP B 1 194 ? -16.601 5.476 14.044 1.00 21.83 194 ASP H O 1
ATOM 3452 N N . ALA B 1 195 ? -14.794 4.398 14.881 1.00 22.50 195 ALA H N 1
ATOM 3453 C CA . ALA B 1 195 ? -13.836 5.437 14.443 1.00 23.13 195 ALA H CA 1
ATOM 3454 C C . ALA B 1 195 ? -13.500 5.399 12.960 1.00 24.77 195 ALA H C 1
ATOM 3455 O O . ALA B 1 195 ? -13.054 6.390 12.397 1.00 25.27 195 ALA H O 1
ATOM 3457 N N . ALA B 1 196 ? -13.724 4.261 12.313 1.00 25.39 196 ALA H N 1
ATOM 3458 C CA . ALA B 1 196 ? -13.352 4.075 10.925 1.00 26.13 196 ALA H CA 1
ATOM 3459 C C . ALA B 1 196 ? -14.444 4.560 10.022 1.00 26.99 196 ALA H C 1
ATOM 3460 O O . ALA B 1 196 ? -15.559 4.034 9.968 1.00 29.05 196 ALA H O 1
ATOM 3462 N N . ASP B 1 197 ? -14.128 5.575 9.261 1.00 27.69 197 ASP H N 1
ATOM 3463 C CA . ASP B 1 197 ? -15.061 5.998 8.250 1.00 26.75 197 ASP H CA 1
ATOM 3464 C C . ASP B 1 197 ? -14.248 5.967 6.982 1.00 26.85 197 ASP H C 1
ATOM 3465 O O . ASP B 1 197 ? -13.419 6.872 6.713 1.00 25.96 197 ASP H O 1
ATOM 3470 N N . LEU B 1 198 ? -14.462 4.894 6.220 1.00 24.90 198 LEU H N 1
ATOM 3471 C CA . LEU B 1 198 ? -13.707 4.668 5.002 1.00 24.14 198 LEU H CA 1
ATOM 3472 C C . LEU B 1 198 ? -14.423 5.168 3.767 1.00 23.22 198 LEU H C 1
ATOM 3473 O O . LEU B 1 198 ? -14.008 4.888 2.648 1.00 22.96 198 LEU H O 1
ATOM 3478 N N . ARG B 1 199 ? -15.498 5.922 3.969 1.00 22.21 199 ARG H N 1
ATOM 3479 C CA . ARG B 1 199 ? -16.229 6.450 2.861 1.00 23.23 199 ARG H CA 1
ATOM 3480 C C . ARG B 1 199 ? -15.372 7.341 1.921 1.00 23.58 199 ARG H C 1
ATOM 3481 O O . ARG B 1 199 ? -15.525 7.246 0.733 1.00 23.28 199 ARG H O 1
ATOM 3489 N N . PRO B 1 200 ? -14.494 8.216 2.443 1.00 25.42 200 PRO H N 1
ATOM 3490 C CA . PRO B 1 200 ? -13.726 9.009 1.423 1.00 27.15 200 PRO H CA 1
ATOM 3491 C C . PRO B 1 200 ? -12.725 8.154 0.624 1.00 29.32 200 PRO H C 1
ATOM 3492 O O . PRO B 1 200 ? -12.459 8.449 -0.543 1.00 29.71 200 PRO H O 1
ATOM 3496 N N . GLU B 1 201 ? -12.238 7.059 1.236 1.00 29.96 201 GLU H N 1
ATOM 3497 C CA . GLU B 1 201 ? -11.246 6.170 0.617 1.00 31.03 201 GLU H CA 1
ATOM 3498 C C . GLU B 1 201 ? -11.793 5.153 -0.396 1.00 31.10 201 GLU H C 1
ATOM 3499 O O . GLU B 1 201 ? -11.030 4.575 -1.179 1.00 31.00 201 GLU H O 1
ATOM 3505 N N . ALA B 1 202 ? -13.090 4.865 -0.352 1.00 31.53 202 ALA H N 1
ATOM 3506 C CA . ALA B 1 202 ? -13.633 3.777 -1.172 1.00 31.63 202 ALA H CA 1
ATOM 3507 C C . ALA B 1 202 ? -13.547 4.108 -2.641 1.00 32.62 202 ALA H C 1
ATOM 3508 O O . ALA B 1 202 ? -13.171 3.252 -3.433 1.00 31.51 202 ALA H O 1
ATOM 3510 N N . PRO B 1 203 ? -13.921 5.354 -3.031 1.00 33.18 203 PRO H N 1
ATOM 3511 C CA . PRO B 1 203 ? -13.792 5.628 -4.455 1.00 33.89 203 PRO H CA 1
ATOM 3512 C C . PRO B 1 203 ? -12.409 5.408 -5.024 1.00 33.25 203 PRO H C 1
ATOM 3513 O O . PRO B 1 203 ? -12.293 5.289 -6.217 1.00 34.03 203 PRO H O 1
ATOM 3517 N N . GLY B 1 204 ? -11.397 5.310 -4.161 1.00 34.55 204 GLY H N 1
ATOM 3518 C CA . GLY B 1 204 ? -9.991 5.080 -4.549 1.00 34.04 204 GLY H CA 1
ATOM 3519 C C . GLY B 1 204 ? -9.534 3.646 -4.828 1.00 34.69 204 GLY H C 1
ATOM 3520 O O . GLY B 1 204 ? -8.372 3.435 -5.227 1.00 34.62 204 GLY H O 1
ATOM 3521 N N .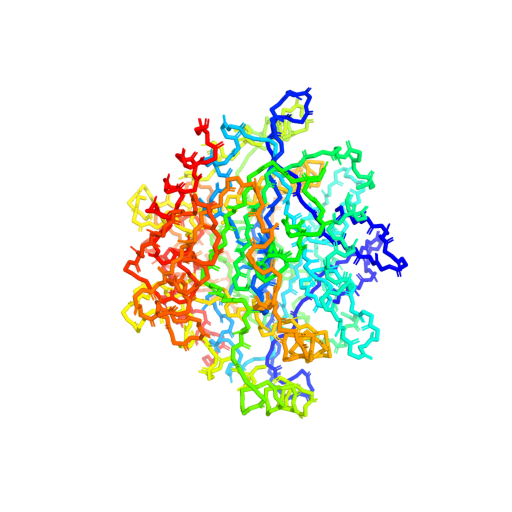 ILE B 1 205 ? -10.438 2.666 -4.616 1.00 33.35 205 ILE H N 1
ATOM 3522 C CA . ILE B 1 205 ? -10.144 1.239 -4.767 1.00 31.43 205 ILE H CA 1
ATOM 3523 C C . ILE B 1 205 ? -9.957 0.800 -6.213 1.00 31.08 205 ILE H C 1
ATOM 3524 O O . ILE B 1 205 ? -10.829 0.992 -7.050 1.00 30.12 205 ILE H O 1
ATOM 3529 N N . LYS B 1 206 ? -8.831 0.144 -6.481 1.00 31.67 206 LYS H N 1
ATOM 3530 C CA . LYS B 1 206 ? -8.458 -0.196 -7.855 1.00 31.86 206 LYS H CA 1
ATOM 3531 C C . LYS B 1 206 ? -8.643 -1.639 -8.283 1.00 31.58 206 LYS H C 1
ATOM 3532 O O . LYS B 1 206 ? -8.261 -1.962 -9.393 1.00 32.34 206 LYS H O 1
ATOM 3538 N N . VAL B 1 207 ? -9.240 -2.507 -7.448 1.00 29.75 207 VAL H N 1
ATOM 3539 C CA . VAL B 1 207 ? -9.313 -3.975 -7.755 1.00 28.75 207 VAL H CA 1
ATOM 3540 C C . VAL B 1 207 ? -10.760 -4.413 -7.952 1.00 27.01 207 VAL H C 1
ATOM 3541 O O . VAL B 1 207 ? -11.683 -3.690 -7.502 1.00 28.57 207 VAL H O 1
ATOM 3545 N N . PRO B 1 208 ? -11.005 -5.514 -8.687 1.00 25.56 208 PRO H N 1
ATOM 3546 C CA . PRO B 1 208 ? -12.363 -5.948 -8.838 1.00 24.91 208 PRO H CA 1
ATOM 3547 C C . PRO B 1 208 ? -13.031 -6.202 -7.468 1.00 23.81 208 PRO H C 1
ATOM 3548 O O . PRO B 1 208 ? -12.435 -6.846 -6.600 1.00 23.82 208 PRO H O 1
ATOM 3552 N N . ALA B 1 209 ? -14.233 -5.666 -7.270 1.00 22.57 209 ALA H N 1
ATOM 3553 C CA . ALA B 1 209 ? -14.937 -5.824 -6.004 1.00 21.82 209 ALA H CA 1
ATOM 3554 C C . ALA B 1 209 ? -16.322 -6.423 -6.212 1.00 21.23 209 ALA H C 1
ATOM 3555 O O . ALA B 1 209 ? -16.960 -6.265 -7.279 1.00 20.38 209 ALA H O 1
ATOM 3557 N N . LEU B 1 210 ? -16.733 -7.225 -5.224 1.00 19.41 210 LEU H N 1
ATOM 3558 C CA . LEU B 1 210 ? -18.099 -7.733 -5.121 1.00 18.55 210 LEU H CA 1
ATOM 3559 C C . LEU B 1 210 ? -18.664 -7.216 -3.789 1.00 18.59 210 LEU H C 1
ATOM 3560 O O . LEU B 1 210 ? -18.016 -7.293 -2.745 1.00 17.29 210 LEU H O 1
ATOM 3565 N N . VAL B 1 211 ? -19.869 -6.692 -3.801 1.00 18.51 211 VAL H N 1
ATOM 3566 C CA . VAL B 1 211 ? -20.476 -6.292 -2.521 1.00 17.94 211 VAL H CA 1
ATOM 3567 C C . VAL B 1 211 ? -21.677 -7.199 -2.316 1.00 17.61 211 VAL H C 1
ATOM 3568 O O . VAL B 1 211 ? -22.484 -7.281 -3.183 1.00 18.72 211 VAL H O 1
ATOM 3572 N N . ILE B 1 212 ? -21.740 -7.921 -1.188 1.00 16.89 212 ILE H N 1
ATOM 3573 C CA . ILE B 1 212 ? -22.873 -8.765 -0.857 1.00 16.99 212 ILE H CA 1
ATOM 3574 C C . ILE B 1 212 ? -23.562 -8.080 0.332 1.00 16.25 212 ILE H C 1
ATOM 3575 O O . ILE B 1 212 ? -22.894 -7.661 1.279 1.00 16.47 212 ILE H O 1
ATOM 3580 N N . SER B 1 213 ? -24.878 -7.949 0.267 1.00 16.30 213 SER H N 1
ATOM 3581 C CA . SER B 1 213 ? -25.652 -7.351 1.353 1.00 16.57 213 SER H CA 1
ATOM 3582 C C . SER B 1 213 ? -26.900 -8.269 1.618 1.00 16.47 213 SER H C 1
ATOM 3583 O O . SER B 1 213 ? -27.315 -9.036 0.730 1.00 19.30 213 SER H O 1
ATOM 3586 N N . GLY B 1 214 ? -27.462 -8.205 2.820 1.00 16.64 214 GLY H N 1
ATOM 3587 C CA . GLY B 1 214 ? -28.622 -9.038 3.181 1.00 16.06 214 GLY H CA 1
ATOM 3588 C C . GLY B 1 214 ? -29.858 -8.127 3.191 1.00 17.42 214 GLY H C 1
ATOM 3589 O O . GLY B 1 214 ? -29.850 -7.025 3.769 1.00 16.14 214 GLY H O 1
ATOM 3590 N N . THR B 1 215 ? -30.923 -8.540 2.555 1.00 18.96 215 THR H N 1
ATOM 3591 C CA . THR B 1 215 ? -32.044 -7.578 2.486 1.00 21.72 215 THR H CA 1
ATOM 3592 C C . THR B 1 215 ? -32.609 -7.255 3.863 1.00 21.64 215 THR H C 1
ATOM 3593 O O . THR B 1 215 ? -33.100 -6.161 4.065 1.00 20.33 215 THR H O 1
ATOM 3597 N N . HIS B 1 216 ? -32.449 -8.184 4.822 1.00 20.58 216 HIS H N 1
ATOM 3598 C CA . HIS B 1 216 ? -32.935 -7.982 6.181 1.00 19.45 216 HIS H CA 1
ATOM 3599 C C . HIS B 1 216 ? -31.900 -7.503 7.173 1.00 19.10 216 HIS H C 1
ATOM 3600 O O . HIS B 1 216 ? -32.194 -7.386 8.356 1.00 18.78 216 HIS H O 1
ATOM 3607 N N . ASP B 1 217 ? -30.685 -7.206 6.712 1.00 17.89 217 ASP H N 1
ATOM 3608 C CA . ASP B 1 217 ? -29.605 -6.735 7.578 1.00 19.05 217 ASP H CA 1
ATOM 3609 C C . ASP B 1 217 ? -29.875 -5.262 7.998 1.00 20.14 217 ASP H C 1
ATOM 3610 O O . ASP B 1 217 ? -30.027 -4.392 7.154 1.00 19.98 217 ASP H O 1
ATOM 3615 N N . LEU B 1 218 ? -29.930 -5.003 9.303 1.00 20.01 218 LEU H N 1
ATOM 3616 C CA . LEU B 1 218 ? -30.137 -3.670 9.834 1.00 20.02 218 LEU H CA 1
ATOM 3617 C C . LEU B 1 218 ? -28.821 -3.144 10.348 1.00 21.18 218 LEU H C 1
ATOM 3618 O O . LEU B 1 218 ? -28.629 -1.932 10.472 1.00 22.38 218 LEU H O 1
ATOM 3623 N N . ALA B 1 219 ? -27.897 -4.052 10.607 1.00 19.24 219 ALA H N 1
ATOM 3624 C CA . ALA B 1 219 ? -26.621 -3.667 11.128 1.00 18.58 219 ALA H CA 1
ATOM 3625 C C . ALA B 1 219 ? -25.752 -3.057 10.014 1.00 18.52 219 ALA H C 1
ATOM 3626 O O . ALA B 1 219 ? -24.988 -2.125 10.250 1.00 19.13 219 ALA H O 1
ATOM 3628 N N . ALA B 1 220 ? -25.874 -3.597 8.824 1.00 18.55 220 ALA H N 1
ATOM 3629 C CA . ALA B 1 220 ? -25.239 -3.015 7.635 1.00 19.41 220 ALA H CA 1
ATOM 3630 C C . ALA B 1 220 ? -26.274 -3.191 6.567 1.00 19.15 220 ALA H C 1
ATOM 3631 O O . ALA B 1 220 ? -26.646 -4.323 6.217 1.00 20.66 220 ALA H O 1
ATOM 3633 N N . THR B 1 221 ? -26.779 -2.082 6.010 1.00 19.31 221 THR H N 1
ATOM 3634 C CA . THR B 1 221 ? -27.970 -2.146 5.186 1.00 19.52 221 THR H CA 1
ATOM 3635 C C . THR B 1 221 ? -27.665 -2.362 3.710 1.00 20.48 221 THR H C 1
ATOM 3636 O O . THR B 1 221 ? -26.557 -1.997 3.245 1.00 20.64 221 THR H O 1
ATOM 3640 N N . PRO B 1 222 ? -28.648 -2.885 2.949 1.00 19.59 222 PRO H N 1
ATOM 3641 C CA . PRO B 1 222 ? -28.585 -2.920 1.460 1.00 21.26 222 PRO H CA 1
ATOM 3642 C C . PRO B 1 222 ? -28.192 -1.541 0.875 1.00 22.27 222 PRO H C 1
ATOM 3643 O O . PRO B 1 222 ? -27.231 -1.434 0.077 1.00 21.37 222 PRO H O 1
ATOM 3647 N N . ALA B 1 223 ? -28.851 -0.471 1.350 1.00 22.34 223 ALA H N 1
ATOM 3648 C CA . ALA B 1 223 ? -28.556 0.881 0.890 1.00 22.40 223 ALA H CA 1
ATOM 3649 C C . ALA B 1 223 ? -27.056 1.209 1.069 1.00 22.26 223 ALA H C 1
ATOM 3650 O O . ALA B 1 223 ? -26.386 1.802 0.214 1.00 22.02 223 ALA H O 1
ATOM 3652 N N . GLN B 1 224 ? -26.490 0.805 2.169 1.00 20.99 224 GLN H N 1
ATOM 3653 C CA . GLN B 1 224 ? -25.083 1.069 2.328 1.00 21.67 224 GLN H CA 1
ATOM 3654 C C . GLN B 1 224 ? -24.178 0.223 1.423 1.00 21.64 224 GLN H C 1
ATOM 3655 O O . GLN B 1 224 ? -23.026 0.621 1.125 1.00 21.29 224 GLN H O 1
ATOM 3661 N N . GLY B 1 225 ? -24.696 -0.953 1.090 1.00 21.86 225 GLY H N 1
ATOM 3662 C CA . GLY B 1 225 ? -24.088 -1.947 0.227 1.00 22.39 225 GLY H CA 1
ATOM 3663 C C . GLY B 1 225 ? -24.003 -1.394 -1.185 1.00 23.49 225 GLY H C 1
ATOM 3664 O O . GLY B 1 225 ? -22.948 -1.424 -1.788 1.00 22.21 225 GLY H O 1
ATOM 3665 N N . ARG B 1 226 ? -25.134 -0.916 -1.706 1.00 25.00 226 ARG H N 1
ATOM 3666 C CA . ARG B 1 226 ? -25.170 -0.114 -2.945 1.00 24.39 226 ARG H CA 1
ATOM 3667 C C . ARG B 1 226 ? -24.246 1.123 -3.003 1.00 26.71 226 ARG H C 1
ATOM 3668 O O . ARG B 1 226 ? -23.525 1.307 -3.984 1.00 28.11 226 ARG H O 1
ATOM 3676 N N . GLU B 1 227 ? -24.213 1.961 -1.967 1.00 26.95 227 GLU H N 1
ATOM 3677 C CA . GLU B 1 227 ? -23.308 3.114 -1.987 1.00 28.09 227 GLU H CA 1
ATOM 3678 C C . GLU B 1 227 ? -21.870 2.617 -2.119 1.00 27.12 227 GLU H C 1
ATOM 3679 O O . GLU B 1 227 ? -21.054 3.199 -2.847 1.00 25.04 227 GLU H O 1
ATOM 3685 N N . LEU B 1 228 ? -21.572 1.552 -1.364 1.00 25.24 228 LEU H N 1
ATOM 3686 C CA . LEU B 1 228 ? -20.241 0.998 -1.404 1.00 25.00 228 LEU H CA 1
ATOM 3687 C C . LEU B 1 228 ? -19.923 0.532 -2.817 1.00 23.96 228 LEU H C 1
ATOM 3688 O O . LEU B 1 228 ? -18.856 0.859 -3.331 1.00 24.01 228 LEU H O 1
ATOM 3693 N N . ALA B 1 229 ? -20.845 -0.194 -3.442 1.00 22.93 229 ALA H N 1
ATOM 3694 C CA . ALA B 1 229 ? -20.609 -0.770 -4.739 1.00 24.38 229 ALA H CA 1
ATOM 3695 C C . ALA B 1 229 ? -20.496 0.390 -5.743 1.00 25.47 229 ALA H C 1
ATOM 3696 O O . ALA B 1 229 ? -19.791 0.279 -6.760 1.00 26.24 229 ALA H O 1
ATOM 3698 N N . GLN B 1 230 ? -21.191 1.492 -5.474 1.00 26.06 230 GLN H N 1
ATOM 3699 C CA . GLN B 1 230 ? -21.226 2.559 -6.472 1.00 26.50 230 GLN H CA 1
ATOM 3700 C C . GLN B 1 230 ? -19.991 3.437 -6.339 1.00 26.49 230 GLN H C 1
ATOM 3701 O O . GLN B 1 230 ? -19.541 4.028 -7.329 1.00 25.44 230 GLN H O 1
ATOM 3707 N N . ALA B 1 231 ? -19.411 3.500 -5.143 1.00 25.46 231 ALA H N 1
ATOM 3708 C CA . ALA B 1 231 ? -18.130 4.214 -4.988 1.00 26.26 231 ALA H CA 1
ATOM 3709 C C . ALA B 1 231 ? -16.988 3.527 -5.743 1.00 26.24 231 ALA H C 1
ATOM 3710 O O . ALA B 1 231 ? -15.991 4.176 -6.108 1.00 26.57 231 ALA H O 1
ATOM 3712 N N . ILE B 1 232 ? -17.110 2.220 -5.948 1.00 25.49 232 ILE H N 1
ATOM 3713 C CA . ILE B 1 232 ? -15.943 1.431 -6.406 1.00 25.15 232 ILE H CA 1
ATOM 3714 C C . ILE B 1 232 ? -16.036 1.160 -7.903 1.00 25.85 232 ILE H C 1
ATOM 3715 O O . ILE B 1 232 ? -17.012 0.533 -8.340 1.00 23.27 232 ILE H O 1
ATOM 3720 N N . ALA B 1 233 ? -15.024 1.637 -8.674 1.00 26.98 233 ALA H N 1
ATOM 3721 C CA . ALA B 1 233 ? -15.083 1.454 -10.149 1.00 27.81 233 ALA H CA 1
ATOM 3722 C C . ALA B 1 233 ? -15.261 -0.024 -10.496 1.00 28.62 233 ALA H C 1
ATOM 3723 O O . ALA B 1 233 ? -14.489 -0.869 -10.032 1.00 28.17 233 ALA H O 1
ATOM 3725 N N . GLY B 1 234 ? -16.277 -0.335 -11.295 1.00 27.80 234 GLY H N 1
ATOM 3726 C CA . GLY B 1 234 ? -16.491 -1.720 -11.714 1.00 29.51 234 GLY H CA 1
ATOM 3727 C C . GLY B 1 234 ? -16.964 -2.723 -10.641 1.00 29.65 234 GLY H C 1
ATOM 3728 O O . GLY B 1 234 ? -17.126 -3.906 -10.953 1.00 30.96 234 GLY H O 1
ATOM 3729 N N . ALA B 1 235 ? -17.206 -2.272 -9.404 1.00 28.69 235 ALA H N 1
ATOM 3730 C CA . ALA B 1 235 ? -17.714 -3.158 -8.324 1.00 28.79 235 ALA H CA 1
ATOM 3731 C C . ALA B 1 235 ? -19.047 -3.751 -8.720 1.00 28.40 235 ALA H C 1
ATOM 3732 O O . ALA B 1 235 ? -19.758 -3.184 -9.538 1.00 29.10 235 ALA H O 1
ATOM 3734 N N . ARG B 1 236 ? -19.407 -4.894 -8.180 1.00 27.42 236 ARG H N 1
ATOM 3735 C CA . ARG B 1 236 ? -20.715 -5.422 -8.482 1.00 26.83 236 ARG H CA 1
ATOM 3736 C C . ARG B 1 236 ? -21.483 -5.672 -7.188 1.00 26.31 236 ARG H C 1
ATOM 3737 O O . ARG B 1 236 ? -20.857 -5.926 -6.171 1.00 26.07 236 ARG H O 1
ATOM 3745 N N . TYR B 1 237 ? -22.813 -5.592 -7.224 1.00 25.39 237 TYR H N 1
ATOM 3746 C CA . TYR B 1 237 ? -23.652 -5.664 -6.001 1.00 24.98 237 TYR H CA 1
ATOM 3747 C C . TYR B 1 237 ? -24.563 -6.909 -6.070 1.00 23.98 237 TYR H C 1
ATOM 3748 O O . TYR B 1 237 ? -25.153 -7.157 -7.074 1.00 23.45 237 TYR H O 1
ATOM 3757 N N . VAL B 1 238 ? -24.631 -7.691 -5.007 1.00 22.54 238 VAL H N 1
ATOM 3758 C CA . VAL B 1 238 ? -25.526 -8.865 -4.954 1.00 21.18 238 VAL H CA 1
ATOM 3759 C C . VAL B 1 238 ? -26.207 -8.883 -3.582 1.00 21.42 238 VAL H C 1
ATOM 3760 O O . VAL B 1 238 ? -25.570 -8.721 -2.546 1.00 21.60 238 VAL H O 1
ATOM 3764 N N . GLU B 1 239 ? -27.513 -9.095 -3.579 1.00 20.68 239 GLU H N 1
ATOM 3765 C CA . GLU B 1 239 ? -28.282 -9.001 -2.376 1.00 21.49 239 GLU H CA 1
ATOM 3766 C C . GLU B 1 239 ? -28.896 -10.370 -2.127 1.00 20.54 239 GLU H C 1
ATOM 3767 O O . GLU B 1 239 ? -29.478 -10.965 -3.016 1.00 20.72 239 GLU H O 1
ATOM 3773 N N . LEU B 1 240 ? -28.698 -10.886 -0.924 1.00 19.67 240 LEU H N 1
ATOM 3774 C CA . LEU B 1 240 ? -29.192 -12.179 -0.566 1.00 18.29 240 LEU H CA 1
ATOM 3775 C C . LEU B 1 240 ? -30.343 -12.060 0.409 1.00 19.60 240 LEU H C 1
ATOM 3776 O O . LEU B 1 240 ? -30.369 -11.135 1.207 1.00 19.28 240 LEU H O 1
ATOM 3781 N N . ASP B 1 241 ? -31.278 -12.996 0.325 1.00 19.28 241 ASP H N 1
ATOM 3782 C CA . ASP B 1 241 ? -32.410 -13.070 1.255 1.00 20.80 241 ASP H CA 1
ATOM 3783 C C . ASP B 1 241 ? -32.009 -13.530 2.662 1.00 19.94 241 ASP H C 1
ATOM 3784 O O . ASP B 1 241 ? -32.367 -14.626 3.106 1.00 19.23 241 ASP H O 1
ATOM 3789 N N . ALA B 1 242 ? -31.303 -12.645 3.358 1.00 18.76 242 ALA H N 1
ATOM 3790 C CA . ALA B 1 242 ? -30.750 -12.978 4.644 1.00 19.13 242 ALA H CA 1
ATOM 3791 C C . ALA B 1 242 ? -30.617 -11.703 5.455 1.00 17.53 242 ALA H C 1
ATOM 3792 O O . ALA B 1 242 ? -30.853 -10.599 4.962 1.00 18.83 242 ALA H O 1
ATOM 3794 N N . SER B 1 243 ? -30.299 -11.859 6.718 1.00 16.05 243 SER H N 1
ATOM 3795 C CA . SER B 1 243 ? -29.960 -10.741 7.587 1.00 16.77 243 SER H CA 1
ATOM 3796 C C . SER B 1 243 ? -28.425 -10.612 7.558 1.00 16.74 243 SER H C 1
ATOM 3797 O O . SER B 1 243 ? -27.798 -10.783 6.499 1.00 16.56 243 SER H O 1
ATOM 3800 N N . HIS B 1 244 ? -27.821 -10.400 8.715 1.00 15.83 244 HIS H N 1
ATOM 3801 C CA . HIS B 1 244 ? -26.490 -9.860 8.783 1.00 14.50 244 HIS H CA 1
ATOM 3802 C C . HIS B 1 244 ? -25.388 -10.946 8.560 1.00 14.77 244 HIS H C 1
ATOM 3803 O O . HIS B 1 244 ? -24.359 -10.659 7.957 1.00 14.11 244 HIS H O 1
ATOM 3810 N N . ILE B 1 245 ? -25.611 -12.176 9.048 1.00 12.63 245 ILE H N 1
ATOM 3811 C CA . ILE B 1 245 ? -24.578 -13.233 8.898 1.00 11.26 245 ILE H CA 1
ATOM 3812 C C . ILE B 1 245 ? -25.038 -14.110 7.745 1.00 13.04 245 ILE H C 1
ATOM 3813 O O . ILE B 1 245 ? -25.519 -15.280 7.950 1.00 13.02 245 ILE H O 1
ATOM 3818 N N . SER B 1 246 ? -25.031 -13.512 6.536 1.00 12.64 246 SER H N 1
ATOM 3819 C CA . SER B 1 246 ? -25.614 -14.121 5.340 1.00 14.90 246 SER H CA 1
ATOM 3820 C C . SER B 1 246 ? -24.873 -15.342 4.822 1.00 13.95 246 SER H C 1
ATOM 3821 O O . SER B 1 246 ? -25.450 -16.168 4.111 1.00 14.47 246 SER H O 1
ATOM 3824 N N . ASN B 1 247 ? -23.592 -15.444 5.155 1.00 13.43 247 ASN H N 1
ATOM 3825 C CA . ASN B 1 247 ? -22.831 -16.645 4.707 1.00 13.30 247 ASN H CA 1
ATOM 3826 C C . ASN B 1 247 ? -23.272 -17.916 5.468 1.00 12.09 247 ASN H C 1
ATOM 3827 O O . ASN B 1 247 ? -22.952 -19.048 5.064 1.00 13.97 247 ASN H O 1
ATOM 3832 N N . ILE B 1 248 ? -23.935 -17.730 6.600 1.00 12.60 248 ILE H N 1
ATOM 3833 C CA . ILE B 1 248 ? -24.609 -18.817 7.303 1.00 13.73 248 ILE H CA 1
ATOM 3834 C C . ILE B 1 248 ? -26.057 -19.026 6.913 1.00 14.51 248 ILE H C 1
ATOM 3835 O O . ILE B 1 248 ? -26.441 -20.113 6.481 1.00 15.15 248 ILE H O 1
ATOM 3840 N N . GLU B 1 249 ? -26.872 -17.986 7.060 1.00 15.43 249 GLU H N 1
ATOM 3841 C CA . GLU B 1 249 ? -28.273 -18.108 6.700 1.00 15.92 249 GLU H CA 1
ATOM 3842 C C . GLU B 1 249 ? -28.516 -18.496 5.224 1.00 15.35 249 GLU H C 1
ATOM 3843 O O . GLU B 1 249 ? -29.417 -19.257 4.941 1.00 14.59 249 GLU H O 1
ATOM 3849 N N . ARG B 1 250 ? -27.756 -17.956 4.270 1.00 15.60 250 ARG H N 1
ATOM 3850 C CA . ARG B 1 250 ? -27.899 -18.346 2.902 1.00 15.22 250 ARG H CA 1
ATOM 3851 C C . ARG B 1 250 ? -26.555 -18.838 2.451 1.00 16.02 250 ARG H C 1
ATOM 3852 O O . ARG B 1 250 ? -26.001 -18.330 1.447 1.00 15.27 250 ARG H O 1
ATOM 3860 N N . ALA B 1 251 ? -26.026 -19.833 3.151 1.00 15.34 251 ALA H N 1
ATOM 3861 C CA . ALA B 1 251 ? -24.679 -20.385 2.859 1.00 15.00 251 ALA H CA 1
ATOM 3862 C C . ALA B 1 251 ? -24.470 -20.769 1.422 1.00 15.87 251 ALA H C 1
ATOM 3863 O O . ALA B 1 251 ? -23.516 -20.356 0.784 1.00 13.99 251 ALA H O 1
ATOM 3865 N N . ASP B 1 252 ? -25.391 -21.569 0.876 1.00 16.34 252 ASP H N 1
ATOM 3866 C CA . ASP B 1 252 ? -25.176 -22.056 -0.457 1.00 18.28 252 ASP H CA 1
ATOM 3867 C C . ASP B 1 252 ? -25.075 -20.969 -1.519 1.00 18.16 252 ASP H C 1
ATOM 3868 O O . ASP B 1 252 ? -24.162 -21.023 -2.361 1.00 17.28 252 ASP H O 1
ATOM 3873 N N . ALA B 1 253 ? -25.953 -19.964 -1.460 1.00 16.63 253 ALA H N 1
ATOM 3874 C CA . ALA B 1 253 ? -25.954 -18.886 -2.423 1.00 15.43 253 ALA H CA 1
ATOM 3875 C C . ALA B 1 253 ? -24.780 -17.997 -2.199 1.00 16.69 253 ALA H C 1
ATOM 3876 O O . ALA B 1 253 ? -24.185 -17.497 -3.166 1.00 17.48 253 ALA H O 1
ATOM 3878 N N . PHE B 1 254 ? -24.432 -17.775 -0.917 1.00 16.33 254 PHE H N 1
ATOM 3879 C CA . PHE B 1 254 ? -23.279 -16.933 -0.576 1.00 14.48 254 PHE H CA 1
ATOM 3880 C C . PHE B 1 254 ? -21.980 -17.544 -1.155 1.00 15.28 254 PHE H C 1
ATOM 3881 O O . PHE B 1 254 ? -21.187 -16.829 -1.807 1.00 14.70 254 PHE H O 1
ATOM 3889 N N . THR B 1 255 ? -21.769 -18.826 -0.870 1.00 15.02 255 THR H N 1
ATOM 3890 C CA . THR B 1 255 ? -20.638 -19.566 -1.384 1.00 16.82 255 THR H CA 1
ATOM 3891 C C . THR B 1 255 ? -20.511 -19.488 -2.909 1.00 16.91 255 THR H C 1
ATOM 3892 O O . THR B 1 255 ? -19.466 -19.081 -3.438 1.00 17.33 255 THR H O 1
ATOM 3896 N N . LYS B 1 256 ? -21.585 -19.812 -3.600 1.00 17.09 256 LYS H N 1
ATOM 3897 C CA . LYS B 1 256 ? -21.637 -19.730 -5.046 1.00 18.49 256 LYS H CA 1
ATOM 3898 C C . LYS B 1 256 ? -21.272 -18.342 -5.545 1.00 18.56 256 LYS H C 1
ATOM 3899 O O . LYS B 1 256 ? -20.449 -18.205 -6.474 1.00 17.02 256 LYS H O 1
ATOM 3905 N N . THR B 1 257 ? -21.896 -17.315 -4.947 1.00 17.36 257 THR H N 1
ATOM 3906 C CA . THR B 1 257 ? -21.645 -15.965 -5.393 1.00 17.80 257 THR H CA 1
ATOM 3907 C C . THR B 1 257 ? -20.165 -15.597 -5.276 1.00 17.25 257 THR H C 1
ATOM 3908 O O . THR B 1 257 ? -19.588 -15.060 -6.213 1.00 17.07 257 THR H O 1
ATOM 3912 N N . VAL B 1 258 ? -19.584 -15.864 -4.111 1.00 15.64 258 VAL H N 1
ATOM 3913 C CA . VAL B 1 258 ? -18.208 -15.534 -3.831 1.00 16.42 258 VAL H CA 1
ATOM 3914 C C . VAL B 1 258 ? -17.295 -16.387 -4.736 1.00 17.22 258 VAL H C 1
ATOM 3915 O O . VAL B 1 258 ? -16.376 -15.838 -5.316 1.00 17.74 258 VAL H O 1
ATOM 3919 N N . VAL B 1 259 ? -17.615 -17.671 -4.929 1.00 17.75 259 VAL H N 1
ATOM 3920 C CA . VAL B 1 259 ? -16.742 -18.518 -5.761 1.00 19.34 259 VAL H CA 1
ATOM 3921 C C . VAL B 1 259 ? -16.761 -18.053 -7.237 1.00 19.88 259 VAL H C 1
ATOM 3922 O O . VAL B 1 259 ? -15.695 -17.909 -7.846 1.00 20.28 259 VAL H O 1
ATOM 3926 N N . ASP B 1 260 ? -17.949 -17.778 -7.805 1.00 21.24 260 ASP H N 1
ATOM 3927 C CA . ASP B 1 260 ? -18.037 -17.437 -9.224 1.00 22.08 260 ASP H CA 1
ATOM 3928 C C . ASP B 1 260 ? -17.339 -16.104 -9.457 1.00 21.41 260 ASP H C 1
ATOM 3929 O O . ASP B 1 260 ? -16.589 -15.950 -10.434 1.00 22.49 260 ASP H O 1
ATOM 3934 N N . PHE B 1 261 ? -17.531 -15.153 -8.536 1.00 20.76 261 PHE H N 1
ATOM 3935 C CA . PHE B 1 261 ? -16.882 -13.841 -8.626 1.00 19.32 261 PHE H CA 1
ATOM 3936 C C . PHE B 1 261 ? -15.363 -13.964 -8.550 1.00 19.49 261 PHE H C 1
ATOM 3937 O O . PHE B 1 261 ? -14.651 -13.313 -9.297 1.00 17.39 261 PHE H O 1
ATOM 3945 N N . LEU B 1 262 ? -14.851 -14.779 -7.644 1.00 19.98 262 LEU H N 1
ATOM 3946 C CA . LEU B 1 262 ? -13.394 -14.783 -7.437 1.00 22.17 262 LEU H CA 1
ATOM 3947 C C . LEU B 1 262 ? -12.648 -15.614 -8.487 1.00 24.45 262 LEU H C 1
ATOM 3948 O O . LEU B 1 262 ? -11.420 -15.455 -8.657 1.00 25.11 262 LEU H O 1
ATOM 3953 N N . THR B 1 263 ? -13.375 -16.474 -9.180 1.00 26.41 263 THR H N 1
ATOM 3954 C CA . THR B 1 263 ? -12.765 -17.309 -10.209 1.00 29.67 263 THR H CA 1
ATOM 3955 C C . THR B 1 263 ? -13.137 -16.872 -11.638 1.00 32.64 263 THR H C 1
ATOM 3956 O O . THR B 1 263 ? -12.656 -17.500 -12.555 1.00 33.71 263 THR H O 1
ATOM 3960 N N . GLU B 1 264 ? -13.981 -15.840 -11.819 1.00 35.73 264 GLU H N 1
ATOM 3961 C CA . GLU B 1 264 ? -14.395 -15.315 -13.153 1.00 38.36 264 GLU H CA 1
ATOM 3962 C C . GLU B 1 264 ? -13.187 -15.209 -14.088 1.00 38.96 264 GLU H C 1
ATOM 3963 O O . GLU B 1 264 ? -12.206 -14.486 -13.786 1.00 39.02 264 GLU H O 1
#

Organism: Paraburkholderia xenovorans (strain LB400) (NCBI:txid266265)

Sequence (508 aa):
PYAAVNGTELHYRIDGERHGNAPWIVLSNSLGTDLSWAPQVAALSKHFRVLRYDTRGHGHSEAPKGPYTIEQLTGDVLGLDTLKIARANFCGLSGGLTGVALAARHADRIERVALCNTAARIGSPEVWVPRAVKARTEGHALADAVLPRWFTADYEREPVVLAIRDVFVHTDKEGYASNCEAIDAADLRPEAPGIKVPALVISGTHDLAATPAQGRELAQAIAGARYVELDASHISNIERADAFTKTVVDFLTEPYAAVNGTELHYRIDGERHGNAPWIVLSNSLGTDLSWAPQVAALSKHFRVLRYDTRGHGHSEAPKGPYTIEQLTGDVLGLDTLKIARANFCGLSGGLTGVALAARHADRIERVALCNTAARIGSPEVWVPRAVKARTEGHALADAVLPRWFTADYEREPVVLAIRDVFVHTDKEGYASNCEAIDAADLRPEAPGIKVPALVISGTHDLAATPAQGRELAQAIAGARYVELDASHISNIERADAFTKTVVDFLTE

B-factor: mean 22.91, std 8.88, range [6.73, 91.09]

Radius of gyration: 23.4 Å; Cα contacts (8 Å, |Δi|>4): 1148; chains: 2; bounding box: 42×65×59 Å

Solvent-accessible surface area: 19189 Å² total